Protein AF-G4Z5K2-F1 (afdb_monomer_lite)

Foldseek 3Di:
DPDPDDDPFFDPLDDPVLQVVLVLQDDDFPVNVPPDPPDDPVVVLVVRCVRHPPRCVVVPPPPPVPDDDPVPDPLDDPFDPDDDFDFDDDPVRVVLVVLLLVLLLVLLQLLLVQCPPVLVVDDPVRCCQARQDDPDPVRDHPRPVPDDPSSVVFDSLSSNQSSVVSVVVSVVLVVVQVVCVVVVNPDDRDGDDRDDPPDPPDDTDDDPVQWDDDPPALKIWRHCVNSVHDPDDPDTRITPDRDDDRPLVVLLVSLVVVLLVVLLVCLVPDQEAEAEDDPLVQQLDQQDHPVRDGHPDDPSVNVVSVSNVVVVSVVSNQVSNVVSNHHYDYDHQPQQLQAASNRSHGHPPDDPDQWDADPPPRDIHGSVVSSVSSSCSSCVVVHD

Secondary structure (DSSP, 8-state):
-----PPTT--TT--HHHHHHHHHT-PPPHHHHSS-TTS-HHHHHHHHTTT-SS-HHHHHHS-TTSS-------TT----SS----B---HHHHHHHHHHHHHHHHHHHHHHHHHTTGGGT--HHHHHHHS-----SS---TTGGG--GGGGGS-HHHHHHHHHHHHHHHHHHHHHHHHHHHTT---PPP-PPPPPTT-TT------GGGEEEETTEEEEEE-HHHHTPPTTS---EEBSS--PPPHHHHHHHHHHHHHHHHHHHHHHH-SEEEEE---HHHHH--SS-TTSPPP-S-HHHHHHHHHHTHHHHHHHHHHHHHHHT-EEEEE--TTTTTB-TTT--B-TT--S-SEEE-TTT--EEEHHHHHHHHHHHHHGGG--

pLDDT: mean 75.28, std 17.21, range [34.0, 95.44]

Organism: Phytophthora sojae (strain P6497) (NCBI:txid1094619)

InterPro domains:
  IPR010095 Cas12f1-like, TNB domain [PF07282] (310-375)
  IPR021027 Transposase, putative, helix-turn-helix domain [PF12323] (83-113)
  IPR051491 Site-specific recombinase/transposase-related [PTHR36172] (247-380)

Radius of gyration: 33.17 Å; chains: 1; bounding box: 81×41×98 Å

Sequence (384 aa):
MEAQRQPPDCPDWWDEEVEMLAEEAWLPVAQDFCQRSGEPYSRCIHHLAGKSFVGLRNLTNHSLRGAMPVELLPENLDIDSSIKIELSPTPEERCQLRKMFGAFRFVYNKLVDLVGDDWRRLSQAQLRADYRPVRSVTRRNLLTDHLPDWVWDVPQKILDAAFTDFLKTITTTKAGDEAARNNGENRRPSELHFKTRKNNSTSIEIQVESFGYTGHASQARFLPNYFGWRRGSDEGIATKEDFPEPTHARIKRIVKDMHQKVAKWLSVNFDVVLLPKFPVSQLVRRRNRPDGRRRRINSVTARRMLTWSHYKFRQMLDYKMKRTGGVVVVCDEPWTTKTCSHCGRINHRITVQKTFWCPECNYVCDRDVNAARNIFLKNERLIP

Structure (mmCIF, N/CA/C/O backbone):
data_AF-G4Z5K2-F1
#
_entry.id   AF-G4Z5K2-F1
#
loop_
_atom_site.group_PDB
_atom_site.id
_atom_site.type_symbol
_atom_site.label_atom_id
_atom_site.label_alt_id
_atom_site.label_comp_id
_atom_site.label_asym_id
_atom_site.label_entity_id
_atom_site.label_seq_id
_atom_site.pdbx_PDB_ins_code
_atom_site.Cartn_x
_atom_site.Cartn_y
_atom_site.Cartn_z
_atom_site.occupancy
_atom_site.B_iso_or_equiv
_atom_site.auth_seq_id
_atom_site.auth_comp_id
_atom_site.auth_asym_id
_atom_site.auth_atom_id
_atom_site.pdbx_PDB_model_num
ATOM 1 N N . MET A 1 1 ? -10.921 11.102 57.388 1.00 37.19 1 MET A N 1
ATOM 2 C CA . MET A 1 1 ? -10.748 10.909 55.935 1.00 37.19 1 MET A CA 1
ATOM 3 C C . MET A 1 1 ? -10.019 9.594 55.748 1.00 37.19 1 MET A C 1
ATOM 5 O O . MET A 1 1 ? -8.795 9.571 55.744 1.00 37.19 1 MET A O 1
ATOM 9 N N . GLU A 1 2 ? -10.761 8.487 55.745 1.00 35.78 2 GLU A N 1
ATOM 10 C CA . GLU A 1 2 ? -10.196 7.190 55.373 1.00 35.78 2 GLU A CA 1
ATOM 11 C C . GLU A 1 2 ? -9.861 7.242 53.886 1.00 35.78 2 GLU A C 1
ATOM 13 O O . GLU A 1 2 ? -10.721 7.537 53.062 1.00 35.78 2 GLU A O 1
ATOM 18 N N . ALA A 1 3 ? -8.589 7.027 53.555 1.00 42.31 3 ALA A N 1
ATOM 19 C CA . ALA A 1 3 ? -8.172 6.836 52.179 1.00 42.31 3 ALA A CA 1
ATOM 20 C C . ALA A 1 3 ? -8.915 5.610 51.631 1.00 42.31 3 ALA A C 1
ATOM 22 O O . ALA A 1 3 ? -8.709 4.502 52.133 1.00 42.31 3 ALA A O 1
ATOM 23 N N . GLN A 1 4 ? -9.787 5.828 50.643 1.00 46.31 4 GLN A N 1
ATOM 24 C CA . GLN A 1 4 ? -10.453 4.777 49.877 1.00 46.31 4 GLN A CA 1
ATOM 25 C C . GLN A 1 4 ? -9.387 3.783 49.404 1.00 46.31 4 GLN A C 1
ATOM 27 O O . GLN A 1 4 ? -8.523 4.101 48.585 1.00 46.31 4 GLN A O 1
ATOM 32 N N . ARG A 1 5 ? -9.380 2.588 49.999 1.00 49.78 5 ARG A N 1
ATOM 33 C CA . ARG A 1 5 ? -8.471 1.516 49.597 1.00 49.78 5 ARG A CA 1
ATOM 34 C C . ARG A 1 5 ? -8.996 0.966 48.281 1.00 49.78 5 ARG A C 1
ATOM 36 O O . ARG A 1 5 ? -10.019 0.290 48.281 1.00 49.78 5 ARG A O 1
ATOM 43 N N . GLN A 1 6 ? -8.292 1.244 47.185 1.00 56.25 6 GLN A N 1
ATOM 44 C CA . GLN A 1 6 ? -8.538 0.567 45.914 1.00 56.25 6 GLN A CA 1
ATOM 45 C C . GLN A 1 6 ? -8.564 -0.957 46.144 1.00 56.25 6 GLN A C 1
ATOM 47 O O . GLN A 1 6 ? -7.671 -1.478 46.830 1.00 56.25 6 GLN A O 1
ATOM 52 N N . PRO A 1 7 ? -9.560 -1.684 45.608 1.00 55.53 7 PRO A N 1
ATOM 53 C CA . PRO A 1 7 ? -9.556 -3.137 45.667 1.00 55.53 7 PRO A CA 1
ATOM 54 C C . PRO A 1 7 ? -8.280 -3.681 44.992 1.00 55.53 7 PRO A C 1
ATOM 56 O O . PRO A 1 7 ? -7.823 -3.113 43.997 1.00 55.53 7 PRO A O 1
ATOM 59 N N . PRO A 1 8 ? -7.660 -4.755 45.524 1.00 65.62 8 PRO A N 1
ATOM 60 C CA . PRO A 1 8 ? -6.421 -5.290 44.961 1.00 65.62 8 PRO A CA 1
ATOM 61 C C . PRO A 1 8 ? -6.591 -5.657 43.470 1.00 65.62 8 PRO A C 1
ATOM 63 O O . PRO A 1 8 ? -7.678 -6.012 43.036 1.00 65.62 8 PRO A O 1
ATOM 66 N N . ASP A 1 9 ? -5.530 -5.546 42.670 1.00 77.50 9 ASP A N 1
ATOM 67 C CA . ASP A 1 9 ? -5.476 -5.772 41.207 1.00 77.50 9 ASP A CA 1
ATOM 68 C C . ASP A 1 9 ? -6.617 -5.180 40.340 1.00 77.50 9 ASP A C 1
ATOM 70 O O . ASP A 1 9 ? -7.034 -5.789 39.343 1.00 77.50 9 ASP A O 1
ATOM 74 N N . CYS A 1 10 ? -7.094 -3.980 40.669 1.00 81.56 10 CYS A N 1
ATOM 75 C CA . CYS A 1 10 ? -7.839 -3.132 39.735 1.00 81.56 10 CYS A CA 1
ATOM 76 C C . CYS A 1 10 ? -6.888 -2.138 39.039 1.00 81.56 10 CYS A C 1
ATOM 78 O O . CYS A 1 10 ? -5.863 -1.762 39.610 1.00 81.56 10 CYS A O 1
ATOM 80 N N . PRO A 1 11 ? -7.157 -1.737 37.784 1.00 83.88 11 PRO A N 1
ATOM 81 C CA . PRO A 1 11 ? -6.344 -0.728 37.118 1.00 83.88 11 PRO A CA 1
ATOM 82 C C . PRO A 1 11 ? -6.608 0.663 37.712 1.00 83.88 11 PRO A C 1
ATOM 84 O O . PRO A 1 11 ? -7.723 0.944 38.132 1.00 83.88 11 PRO A O 1
ATOM 87 N N . ASP A 1 12 ? -5.622 1.561 37.639 1.00 85.44 12 ASP A N 1
ATOM 88 C CA . ASP A 1 12 ? -5.674 2.905 38.250 1.00 85.44 12 ASP A CA 1
ATOM 89 C C . ASP A 1 12 ? -6.887 3.766 37.844 1.00 85.44 12 ASP A C 1
ATOM 91 O O . ASP A 1 12 ? -7.222 4.724 38.531 1.00 85.44 12 ASP A O 1
ATOM 95 N N . TRP A 1 13 ? -7.520 3.458 36.708 1.00 85.38 13 TRP A N 1
ATOM 96 C CA . TRP A 1 13 ? -8.694 4.165 36.191 1.00 85.38 13 TRP A CA 1
ATOM 97 C C . TRP A 1 13 ? -10.032 3.599 36.689 1.00 85.38 13 TRP A C 1
ATOM 99 O O . TRP A 1 13 ? -11.066 4.139 36.320 1.00 85.38 13 TRP A O 1
ATOM 109 N N . TRP A 1 14 ? -10.032 2.509 37.462 1.00 85.44 14 TRP A N 1
ATOM 110 C CA . TRP A 1 14 ? -11.239 1.918 38.043 1.00 85.44 14 TRP A CA 1
ATOM 111 C C . TRP A 1 14 ? -11.463 2.481 39.452 1.00 85.44 14 TRP A C 1
ATOM 113 O O . TRP A 1 14 ? -10.903 1.974 40.426 1.00 85.44 14 TRP A O 1
ATOM 123 N N . ASP A 1 15 ? -12.235 3.563 39.534 1.00 86.81 15 ASP A N 1
ATOM 124 C CA . ASP A 1 15 ? -12.657 4.228 40.771 1.00 86.81 15 ASP A CA 1
ATOM 125 C C . ASP A 1 15 ? -14.140 3.930 41.094 1.00 86.81 15 ASP A C 1
ATOM 127 O O . ASP A 1 15 ? -14.821 3.236 40.338 1.00 86.81 15 ASP A O 1
ATOM 131 N N . GLU A 1 16 ? -14.637 4.423 42.236 1.00 84.12 16 GLU A N 1
ATOM 132 C CA . GLU A 1 16 ? -16.035 4.220 42.664 1.00 84.12 16 GLU A CA 1
ATOM 133 C C . GLU A 1 16 ? -17.042 4.785 41.643 1.00 84.12 16 GLU A C 1
ATOM 135 O O . GLU A 1 16 ? -18.107 4.206 41.438 1.00 84.12 16 GLU A O 1
ATOM 140 N N . GLU A 1 17 ? -16.704 5.882 40.956 1.00 83.94 17 GLU A N 1
ATOM 141 C CA . GLU A 1 17 ? -17.548 6.457 39.899 1.00 83.94 17 GLU A CA 1
ATOM 142 C C . GLU A 1 17 ? -17.657 5.515 38.697 1.00 83.94 17 GLU A C 1
ATOM 144 O O . GLU A 1 17 ? -18.754 5.267 38.196 1.00 83.94 17 GLU A O 1
ATOM 149 N N . VAL A 1 18 ? -16.533 4.949 38.252 1.00 84.62 18 VAL A N 1
ATOM 150 C CA . VAL A 1 18 ? -16.499 3.965 37.164 1.00 84.62 18 VAL A CA 1
ATOM 151 C C . VAL A 1 18 ? -17.214 2.672 37.550 1.00 84.62 18 VAL A C 1
ATOM 153 O O . VAL A 1 18 ? -17.855 2.065 36.694 1.00 84.62 18 VAL A O 1
ATOM 156 N N . GLU A 1 19 ? -17.134 2.249 38.810 1.00 83.75 19 GLU A N 1
ATOM 157 C CA . GLU A 1 19 ? -17.870 1.087 39.314 1.00 83.75 19 GLU A CA 1
ATOM 158 C C . GLU A 1 19 ? -19.386 1.319 39.254 1.00 83.75 19 GLU A C 1
ATOM 160 O O . GLU A 1 19 ? -20.093 0.513 38.646 1.00 83.75 19 GLU A O 1
ATOM 165 N N . MET A 1 20 ? -19.870 2.466 39.746 1.00 81.31 20 MET A N 1
ATOM 166 C CA . MET A 1 20 ? -21.281 2.855 39.611 1.00 81.31 20 MET A CA 1
ATOM 167 C C . MET A 1 20 ? -21.712 2.930 38.139 1.00 81.31 20 MET A C 1
ATOM 169 O O . MET A 1 20 ? -22.736 2.365 37.755 1.00 81.31 20 MET A O 1
ATOM 173 N N . LEU A 1 21 ? -20.900 3.553 37.277 1.00 79.44 21 LEU A N 1
ATOM 174 C CA . LEU A 1 21 ? -21.162 3.613 35.836 1.00 79.44 21 LEU A CA 1
ATOM 175 C C . LEU A 1 21 ? -21.183 2.223 35.190 1.00 79.44 21 LEU A C 1
ATOM 177 O O . LEU A 1 21 ? -21.957 1.993 34.265 1.00 79.44 21 LEU A O 1
ATOM 181 N N . ALA A 1 22 ? -20.348 1.283 35.633 1.00 79.19 22 ALA A N 1
ATOM 182 C CA . ALA A 1 22 ? -20.323 -0.076 35.101 1.00 79.19 22 ALA A CA 1
ATOM 183 C C . ALA A 1 22 ? -21.593 -0.862 35.460 1.00 79.19 22 ALA A C 1
ATOM 185 O O . ALA A 1 22 ? -22.072 -1.646 34.627 1.00 79.19 22 ALA A O 1
ATOM 186 N N . GLU A 1 23 ? -22.139 -0.631 36.657 1.00 75.19 23 GLU A N 1
ATOM 187 C CA . GLU A 1 23 ? -23.424 -1.172 37.108 1.00 75.19 23 GLU A CA 1
ATOM 188 C C . GLU A 1 23 ? -24.607 -0.554 36.351 1.00 75.19 23 GLU A C 1
ATOM 190 O O . GLU A 1 23 ? -25.494 -1.277 35.890 1.00 75.19 23 GLU A O 1
ATOM 195 N N . GLU A 1 24 ? -24.610 0.767 36.154 1.00 70.56 24 GLU A N 1
ATOM 196 C CA . GLU A 1 24 ? -25.657 1.468 35.401 1.00 70.56 24 GLU A CA 1
ATOM 197 C C . GLU A 1 24 ? -25.614 1.144 33.904 1.00 70.56 24 GLU A C 1
ATOM 199 O O . GLU A 1 24 ? -26.645 0.884 33.282 1.00 70.56 24 GLU A O 1
ATOM 204 N N . ALA A 1 25 ? -24.416 1.086 33.320 1.00 63.06 25 ALA A N 1
ATOM 205 C CA . ALA A 1 25 ? -24.190 0.755 31.918 1.00 63.06 25 ALA A CA 1
ATOM 206 C C . ALA A 1 25 ? -24.207 -0.761 31.657 1.00 63.06 25 ALA A C 1
ATOM 208 O O . ALA A 1 25 ? -23.633 -1.232 30.664 1.00 63.06 25 ALA A O 1
ATOM 209 N N . TRP A 1 26 ? -24.820 -1.567 32.529 1.00 57.69 26 TRP A N 1
ATOM 210 C CA . TRP A 1 26 ? -24.944 -3.008 32.332 1.00 57.69 26 TRP A CA 1
ATOM 211 C C . TRP A 1 26 ? -25.735 -3.317 31.054 1.00 57.69 26 TRP A C 1
ATOM 213 O O . TRP A 1 26 ? -26.923 -3.021 30.927 1.00 57.69 26 TRP A O 1
ATOM 223 N N . LEU A 1 27 ? -25.057 -3.911 30.069 1.00 53.38 27 LEU A N 1
ATOM 224 C CA . LEU A 1 27 ? -25.699 -4.405 28.855 1.00 53.38 27 LEU A CA 1
ATOM 225 C C . LEU A 1 27 ? -25.997 -5.890 29.055 1.00 53.38 27 LEU A C 1
ATOM 227 O O . LEU A 1 27 ? -25.069 -6.619 29.415 1.00 53.38 27 LEU A O 1
ATOM 231 N N . PRO A 1 28 ? -27.223 -6.359 28.770 1.00 48.06 28 PRO A N 1
ATOM 232 C CA . PRO A 1 28 ? -27.487 -7.786 28.760 1.00 48.06 28 PRO A CA 1
ATOM 233 C C . PRO A 1 28 ? -26.574 -8.471 27.727 1.00 48.06 28 PRO A C 1
ATOM 235 O O . PRO A 1 28 ? -26.549 -8.095 26.552 1.00 48.06 28 PRO A O 1
ATOM 238 N N . VAL A 1 29 ? -25.791 -9.455 28.161 1.00 47.62 29 VAL A N 1
ATOM 239 C CA . VAL A 1 29 ? -24.941 -10.297 27.310 1.00 47.62 29 VAL A CA 1
ATOM 240 C C . VAL A 1 29 ? -25.716 -11.531 26.851 1.00 47.62 29 VAL A C 1
ATOM 242 O O . VAL A 1 29 ? -26.796 -11.823 27.347 1.00 47.62 29 VAL A O 1
ATOM 245 N N . ALA A 1 30 ? -25.185 -12.297 25.894 1.00 41.16 30 ALA A N 1
ATOM 246 C CA . ALA A 1 30 ? -25.869 -13.467 25.322 1.00 41.16 30 ALA A CA 1
ATOM 247 C C . ALA A 1 30 ? -26.391 -14.487 26.367 1.00 41.16 30 ALA A C 1
ATOM 249 O O . ALA A 1 30 ? -27.339 -15.216 26.088 1.00 41.16 30 ALA A O 1
ATOM 250 N N . GLN A 1 31 ? -25.815 -14.522 27.573 1.00 40.19 31 GLN A N 1
ATOM 251 C CA . GLN A 1 31 ? -26.301 -15.344 28.686 1.00 40.19 31 GLN A CA 1
ATOM 252 C C . GLN A 1 31 ? -27.631 -14.847 29.286 1.00 40.19 31 GLN A C 1
ATOM 254 O O . GLN A 1 31 ? -28.442 -15.678 29.690 1.00 40.19 31 GLN A O 1
ATOM 259 N N . ASP A 1 32 ? -27.917 -13.543 29.241 1.00 42.69 32 ASP A N 1
ATOM 260 C CA . ASP A 1 32 ? -29.182 -12.945 29.700 1.00 42.69 32 ASP A CA 1
ATOM 261 C C . ASP A 1 32 ? -30.367 -13.284 28.777 1.00 42.69 32 ASP A C 1
ATOM 263 O O . ASP A 1 32 ? -31.529 -13.198 29.173 1.00 42.69 32 ASP A O 1
ATOM 267 N N . PHE A 1 33 ? -30.083 -13.726 27.547 1.00 42.59 33 PHE A N 1
ATOM 268 C CA . PHE A 1 33 ? -31.085 -14.195 26.586 1.00 42.59 33 PHE A CA 1
ATOM 269 C C . PHE A 1 33 ? -31.383 -15.699 26.705 1.00 42.59 33 PHE A C 1
ATOM 271 O O . PHE A 1 33 ? -32.429 -16.147 26.239 1.00 42.59 33 PHE A O 1
ATOM 278 N N . CYS A 1 34 ? -30.500 -16.486 27.331 1.00 35.56 34 CYS A N 1
ATOM 279 C CA . CYS A 1 34 ? -30.577 -17.953 27.319 1.00 35.56 34 CYS A CA 1
ATOM 280 C C . CYS A 1 34 ? -31.267 -18.591 28.540 1.00 35.56 34 CYS A C 1
ATOM 282 O O . CYS A 1 34 ? -31.420 -19.809 28.549 1.00 35.56 34 CYS A O 1
ATOM 284 N N . GLN A 1 35 ? -31.695 -17.830 29.558 1.00 37.06 35 GLN A N 1
ATOM 285 C CA . GLN A 1 35 ? -32.186 -18.423 30.820 1.00 37.06 35 GLN A CA 1
ATOM 286 C C . GLN A 1 35 ? -33.687 -18.287 31.126 1.00 37.06 35 GLN A C 1
ATOM 288 O O . GLN A 1 35 ? -34.150 -18.905 32.080 1.00 37.06 35 GLN A O 1
ATOM 293 N N . ARG A 1 36 ? -34.497 -17.564 30.340 1.00 38.84 36 ARG A N 1
ATOM 294 C CA . ARG A 1 36 ? -35.958 -17.508 30.575 1.00 38.84 36 ARG A CA 1
ATOM 295 C C . ARG A 1 36 ? -36.732 -18.317 29.543 1.00 38.84 36 ARG A C 1
ATOM 297 O O . ARG A 1 36 ? -37.385 -17.772 28.657 1.00 38.84 36 ARG A O 1
ATOM 304 N N . SER A 1 37 ? -36.688 -19.638 29.685 1.00 36.50 37 SER A N 1
ATOM 305 C CA . SER A 1 37 ? -37.612 -20.559 29.020 1.00 36.50 37 SER A CA 1
ATOM 306 C C . SER A 1 37 ? -39.039 -20.346 29.550 1.00 36.50 37 SER A C 1
ATOM 308 O O . SER A 1 37 ? -39.486 -21.070 30.435 1.00 36.50 37 SER A O 1
ATOM 310 N N . GLY A 1 38 ? -39.747 -19.318 29.071 1.00 45.75 38 GLY A N 1
ATOM 311 C CA . GLY A 1 38 ? -41.167 -19.147 29.401 1.00 45.75 38 GLY A CA 1
ATOM 312 C C . GLY A 1 38 ? -41.766 -17.748 29.267 1.00 45.75 38 GLY A C 1
ATOM 313 O O . GLY A 1 38 ? -42.989 -17.642 29.265 1.00 45.75 38 GLY A O 1
ATOM 314 N N . GLU A 1 39 ? -40.976 -16.678 29.125 1.00 40.25 39 GLU A N 1
ATOM 315 C CA . GLU A 1 39 ? -41.544 -15.333 28.943 1.00 40.25 39 GLU A CA 1
ATOM 316 C C . GLU A 1 39 ? -41.556 -14.904 27.466 1.00 40.25 39 GLU A C 1
ATOM 318 O O . GLU A 1 39 ? -40.557 -15.080 26.763 1.00 40.25 39 GLU A O 1
ATOM 323 N N . PRO A 1 40 ? -42.664 -14.319 26.963 1.00 38.31 40 PRO A N 1
ATOM 324 C CA . PRO A 1 40 ? -42.711 -13.791 25.609 1.00 38.31 40 PRO A CA 1
ATOM 325 C C . PRO A 1 40 ? -41.679 -12.669 25.449 1.00 38.31 40 PRO A C 1
ATOM 327 O O . PRO A 1 40 ? -41.643 -11.718 26.231 1.00 38.31 40 PRO A O 1
ATOM 330 N N . TYR A 1 41 ? -40.877 -12.780 24.387 1.00 39.50 41 TYR A N 1
ATOM 331 C CA . TYR A 1 41 ? -39.765 -11.898 23.999 1.00 39.50 41 TYR A CA 1
ATOM 332 C C . TYR A 1 41 ? -40.077 -10.389 24.120 1.00 39.50 41 TYR A C 1
ATOM 334 O O . TYR A 1 41 ? -39.191 -9.582 24.386 1.00 39.50 41 TYR A O 1
ATOM 342 N N . SER A 1 42 ? -41.348 -9.996 23.986 1.00 41.00 42 SER A N 1
ATOM 343 C CA . SER A 1 42 ? -41.810 -8.611 24.107 1.00 41.00 42 SER A CA 1
ATOM 344 C C . SER A 1 42 ? -41.725 -8.027 25.525 1.00 41.00 42 SER A C 1
ATOM 346 O O . SER A 1 42 ? -41.465 -6.832 25.658 1.00 41.00 42 SER A O 1
ATOM 348 N N . ARG A 1 43 ? -41.897 -8.823 26.593 1.00 38.06 43 ARG A N 1
ATOM 349 C CA . ARG A 1 43 ? -41.858 -8.315 27.981 1.00 38.06 43 ARG A CA 1
ATOM 350 C C . ARG A 1 43 ? -40.437 -8.017 28.466 1.00 38.06 43 ARG A C 1
ATOM 352 O O . ARG A 1 43 ? -40.237 -7.013 29.147 1.00 38.06 43 ARG A O 1
ATOM 359 N N . CYS A 1 44 ? -39.448 -8.810 28.050 1.00 41.25 44 CYS A N 1
ATOM 360 C CA . CYS A 1 44 ? -38.039 -8.589 28.400 1.00 41.25 44 CYS A CA 1
ATOM 361 C C . CYS A 1 44 ? -37.482 -7.292 27.787 1.00 41.25 44 CYS A C 1
ATOM 363 O O . CYS A 1 44 ? -36.705 -6.584 28.426 1.00 41.25 44 CYS A O 1
ATOM 365 N N . ILE A 1 45 ? -37.932 -6.930 26.580 1.00 39.88 45 ILE A N 1
ATOM 366 C CA . ILE A 1 45 ? -37.494 -5.716 25.871 1.00 39.88 45 ILE A CA 1
ATOM 367 C C . ILE A 1 45 ? -37.877 -4.443 26.634 1.00 39.88 45 ILE A C 1
ATOM 369 O O . ILE A 1 45 ? -37.078 -3.514 26.697 1.00 39.88 45 ILE A O 1
ATOM 373 N N . HIS A 1 46 ? -39.067 -4.386 27.240 1.00 37.62 46 HIS A N 1
ATOM 374 C CA . HIS A 1 46 ? -39.524 -3.185 27.947 1.00 37.62 46 HIS A CA 1
ATOM 375 C C . HIS A 1 46 ? -38.765 -2.923 29.255 1.00 37.62 46 HIS A C 1
ATOM 377 O O . HIS A 1 46 ? -38.540 -1.764 29.592 1.00 37.62 46 HIS A O 1
ATOM 383 N N . HIS A 1 47 ? -38.334 -3.971 29.963 1.00 36.62 47 HIS A N 1
ATOM 384 C CA . HIS A 1 47 ? -37.561 -3.826 31.201 1.00 36.62 47 HIS A CA 1
ATOM 385 C C . HIS A 1 47 ? -36.085 -3.482 30.924 1.00 36.62 47 HIS A C 1
ATOM 387 O O . HIS A 1 47 ? -35.489 -2.680 31.637 1.00 36.62 47 HIS A O 1
ATOM 393 N N . LEU A 1 48 ? -35.521 -4.019 29.836 1.00 38.38 48 LEU A N 1
ATOM 394 C CA . LEU A 1 48 ? -34.154 -3.734 29.380 1.00 38.38 48 LEU A CA 1
ATOM 395 C C . LEU A 1 48 ? -34.022 -2.362 28.696 1.00 38.38 48 LEU A C 1
ATOM 397 O O . LEU A 1 48 ? -32.983 -1.716 28.800 1.00 38.38 48 LEU A O 1
ATOM 401 N N . ALA A 1 49 ? -35.075 -1.875 28.032 1.00 38.50 49 ALA A N 1
ATOM 402 C CA . ALA A 1 49 ? -35.075 -0.575 27.358 1.00 38.50 49 ALA A CA 1
ATOM 403 C C . ALA A 1 49 ? -34.982 0.628 28.316 1.00 38.50 49 ALA A C 1
ATOM 405 O O . ALA A 1 49 ? -34.588 1.703 27.876 1.00 38.50 49 ALA A O 1
ATOM 406 N N . GLY A 1 50 ? -35.328 0.464 29.599 1.00 36.59 50 GLY A N 1
ATOM 407 C CA . GLY A 1 50 ? -35.255 1.538 30.597 1.00 36.59 50 GLY A CA 1
ATOM 408 C C . GLY A 1 50 ? -33.854 1.799 31.162 1.00 36.59 50 GLY A C 1
ATOM 409 O O . GLY A 1 50 ? -33.659 2.827 31.797 1.00 36.59 50 GLY A O 1
ATOM 410 N N . LYS A 1 51 ? -32.897 0.881 30.948 1.00 37.16 51 LYS A N 1
ATOM 411 C CA . LYS A 1 51 ? -31.541 0.939 31.533 1.00 37.16 51 LYS A CA 1
ATOM 412 C C . LYS A 1 51 ? -30.402 0.677 30.534 1.00 37.16 51 LYS A C 1
ATOM 414 O O . LYS A 1 51 ? -29.246 0.627 30.925 1.00 37.16 51 LYS A O 1
ATOM 419 N N . SER A 1 52 ? -30.696 0.475 29.247 1.00 37.84 52 SER A N 1
ATOM 420 C CA . SER A 1 52 ? -29.682 0.098 28.251 1.00 37.84 52 SER A CA 1
ATOM 421 C C . SER A 1 52 ? -29.252 1.280 27.378 1.00 37.84 52 SER A C 1
ATOM 423 O O . SER A 1 52 ? -30.069 1.875 26.677 1.00 37.84 52 SER A O 1
ATOM 425 N N . PHE A 1 53 ? -27.946 1.567 27.383 1.00 42.16 53 PHE A N 1
ATOM 426 C CA . PHE A 1 53 ? -27.283 2.615 26.591 1.00 42.16 53 PHE A CA 1
ATOM 427 C C . PHE A 1 53 ? -27.422 2.418 25.070 1.00 42.16 53 PHE A C 1
ATOM 429 O O . PHE A 1 53 ? -27.480 3.377 24.305 1.00 42.16 53 PHE A O 1
ATOM 436 N N . VAL A 1 54 ? -27.537 1.169 24.610 1.00 43.75 54 VAL A N 1
ATOM 437 C CA . VAL A 1 54 ? -27.907 0.865 23.225 1.00 43.75 54 VAL A CA 1
ATOM 438 C C . VAL A 1 54 ? -29.397 0.595 23.239 1.00 43.75 54 VAL A C 1
ATOM 440 O O . VAL A 1 54 ? -29.816 -0.533 23.484 1.00 43.75 54 VAL A O 1
ATOM 443 N N . GLY A 1 55 ? -30.213 1.626 23.017 1.00 38.75 55 GLY A N 1
ATOM 444 C CA . GLY A 1 55 ? -31.655 1.443 22.919 1.00 38.75 55 GLY A CA 1
ATOM 445 C C . GLY A 1 55 ? -31.953 0.262 21.993 1.00 38.75 55 GLY A C 1
ATOM 446 O O . GLY A 1 55 ? -31.694 0.332 20.793 1.00 38.75 55 GLY A O 1
ATOM 447 N N . LEU A 1 56 ? -32.494 -0.835 22.537 1.00 38.84 56 LEU A N 1
ATOM 448 C CA . LEU A 1 56 ? -32.859 -2.037 21.770 1.00 38.84 56 LEU A CA 1
ATOM 449 C C . LEU A 1 56 ? -33.807 -1.704 20.602 1.00 38.84 56 LEU A C 1
ATOM 451 O O . LEU A 1 56 ? -33.871 -2.455 19.633 1.00 38.84 56 LEU A O 1
ATOM 455 N N . ARG A 1 57 ? -34.467 -0.534 20.642 1.00 36.97 57 ARG A N 1
ATOM 456 C CA . ARG A 1 57 ? -35.200 0.072 19.518 1.00 36.97 57 ARG A CA 1
ATOM 457 C C . ARG A 1 57 ? -34.359 0.222 18.240 1.00 36.97 57 ARG A C 1
ATOM 459 O O . ARG A 1 57 ? -34.906 0.061 17.154 1.00 36.97 57 ARG A O 1
ATOM 466 N N . ASN A 1 58 ? -33.054 0.474 18.345 1.00 39.22 58 ASN A N 1
ATOM 467 C CA . ASN A 1 58 ? -32.162 0.609 17.187 1.00 39.22 58 ASN A CA 1
ATOM 468 C C . ASN A 1 58 ? -31.707 -0.749 16.627 1.00 39.22 58 ASN A C 1
ATOM 470 O O . ASN A 1 58 ? -31.410 -0.845 15.439 1.00 39.22 58 ASN A O 1
ATOM 474 N N . LEU A 1 59 ? -31.704 -1.806 17.449 1.00 39.72 59 LEU A N 1
ATOM 475 C CA . LEU A 1 59 ? -31.390 -3.175 17.020 1.00 39.72 59 LEU A CA 1
ATOM 476 C C . LEU A 1 59 ? -32.583 -3.871 16.348 1.00 39.72 59 LEU A C 1
ATOM 478 O O . LEU A 1 59 ? -32.381 -4.731 15.494 1.00 39.72 59 LEU A O 1
ATOM 482 N N . THR A 1 60 ? -33.819 -3.510 16.710 1.00 40.88 60 THR A N 1
ATOM 483 C CA . THR A 1 60 ? -35.032 -4.146 16.170 1.00 40.88 60 THR A CA 1
ATOM 484 C C . THR A 1 60 ? -35.598 -3.447 14.933 1.00 40.88 60 THR A C 1
ATOM 486 O O . THR A 1 60 ? -36.148 -4.129 14.069 1.00 40.88 60 THR A O 1
ATOM 489 N N . ASN A 1 61 ? -35.444 -2.122 14.799 1.00 37.59 61 ASN A N 1
ATOM 490 C CA . ASN A 1 61 ? -36.029 -1.369 13.677 1.00 37.59 61 ASN A CA 1
ATOM 491 C C . ASN A 1 61 ? -35.116 -1.245 12.457 1.00 37.59 61 ASN A C 1
ATOM 493 O O . ASN A 1 61 ? -35.603 -1.210 11.324 1.00 37.59 61 ASN A O 1
ATOM 497 N N . HIS A 1 62 ? -33.797 -1.240 12.642 1.00 38.94 62 HIS A N 1
ATOM 498 C CA . HIS A 1 62 ? -32.900 -1.435 11.518 1.00 38.94 62 HIS A CA 1
ATOM 499 C C . HIS A 1 62 ? -32.712 -2.923 11.324 1.00 38.94 62 HIS A C 1
ATOM 501 O O . HIS A 1 62 ? -31.898 -3.568 11.975 1.00 38.94 62 HIS A O 1
ATOM 507 N N . SER A 1 63 ? -33.464 -3.457 10.367 1.00 36.69 63 SER A N 1
ATOM 508 C CA . SER A 1 63 ? -33.067 -4.670 9.674 1.00 36.69 63 SER A CA 1
ATOM 509 C C . SER A 1 63 ? -31.561 -4.577 9.397 1.00 36.69 63 SER A C 1
ATOM 511 O O . SER A 1 63 ? -31.148 -3.863 8.482 1.00 36.69 63 SER A O 1
ATOM 513 N N . LEU A 1 64 ? -30.736 -5.325 10.136 1.00 40.38 64 LEU A N 1
ATOM 514 C CA . LEU A 1 64 ? -29.319 -5.591 9.838 1.00 40.38 64 LEU A CA 1
ATOM 515 C C . LEU A 1 64 ? -29.161 -6.350 8.495 1.00 40.38 64 LEU A C 1
ATOM 517 O O . LEU A 1 64 ? -28.202 -7.076 8.275 1.00 40.38 64 LEU A O 1
ATOM 521 N N . ARG A 1 65 ? -30.127 -6.209 7.579 1.00 34.00 65 ARG A N 1
ATOM 522 C CA . ARG A 1 65 ? -30.245 -6.870 6.281 1.00 34.00 65 ARG A CA 1
ATOM 523 C C . ARG A 1 65 ? -29.560 -6.102 5.149 1.00 34.00 65 ARG A C 1
ATOM 525 O O . ARG A 1 65 ? -29.581 -6.573 4.021 1.00 34.00 65 ARG A O 1
ATOM 532 N N . GLY A 1 66 ? -28.964 -4.938 5.412 1.00 34.97 66 GLY A N 1
ATOM 533 C CA . GLY A 1 66 ? -28.398 -4.089 4.354 1.00 34.97 66 GLY A CA 1
ATOM 534 C C . GLY A 1 66 ? -26.874 -4.072 4.234 1.00 34.97 66 GLY A C 1
ATOM 535 O O . GLY A 1 66 ? -26.356 -3.589 3.230 1.00 34.97 66 GLY A O 1
ATOM 536 N N . ALA A 1 67 ? -26.130 -4.540 5.237 1.00 37.41 67 ALA A N 1
ATOM 537 C CA . ALA A 1 67 ? -24.695 -4.279 5.284 1.00 37.41 67 ALA A CA 1
ATOM 538 C C . ALA A 1 67 ? -23.914 -5.414 5.936 1.00 37.41 67 ALA A C 1
ATOM 540 O O . ALA A 1 67 ? -23.386 -5.222 7.014 1.00 37.41 67 ALA A O 1
ATOM 541 N N . MET A 1 68 ? -23.829 -6.569 5.279 1.00 43.59 68 MET A N 1
ATOM 542 C CA . MET A 1 68 ? -22.592 -7.353 5.138 1.00 43.59 68 MET A CA 1
ATOM 543 C C . MET A 1 68 ? -22.877 -8.480 4.139 1.00 43.59 68 MET A C 1
ATOM 545 O O . MET A 1 68 ? -23.693 -9.358 4.399 1.00 43.59 68 MET A O 1
ATOM 549 N N . PRO A 1 69 ? -22.192 -8.450 2.993 1.00 35.28 69 PRO A N 1
ATOM 550 C CA . PRO A 1 69 ? -21.168 -9.460 2.812 1.00 35.28 69 PRO A CA 1
ATOM 551 C C . PRO A 1 69 ? -19.884 -8.753 2.399 1.00 35.28 69 PRO A C 1
ATOM 553 O O . PRO A 1 69 ? -19.706 -8.349 1.253 1.00 35.28 69 PRO A O 1
ATOM 556 N N . VAL A 1 70 ? -18.972 -8.566 3.350 1.00 40.69 70 VAL A N 1
ATOM 557 C CA . VAL A 1 70 ? -17.569 -8.481 2.952 1.00 40.69 70 VAL A CA 1
ATOM 558 C C . VAL A 1 70 ? -17.187 -9.934 2.772 1.00 40.69 70 VAL A C 1
ATOM 560 O O . VAL A 1 70 ? -17.008 -10.637 3.764 1.00 40.69 70 VAL A O 1
ATOM 563 N N . GLU A 1 71 ? -17.147 -10.407 1.525 1.00 39.72 71 GLU A N 1
ATOM 564 C CA . GLU A 1 71 ? -16.354 -11.591 1.210 1.00 39.72 71 GLU A CA 1
ATOM 565 C C . GLU A 1 71 ? -14.982 -11.346 1.836 1.00 39.72 71 GLU A C 1
ATOM 567 O O . GLU A 1 71 ? -14.230 -10.459 1.413 1.00 39.72 71 GLU A O 1
ATOM 572 N N . LEU A 1 72 ? -14.716 -12.042 2.942 1.00 42.91 72 LEU A N 1
ATOM 573 C CA . LEU A 1 72 ? -13.419 -12.017 3.585 1.00 42.91 72 LEU A CA 1
ATOM 574 C C . LEU A 1 72 ? -12.434 -12.430 2.504 1.00 42.91 72 LEU A C 1
ATOM 576 O O . LEU A 1 72 ? -12.567 -13.511 1.931 1.00 42.91 72 LEU A O 1
ATOM 580 N N . LEU A 1 73 ? -11.495 -11.536 2.186 1.00 46.66 73 LEU A N 1
ATOM 581 C CA . LEU A 1 73 ? -10.439 -11.835 1.229 1.00 46.66 73 LEU A CA 1
ATOM 582 C C . LEU A 1 73 ? -9.840 -13.196 1.620 1.00 46.66 73 LEU A C 1
ATOM 584 O O . LEU A 1 73 ? -9.429 -13.326 2.780 1.00 46.66 73 LEU A O 1
ATOM 588 N N . PRO A 1 74 ? -9.821 -14.190 0.710 1.00 49.06 74 PRO A N 1
ATOM 589 C CA . PRO A 1 74 ? -9.226 -15.491 0.962 1.00 49.06 74 PRO A CA 1
ATOM 590 C C . PRO A 1 74 ? -7.893 -15.342 1.688 1.00 49.06 74 PRO A C 1
ATOM 592 O O . PRO A 1 74 ? -7.070 -14.497 1.322 1.00 49.06 74 PRO A O 1
ATOM 595 N N . GLU A 1 75 ? -7.674 -16.147 2.728 1.00 47.69 75 GLU A N 1
ATOM 596 C CA . GLU A 1 75 ? -6.513 -15.988 3.612 1.00 47.69 75 GLU A CA 1
ATOM 597 C C . GLU A 1 75 ? -5.163 -16.099 2.883 1.00 47.69 75 GLU A C 1
ATOM 599 O O . GLU A 1 75 ? -4.159 -15.597 3.396 1.00 47.69 75 GLU A O 1
ATOM 604 N N . ASN A 1 76 ? -5.176 -16.675 1.675 1.00 51.41 76 ASN A N 1
ATOM 605 C CA . ASN A 1 76 ? -4.041 -16.903 0.789 1.00 51.41 76 ASN A CA 1
ATOM 606 C C . ASN A 1 76 ? -4.291 -16.317 -0.614 1.00 51.41 76 ASN A C 1
ATOM 608 O O . ASN A 1 76 ? -4.347 -17.049 -1.597 1.00 51.41 76 ASN A O 1
ATOM 612 N N . LEU A 1 77 ? -4.479 -15.000 -0.725 1.00 56.44 77 LEU A N 1
ATOM 613 C CA . LEU A 1 77 ? -4.362 -14.331 -2.024 1.00 56.44 77 LEU A CA 1
ATOM 614 C C . LEU A 1 77 ? -2.890 -14.063 -2.326 1.00 56.44 77 LEU A C 1
ATOM 616 O O . LEU A 1 77 ? -2.266 -13.222 -1.669 1.00 56.44 77 LEU A O 1
ATOM 620 N N . ASP A 1 78 ? -2.361 -14.748 -3.338 1.00 55.81 78 ASP A N 1
ATOM 621 C CA . ASP A 1 78 ? -1.116 -14.344 -3.976 1.00 55.81 78 ASP A CA 1
ATOM 622 C C . ASP A 1 78 ? -1.331 -12.972 -4.607 1.00 55.81 78 ASP A C 1
ATOM 624 O O . ASP A 1 78 ? -2.236 -12.736 -5.415 1.00 55.81 78 ASP A O 1
ATOM 628 N N . ILE A 1 79 ? -0.558 -12.005 -4.118 1.00 59.03 79 ILE A N 1
ATOM 629 C CA . ILE A 1 79 ? -0.711 -10.628 -4.543 1.00 59.03 79 ILE A CA 1
ATOM 630 C C . ILE A 1 79 ? 0.238 -10.375 -5.702 1.00 59.03 79 ILE A C 1
ATOM 632 O O . ILE A 1 79 ? 1.393 -9.996 -5.501 1.00 59.03 79 ILE A O 1
ATOM 636 N N . ASP A 1 80 ? -0.279 -10.539 -6.912 1.00 59.25 80 ASP A N 1
ATOM 637 C CA . ASP A 1 80 ? 0.477 -10.219 -8.110 1.00 59.25 80 ASP A CA 1
ATOM 638 C C . ASP A 1 80 ? 0.616 -8.700 -8.265 1.00 59.25 80 ASP A C 1
ATOM 640 O O . ASP A 1 80 ? -0.359 -7.945 -8.357 1.00 59.25 80 ASP A O 1
ATOM 644 N N . SER A 1 81 ? 1.866 -8.235 -8.262 1.00 60.44 81 SER A N 1
ATOM 645 C CA . SER A 1 81 ? 2.229 -6.853 -8.595 1.00 60.44 81 SER A CA 1
ATOM 646 C C . SER A 1 81 ? 2.369 -6.637 -10.103 1.00 60.44 81 SER A C 1
ATOM 648 O O . SER A 1 81 ? 2.312 -5.497 -10.562 1.00 60.44 81 SER A O 1
ATOM 650 N N . SER A 1 82 ? 2.541 -7.721 -10.863 1.00 68.88 82 SER A N 1
ATOM 651 C CA . SER A 1 82 ? 2.711 -7.736 -12.314 1.00 68.88 82 SER A CA 1
ATOM 652 C C . SER A 1 82 ? 1.854 -8.828 -12.935 1.00 68.88 82 SER A C 1
ATOM 654 O O . SER A 1 82 ? 1.842 -9.949 -12.433 1.00 68.88 82 SER A O 1
ATOM 656 N N . ILE A 1 83 ? 1.214 -8.521 -14.058 1.00 71.94 83 ILE A N 1
ATOM 657 C CA . ILE A 1 83 ? 0.385 -9.462 -14.809 1.00 71.94 83 ILE A CA 1
ATOM 658 C C . ILE A 1 83 ? 1.084 -9.754 -16.134 1.00 71.94 83 ILE A C 1
ATOM 660 O O . ILE A 1 83 ? 1.597 -8.842 -16.786 1.00 71.94 83 ILE A O 1
ATOM 664 N N . LYS A 1 84 ? 1.111 -11.027 -16.531 1.00 77.06 84 LYS A N 1
ATOM 665 C CA . LYS A 1 84 ? 1.558 -11.440 -17.863 1.00 77.06 84 LYS A CA 1
ATOM 666 C C . LYS A 1 84 ? 0.341 -11.527 -18.770 1.00 77.06 84 LYS A C 1
ATOM 668 O O . LYS A 1 84 ? -0.622 -12.192 -18.417 1.00 77.06 84 LYS A O 1
ATOM 673 N N . ILE A 1 85 ? 0.402 -10.859 -19.917 1.00 75.94 85 ILE A N 1
ATOM 674 C CA . ILE A 1 85 ? -0.694 -10.828 -20.885 1.00 75.94 85 ILE A CA 1
ATOM 675 C C . ILE A 1 85 ? -0.150 -11.257 -22.238 1.00 75.94 85 ILE A C 1
ATOM 677 O O . ILE A 1 85 ? 0.883 -10.753 -22.687 1.00 75.94 85 ILE A O 1
ATOM 681 N N . GLU A 1 86 ? -0.847 -12.189 -22.878 1.00 78.75 86 GLU A N 1
ATOM 682 C CA . GLU A 1 86 ? -0.553 -12.600 -24.244 1.00 78.75 86 GLU A CA 1
ATOM 683 C C . GLU A 1 86 ? -1.169 -11.609 -25.243 1.00 78.75 86 GLU A C 1
ATOM 685 O O . GLU A 1 86 ? -2.347 -11.249 -25.157 1.00 78.75 86 GLU A O 1
ATOM 690 N N . LEU A 1 87 ? -0.362 -11.170 -26.211 1.00 76.00 87 LEU A N 1
ATOM 691 C CA . LEU A 1 87 ? -0.805 -10.312 -27.309 1.00 76.00 87 LEU A CA 1
ATOM 692 C C . LEU A 1 87 ? -1.007 -11.155 -28.567 1.00 76.00 87 LEU A C 1
ATOM 694 O O . LEU A 1 87 ? -0.166 -11.992 -28.891 1.00 76.00 87 LEU A O 1
ATOM 698 N N . SER A 1 88 ? -2.083 -10.893 -29.312 1.00 77.69 88 SER A N 1
ATOM 699 C CA . SER A 1 88 ? -2.380 -11.556 -30.592 1.00 77.69 88 SER A CA 1
ATOM 700 C C . SER A 1 88 ? -2.342 -10.559 -31.757 1.00 77.69 88 SER A C 1
ATOM 702 O O . SER A 1 88 ? -3.383 -10.260 -32.335 1.00 77.69 88 SER A O 1
ATOM 704 N N . PRO A 1 89 ? -1.157 -10.024 -32.109 1.00 79.06 89 PRO A N 1
ATOM 705 C CA . PRO A 1 89 ? -1.041 -9.026 -33.164 1.00 79.06 89 PRO A CA 1
ATOM 706 C C . PRO A 1 89 ? -1.349 -9.609 -34.551 1.00 79.06 89 PRO A C 1
ATOM 708 O O . PRO A 1 89 ? -0.972 -10.756 -34.848 1.00 79.06 89 PRO A O 1
ATOM 711 N N . THR A 1 90 ? -1.953 -8.792 -35.415 1.00 81.31 90 THR A N 1
ATOM 712 C CA . THR A 1 90 ? -2.148 -9.064 -36.848 1.00 81.31 90 THR A CA 1
ATOM 713 C C . THR A 1 90 ? -0.799 -9.207 -37.575 1.00 81.31 90 THR A C 1
ATOM 715 O O . THR A 1 90 ? 0.247 -8.814 -37.046 1.00 81.31 90 THR A O 1
ATOM 718 N N . PRO A 1 91 ? -0.749 -9.783 -38.792 1.00 84.31 91 PRO A N 1
ATOM 719 C CA . PRO A 1 91 ? 0.502 -9.902 -39.548 1.00 84.31 91 PRO A CA 1
ATOM 720 C C . PRO A 1 91 ? 1.228 -8.562 -39.765 1.00 84.31 91 PRO A C 1
ATOM 722 O O . PRO A 1 91 ? 2.457 -8.503 -39.661 1.00 84.31 91 PRO A O 1
ATOM 725 N N . GLU A 1 92 ? 0.480 -7.483 -40.001 1.00 80.56 92 GLU A N 1
ATOM 726 C CA . GLU A 1 92 ? 1.016 -6.129 -40.175 1.00 80.56 92 GLU A CA 1
ATOM 727 C C . GLU A 1 92 ? 1.566 -5.567 -38.857 1.00 80.56 92 GLU A C 1
ATOM 729 O O . GLU A 1 92 ? 2.710 -5.102 -38.803 1.00 80.56 92 GLU A O 1
ATOM 734 N N . GLU A 1 93 ? 0.816 -5.712 -37.761 1.00 77.81 93 GLU A N 1
ATOM 735 C CA . GLU A 1 93 ? 1.246 -5.322 -36.412 1.00 77.81 93 GLU A CA 1
ATOM 736 C C . GLU A 1 93 ? 2.504 -6.085 -35.974 1.00 77.81 93 GLU A C 1
ATOM 738 O O . GLU A 1 93 ? 3.426 -5.504 -35.397 1.00 77.81 93 GLU A O 1
ATOM 743 N N . ARG A 1 94 ? 2.610 -7.380 -36.307 1.00 83.69 94 ARG A N 1
ATOM 744 C CA . ARG A 1 94 ? 3.818 -8.188 -36.060 1.00 83.69 94 ARG A CA 1
ATOM 745 C C . ARG A 1 94 ? 5.031 -7.639 -36.794 1.00 83.69 94 ARG A C 1
ATOM 747 O O . ARG A 1 94 ? 6.130 -7.659 -36.237 1.00 83.69 94 ARG A O 1
ATOM 754 N N . CYS A 1 95 ? 4.864 -7.188 -38.036 1.00 83.81 95 CYS A N 1
ATOM 755 C CA . CYS A 1 95 ? 5.950 -6.584 -38.803 1.00 83.81 95 CYS A CA 1
ATOM 756 C C . CYS A 1 95 ? 6.453 -5.309 -38.111 1.00 83.81 95 CYS A C 1
ATOM 758 O O . CYS A 1 95 ? 7.659 -5.154 -37.908 1.00 83.81 95 CYS A O 1
ATOM 760 N N . GLN A 1 96 ? 5.537 -4.452 -37.654 1.00 79.81 96 GLN A N 1
ATOM 761 C CA . GLN A 1 96 ? 5.880 -3.221 -36.939 1.00 79.81 96 GLN A CA 1
ATOM 762 C C . GLN A 1 96 ? 6.548 -3.492 -35.589 1.00 79.81 96 GLN A C 1
ATOM 764 O O . GLN A 1 96 ? 7.619 -2.954 -35.318 1.00 79.81 96 GLN A O 1
ATOM 769 N N . LEU A 1 97 ? 6.004 -4.407 -34.780 1.00 83.25 97 LEU A N 1
ATOM 770 C CA . LEU A 1 97 ? 6.636 -4.834 -33.529 1.00 83.25 97 LEU A CA 1
ATOM 771 C C . LEU A 1 97 ? 8.065 -5.329 -33.772 1.00 83.25 97 LEU A C 1
ATOM 773 O O . LEU A 1 97 ? 8.990 -4.931 -33.069 1.00 83.25 97 LEU A O 1
ATOM 777 N N . ARG A 1 98 ? 8.282 -6.152 -34.806 1.00 86.62 98 ARG A N 1
ATOM 778 C CA . ARG A 1 98 ? 9.626 -6.624 -35.176 1.00 86.62 98 ARG A CA 1
ATOM 779 C C . ARG A 1 98 ? 10.563 -5.477 -35.546 1.00 86.62 98 ARG A C 1
ATOM 781 O O . ARG A 1 98 ? 11.720 -5.519 -35.130 1.00 86.62 98 ARG A O 1
ATOM 788 N N . LYS A 1 99 ? 10.086 -4.462 -36.276 1.00 87.44 99 LYS A N 1
ATOM 789 C CA . LYS A 1 99 ? 10.865 -3.246 -36.562 1.00 87.44 99 LYS A CA 1
ATOM 790 C C . LYS A 1 99 ? 11.225 -2.504 -35.275 1.00 87.44 99 LYS A C 1
ATOM 792 O O . LYS A 1 99 ? 12.387 -2.154 -35.101 1.00 87.44 99 LYS A O 1
ATOM 797 N N . MET A 1 100 ? 10.288 -2.358 -34.337 1.00 87.12 100 MET A N 1
ATOM 798 C CA . MET A 1 100 ? 10.526 -1.716 -33.036 1.00 87.12 100 MET A CA 1
ATOM 799 C C . MET A 1 100 ? 11.560 -2.475 -32.193 1.00 87.12 100 MET A C 1
ATOM 801 O O . MET A 1 100 ? 12.524 -1.872 -31.728 1.00 87.12 100 MET A O 1
ATOM 805 N N . PHE A 1 101 ? 11.420 -3.799 -32.041 1.00 88.19 101 PHE A N 1
ATOM 806 C CA . PHE A 1 101 ? 12.413 -4.644 -31.358 1.00 88.19 101 PHE A CA 1
ATOM 807 C C . PHE A 1 101 ? 13.777 -4.603 -32.054 1.00 88.19 101 PHE A C 1
ATOM 809 O O . PHE A 1 101 ? 14.817 -4.589 -31.392 1.00 88.19 101 PHE A O 1
ATOM 816 N N . GLY A 1 102 ? 13.778 -4.560 -33.388 1.00 89.44 102 GLY A N 1
ATOM 817 C CA . GLY A 1 102 ? 14.977 -4.406 -34.202 1.00 89.44 102 GLY A CA 1
ATOM 818 C C . GLY A 1 102 ? 15.690 -3.084 -33.933 1.00 89.44 102 GLY A C 1
ATOM 819 O O . GLY A 1 102 ? 16.875 -3.106 -33.609 1.00 89.44 102 GLY A O 1
ATOM 820 N N . ALA A 1 103 ? 14.970 -1.964 -34.012 1.00 90.38 103 ALA A N 1
ATOM 821 C CA . ALA A 1 103 ? 15.492 -0.621 -33.774 1.00 90.38 103 ALA A CA 1
ATOM 822 C C . ALA A 1 103 ? 15.978 -0.453 -32.333 1.00 90.38 103 ALA A C 1
ATOM 824 O O . ALA A 1 103 ? 17.108 -0.023 -32.127 1.00 90.38 103 ALA A O 1
ATOM 825 N N . PHE A 1 104 ? 15.185 -0.877 -31.342 1.00 91.06 104 PHE A N 1
ATOM 826 C CA . PHE A 1 104 ? 15.573 -0.844 -29.929 1.00 91.06 104 PHE A CA 1
ATOM 827 C C . PHE A 1 104 ? 16.914 -1.551 -29.712 1.00 91.06 104 PHE A C 1
ATOM 829 O O . PHE A 1 104 ? 17.844 -0.999 -29.125 1.00 91.06 104 PHE A O 1
ATOM 836 N N . ARG A 1 105 ? 17.035 -2.782 -30.224 1.00 90.69 105 ARG A N 1
ATOM 837 C CA . ARG A 1 105 ? 18.257 -3.573 -30.082 1.00 90.69 105 ARG A CA 1
ATOM 838 C C . ARG A 1 105 ? 19.421 -2.969 -30.858 1.00 90.69 105 ARG A C 1
ATOM 840 O O . ARG A 1 105 ? 20.538 -2.988 -30.356 1.00 90.69 105 ARG A O 1
ATOM 847 N N . PHE A 1 106 ? 19.177 -2.474 -32.070 1.00 92.06 106 PHE A N 1
ATOM 848 C CA . PHE A 1 106 ? 20.206 -1.846 -32.891 1.00 92.06 106 PHE A CA 1
ATOM 849 C C . PHE A 1 106 ? 20.782 -0.618 -32.190 1.00 92.06 106 PHE A C 1
ATOM 851 O O . PHE A 1 106 ? 21.990 -0.544 -32.020 1.00 92.06 106 PHE A O 1
ATOM 858 N N . VAL A 1 107 ? 19.923 0.284 -31.706 1.00 92.06 107 VAL A N 1
ATOM 859 C CA . VAL A 1 107 ? 20.322 1.488 -30.965 1.00 92.06 107 VAL A CA 1
ATOM 860 C C . VAL A 1 107 ? 21.097 1.120 -29.705 1.00 92.06 107 VAL A C 1
ATOM 862 O O . VAL A 1 107 ? 22.189 1.636 -29.502 1.00 92.06 107 VAL A O 1
ATOM 865 N N . TYR A 1 108 ? 20.588 0.186 -28.894 1.00 92.31 108 TYR A N 1
ATOM 866 C CA . TYR A 1 108 ? 21.293 -0.279 -27.696 1.00 92.31 108 TYR A CA 1
ATOM 867 C C . TYR A 1 108 ? 22.679 -0.840 -28.037 1.00 92.31 108 TYR A C 1
ATOM 869 O O . TYR A 1 108 ? 23.673 -0.472 -27.419 1.00 92.31 108 TYR A O 1
ATOM 877 N N . ASN A 1 109 ? 22.765 -1.725 -29.033 1.00 93.19 109 ASN A N 1
ATOM 878 C CA . ASN A 1 109 ? 24.038 -2.325 -29.413 1.00 93.19 109 ASN A CA 1
ATOM 879 C C . ASN A 1 109 ? 24.985 -1.282 -29.998 1.00 93.19 109 ASN A C 1
ATOM 881 O O . ASN A 1 109 ? 26.171 -1.318 -29.705 1.00 93.19 109 ASN A O 1
ATOM 885 N N . LYS A 1 110 ? 24.473 -0.322 -30.770 1.00 93.62 110 LYS A N 1
ATOM 886 C CA . LYS A 1 110 ? 25.303 0.738 -31.325 1.00 93.62 110 LYS A CA 1
ATOM 887 C C . LYS A 1 110 ? 25.826 1.679 -30.241 1.00 93.62 110 LYS A C 1
ATOM 889 O O . LYS A 1 110 ? 26.962 2.115 -30.333 1.00 93.62 110 LYS A O 1
ATOM 894 N N . LEU A 1 111 ? 25.051 1.922 -29.185 1.00 92.31 111 LEU A N 1
ATOM 895 C CA . LEU A 1 111 ? 25.516 2.633 -27.991 1.00 92.31 111 LEU A CA 1
ATOM 896 C C . LEU A 1 111 ? 26.641 1.881 -27.276 1.00 92.31 111 LEU A C 1
ATOM 898 O O . LEU A 1 111 ? 27.633 2.495 -26.909 1.00 92.31 111 LEU A O 1
ATOM 902 N N . VAL A 1 112 ? 26.510 0.563 -27.102 1.00 92.31 112 VAL A N 1
ATOM 903 C CA . VAL A 1 112 ? 27.576 -0.265 -26.509 1.00 92.31 112 VAL A CA 1
ATOM 904 C C . VAL A 1 112 ? 28.849 -0.219 -27.361 1.00 92.31 112 VAL A C 1
ATOM 906 O O . VAL A 1 112 ? 29.933 -0.064 -26.814 1.00 92.31 112 VAL A O 1
ATOM 909 N N . ASP A 1 113 ? 28.709 -0.296 -28.685 1.00 93.00 113 ASP A N 1
ATOM 910 C CA . ASP A 1 113 ? 29.816 -0.236 -29.648 1.00 93.00 113 ASP A CA 1
ATOM 911 C C . ASP A 1 113 ? 30.531 1.126 -29.635 1.00 93.00 113 ASP A C 1
ATOM 913 O O . ASP A 1 113 ? 31.746 1.188 -29.492 1.00 93.00 113 ASP A O 1
ATOM 917 N N . LEU A 1 114 ? 29.774 2.225 -29.724 1.00 91.00 114 LEU A N 1
ATOM 918 C CA . LEU A 1 114 ? 30.332 3.579 -29.796 1.00 91.00 114 LEU A CA 1
ATOM 919 C C . LEU A 1 114 ? 30.930 4.054 -28.473 1.00 91.00 114 LEU A C 1
ATOM 921 O O . LEU A 1 114 ? 31.944 4.742 -28.473 1.00 91.00 114 LEU A O 1
ATOM 925 N N . VAL A 1 115 ? 30.295 3.717 -27.349 1.00 89.88 115 VAL A N 1
ATOM 926 C CA . VAL A 1 115 ? 30.798 4.109 -26.029 1.00 89.88 115 VAL A CA 1
ATOM 927 C C . VAL A 1 115 ? 31.986 3.230 -25.612 1.00 89.88 115 VAL A C 1
ATOM 929 O O . VAL A 1 115 ? 32.804 3.666 -24.801 1.00 89.88 115 VAL A O 1
ATOM 932 N N . GLY A 1 116 ? 32.110 2.017 -26.163 1.00 88.06 116 GLY A N 1
ATOM 933 C CA . GLY A 1 116 ? 33.271 1.148 -25.971 1.00 88.06 116 GLY A CA 1
ATOM 934 C C . GLY A 1 116 ? 33.585 0.921 -24.493 1.00 88.06 116 GLY A C 1
ATOM 935 O O . GLY A 1 116 ? 32.697 0.554 -23.729 1.00 88.06 116 GLY A O 1
ATOM 936 N N . ASP A 1 117 ? 34.829 1.185 -24.083 1.00 83.75 117 ASP A N 1
ATOM 937 C CA . ASP A 1 117 ? 35.290 1.120 -22.685 1.00 83.75 117 ASP A CA 1
ATOM 938 C C . ASP A 1 117 ? 35.127 2.444 -21.909 1.00 83.75 117 ASP A C 1
ATOM 940 O O . ASP A 1 117 ? 35.265 2.486 -20.678 1.00 83.75 117 ASP A O 1
ATOM 944 N N . ASP A 1 118 ? 34.775 3.534 -22.596 1.00 84.62 118 ASP A N 1
ATOM 945 C CA . ASP A 1 118 ? 34.714 4.876 -22.010 1.00 84.62 118 ASP A CA 1
ATOM 946 C C . ASP A 1 118 ? 33.506 5.081 -21.085 1.00 84.62 118 ASP A C 1
ATOM 948 O O . ASP A 1 118 ? 33.504 5.993 -20.249 1.00 84.62 118 ASP A O 1
ATOM 952 N N . TRP A 1 119 ? 32.506 4.189 -21.121 1.00 83.38 119 TRP A N 1
ATOM 953 C CA . TRP A 1 119 ? 31.325 4.230 -20.238 1.00 83.38 119 TRP A CA 1
ATOM 954 C C . TRP A 1 119 ? 31.677 4.294 -18.743 1.00 83.38 119 TRP A C 1
ATOM 956 O O . TRP A 1 119 ? 30.888 4.785 -17.923 1.00 83.38 119 TRP A O 1
ATOM 966 N N . ARG A 1 120 ? 32.867 3.813 -18.358 1.00 83.44 120 ARG A N 1
ATOM 967 C CA . ARG A 1 120 ? 33.364 3.882 -16.977 1.00 83.44 120 ARG A CA 1
ATOM 968 C C . ARG A 1 120 ? 33.630 5.318 -16.539 1.00 83.44 120 ARG A C 1
ATOM 970 O O . ARG A 1 120 ? 33.288 5.673 -15.411 1.00 83.44 120 ARG A O 1
ATOM 977 N N . ARG A 1 121 ? 34.181 6.136 -17.436 1.00 86.12 121 ARG A N 1
ATOM 978 C CA . ARG A 1 121 ? 34.612 7.518 -17.177 1.00 86.12 121 ARG A CA 1
ATOM 979 C C . ARG A 1 121 ? 33.503 8.531 -17.427 1.00 86.12 121 ARG A C 1
ATOM 981 O O . ARG A 1 121 ? 33.448 9.552 -16.749 1.00 86.12 121 ARG A O 1
ATOM 988 N N . LEU A 1 122 ? 32.611 8.239 -18.369 1.00 86.88 122 LEU A N 1
ATOM 989 C CA . LEU A 1 122 ? 31.554 9.164 -18.754 1.00 86.88 122 LEU A CA 1
ATOM 990 C C . LEU A 1 122 ? 30.481 9.304 -17.668 1.00 86.88 122 LEU A C 1
ATOM 992 O O . LEU A 1 122 ? 30.001 8.328 -17.073 1.00 86.88 122 LEU A O 1
ATOM 996 N N . SER A 1 123 ? 30.083 10.553 -17.436 1.00 88.12 123 SER A N 1
ATOM 997 C CA . SER A 1 123 ? 28.937 10.905 -16.603 1.00 88.12 123 SER A CA 1
ATOM 998 C C . SER A 1 123 ? 27.624 10.709 -17.366 1.00 88.12 123 SER A C 1
ATOM 1000 O O . SER A 1 123 ? 27.571 10.771 -18.596 1.00 88.12 123 SER A O 1
ATOM 1002 N N . GLN A 1 124 ? 26.514 10.539 -16.641 1.00 87.00 124 GLN A N 1
ATOM 1003 C CA . GLN A 1 124 ? 25.198 10.460 -17.283 1.00 87.00 124 GLN A CA 1
ATOM 1004 C C . GLN A 1 124 ? 24.818 11.737 -18.050 1.00 87.00 124 GLN A C 1
ATOM 1006 O O . GLN A 1 124 ? 24.014 11.665 -18.976 1.00 87.00 124 GLN A O 1
ATOM 1011 N N . ALA A 1 125 ? 25.345 12.899 -17.654 1.00 87.94 125 ALA A N 1
ATOM 1012 C CA . ALA A 1 125 ? 25.078 14.162 -18.336 1.00 87.94 125 ALA A CA 1
ATOM 1013 C C . ALA A 1 125 ? 25.749 14.196 -19.716 1.00 87.94 125 ALA A C 1
ATOM 1015 O O . ALA A 1 125 ? 25.086 14.515 -20.699 1.00 87.94 125 ALA A O 1
ATOM 1016 N N . GLN A 1 126 ? 27.015 13.770 -19.789 1.00 88.25 126 GLN A N 1
ATOM 1017 C CA . GLN A 1 126 ? 27.756 13.630 -21.048 1.00 88.25 126 GLN A CA 1
ATOM 1018 C C . GLN A 1 126 ? 27.076 12.616 -21.972 1.00 88.25 126 GLN A C 1
ATOM 1020 O O . GLN A 1 126 ? 26.743 12.940 -23.105 1.00 88.25 126 GLN A O 1
ATOM 1025 N N . LEU A 1 127 ? 26.718 11.435 -21.451 1.00 89.06 127 LEU A N 1
ATOM 1026 C CA . LEU A 1 127 ? 26.013 10.422 -22.244 1.00 89.06 127 LEU A CA 1
ATOM 1027 C C . LEU A 1 127 ? 24.691 10.944 -22.834 1.00 89.06 127 LEU A C 1
ATOM 1029 O O . LEU A 1 127 ? 24.348 10.628 -23.971 1.00 89.06 127 LEU A O 1
ATOM 1033 N N . ARG A 1 128 ? 23.943 11.759 -22.079 1.00 89.00 128 ARG A N 1
ATOM 1034 C CA . ARG A 1 128 ? 22.688 12.373 -22.547 1.00 89.00 128 ARG A CA 1
ATOM 1035 C C . ARG A 1 128 ? 22.897 13.444 -23.614 1.00 89.00 128 ARG A C 1
ATOM 1037 O O . ARG A 1 128 ? 22.008 13.609 -24.446 1.00 89.00 128 ARG A O 1
ATOM 1044 N N . ALA A 1 129 ? 24.005 14.177 -23.570 1.00 86.44 129 ALA A N 1
ATOM 1045 C CA . ALA A 1 129 ? 24.330 15.180 -24.577 1.00 86.44 129 ALA A CA 1
ATOM 1046 C C . ALA A 1 129 ? 24.777 14.512 -25.887 1.00 86.44 129 ALA A C 1
ATOM 1048 O O . ALA A 1 129 ? 24.224 14.798 -26.949 1.00 86.44 129 ALA A O 1
ATOM 1049 N N . ASP A 1 130 ? 25.694 13.551 -25.782 1.00 86.81 130 ASP A N 1
ATOM 1050 C CA . ASP A 1 130 ? 26.449 13.053 -26.932 1.00 86.81 130 ASP A CA 1
ATOM 1051 C C . ASP A 1 130 ? 25.780 11.867 -27.639 1.00 86.81 130 ASP A C 1
ATOM 1053 O O . ASP A 1 130 ? 25.978 11.675 -28.837 1.00 86.81 130 ASP A O 1
ATOM 1057 N N . TYR A 1 131 ? 24.960 11.082 -26.927 1.00 88.56 131 TYR A N 1
ATOM 1058 C CA . TYR A 1 131 ? 24.458 9.794 -27.429 1.00 88.56 131 TYR A CA 1
ATOM 1059 C C . TYR A 1 131 ? 22.938 9.623 -27.367 1.00 88.56 131 TYR A C 1
ATOM 1061 O O . TYR A 1 131 ? 22.420 8.543 -27.653 1.00 88.56 131 TYR A O 1
ATOM 1069 N N . ARG A 1 132 ? 22.174 10.654 -26.995 1.00 88.88 132 ARG A N 1
ATOM 1070 C CA . ARG A 1 132 ? 20.709 10.544 -26.996 1.00 88.88 132 ARG A CA 1
ATOM 1071 C C . ARG A 1 132 ? 20.188 10.445 -28.440 1.00 88.88 132 ARG A C 1
ATOM 1073 O O . ARG A 1 132 ? 20.492 11.329 -29.235 1.00 88.88 132 ARG A O 1
ATOM 1080 N N . PRO A 1 133 ? 19.358 9.454 -28.801 1.00 84.56 133 PRO A N 1
ATOM 1081 C CA . PRO A 1 133 ? 18.778 9.401 -30.139 1.00 84.56 133 PRO A CA 1
ATOM 1082 C C . PRO A 1 133 ? 17.800 10.568 -30.302 1.00 84.56 133 PRO A C 1
ATOM 1084 O O . PRO A 1 133 ? 16.814 10.634 -29.578 1.00 84.56 133 PRO A O 1
ATOM 1087 N N . VAL A 1 134 ? 18.058 11.511 -31.211 1.00 83.81 134 VAL A N 1
ATOM 1088 C CA . VAL A 1 134 ? 17.170 12.662 -31.452 1.00 83.81 134 VAL A CA 1
ATOM 1089 C C . VAL A 1 134 ? 16.876 12.789 -32.940 1.00 83.81 134 VAL A C 1
ATOM 1091 O O . VAL A 1 134 ? 17.788 12.930 -33.747 1.00 83.81 134 VAL A O 1
ATOM 1094 N N . ARG A 1 135 ? 15.589 12.820 -33.301 1.00 73.38 135 ARG A N 1
ATOM 1095 C CA . ARG A 1 135 ? 15.104 13.042 -34.673 1.00 73.38 135 ARG A CA 1
ATOM 1096 C C . ARG A 1 135 ? 15.193 14.521 -35.092 1.00 73.38 135 ARG A C 1
ATOM 1098 O O . ARG A 1 135 ? 14.196 15.126 -35.478 1.00 73.38 135 ARG A O 1
ATOM 1105 N N . SER A 1 136 ? 16.362 15.143 -34.942 1.00 70.19 136 SER A N 1
ATOM 1106 C CA . SER A 1 136 ? 16.598 16.548 -35.301 1.00 70.19 136 SER A CA 1
ATOM 1107 C C . SER A 1 136 ? 17.694 16.654 -36.350 1.00 70.19 136 SER A C 1
ATOM 1109 O O . SER A 1 136 ? 18.794 16.147 -36.157 1.00 70.19 136 SER A O 1
ATOM 1111 N N . VAL A 1 137 ? 17.405 17.379 -37.432 1.00 62.47 137 VAL A N 1
ATOM 1112 C CA . VAL A 1 137 ? 18.382 17.694 -38.488 1.00 62.47 137 VAL A CA 1
ATOM 1113 C C . VAL A 1 137 ? 19.485 18.622 -37.960 1.00 62.47 137 VAL A C 1
ATOM 1115 O O . VAL A 1 137 ? 20.620 18.551 -38.415 1.00 62.47 137 VAL A O 1
ATOM 1118 N N . THR A 1 138 ? 19.167 19.462 -36.972 1.00 61.34 138 THR A N 1
ATOM 1119 C CA . THR A 1 138 ? 20.060 20.501 -36.432 1.00 61.34 138 THR A CA 1
ATOM 1120 C C . THR A 1 138 ? 20.883 20.026 -35.230 1.00 61.34 138 THR A C 1
ATOM 1122 O O . THR A 1 138 ? 21.927 20.598 -34.945 1.00 61.34 138 THR A O 1
ATOM 1125 N N . ARG A 1 139 ? 20.427 18.993 -34.507 1.00 61.50 139 ARG A N 1
ATOM 1126 C CA . ARG A 1 139 ? 21.132 18.407 -33.352 1.00 61.50 139 ARG A CA 1
ATOM 1127 C C . ARG A 1 139 ? 21.593 16.985 -33.662 1.00 61.50 139 ARG A C 1
ATOM 1129 O O . ARG A 1 139 ? 21.085 16.027 -33.076 1.00 61.50 139 ARG A O 1
ATOM 1136 N N . ARG A 1 140 ? 22.532 16.857 -34.601 1.00 69.25 140 ARG A N 1
ATOM 1137 C CA . ARG A 1 140 ? 23.266 15.602 -34.789 1.00 69.25 140 ARG A CA 1
ATOM 1138 C C . ARG A 1 140 ? 24.267 15.411 -33.654 1.00 69.25 140 ARG A C 1
ATOM 1140 O O . ARG A 1 140 ? 24.776 16.386 -33.105 1.00 69.25 140 ARG A O 1
ATOM 1147 N N . ASN A 1 141 ? 24.471 14.165 -33.263 1.00 80.00 141 ASN A N 1
ATOM 1148 C CA . ASN A 1 141 ? 25.375 13.779 -32.195 1.00 80.00 141 ASN A CA 1
ATOM 1149 C C . ASN A 1 141 ? 26.079 12.471 -32.562 1.00 80.00 141 ASN A C 1
ATOM 1151 O O . ASN A 1 141 ? 25.810 11.883 -33.609 1.00 80.00 141 ASN A O 1
ATOM 1155 N N . LEU A 1 142 ? 26.955 12.005 -31.673 1.00 80.38 142 LEU A N 1
ATOM 1156 C CA . LEU A 1 142 ? 27.823 10.858 -31.932 1.00 80.38 142 LEU A CA 1
ATOM 1157 C C . LEU A 1 142 ? 27.045 9.567 -32.209 1.00 80.38 142 LEU A C 1
ATOM 1159 O O . LEU A 1 142 ? 27.574 8.664 -32.846 1.00 80.38 142 LEU A O 1
ATOM 1163 N N . LEU A 1 143 ? 25.790 9.461 -31.758 1.00 85.06 143 LEU A N 1
ATOM 1164 C CA . LEU A 1 143 ? 24.932 8.330 -32.101 1.00 85.06 143 LEU A CA 1
ATOM 1165 C C . LEU A 1 143 ? 24.235 8.523 -33.455 1.00 85.06 143 LEU A C 1
ATOM 1167 O O . LEU A 1 143 ? 24.199 7.585 -34.252 1.00 85.06 143 LEU A O 1
ATOM 1171 N N . THR A 1 144 ? 23.624 9.687 -33.698 1.00 81.75 144 THR A N 1
ATOM 1172 C CA . THR A 1 144 ? 22.698 9.869 -34.828 1.00 81.75 144 THR A CA 1
ATOM 1173 C C . THR A 1 144 ? 23.365 9.777 -36.193 1.00 81.75 144 THR A C 1
ATOM 1175 O O . THR A 1 144 ? 22.705 9.335 -37.131 1.00 81.75 144 THR A O 1
ATOM 1178 N N . ASP A 1 145 ? 24.662 10.074 -36.291 1.00 81.62 145 ASP A N 1
ATOM 1179 C CA . ASP A 1 145 ? 25.442 9.930 -37.529 1.00 81.62 145 ASP A CA 1
ATOM 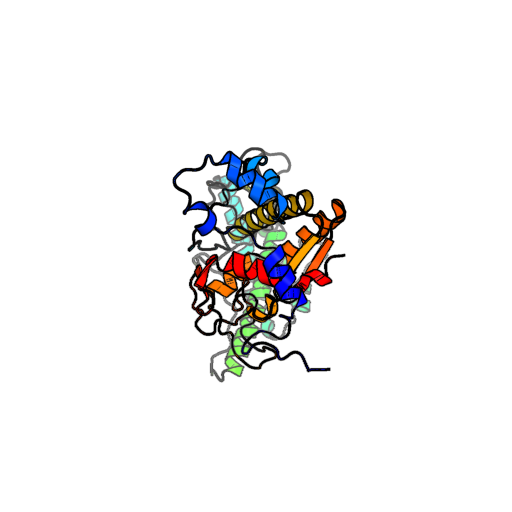1180 C C . ASP A 1 145 ? 25.610 8.466 -37.978 1.00 81.62 145 ASP A C 1
ATOM 1182 O O . ASP A 1 145 ? 25.850 8.189 -39.152 1.00 81.62 145 ASP A O 1
ATOM 1186 N N . HIS A 1 146 ? 25.446 7.507 -37.062 1.00 85.81 146 HIS A N 1
ATOM 1187 C CA . HIS A 1 146 ? 25.591 6.077 -37.340 1.00 85.81 146 HIS A CA 1
ATOM 1188 C C . HIS A 1 146 ? 24.260 5.316 -37.411 1.00 85.81 146 HIS A C 1
ATOM 1190 O O . HIS A 1 146 ? 24.262 4.087 -37.553 1.00 85.81 146 HIS A O 1
ATOM 1196 N N . LEU A 1 147 ? 23.123 6.007 -37.277 1.00 88.00 147 LEU A N 1
ATOM 1197 C CA . LEU A 1 147 ? 21.807 5.374 -37.330 1.00 88.00 147 LEU A CA 1
ATOM 1198 C C . LEU A 1 147 ? 21.285 5.327 -38.776 1.00 88.00 147 LEU A C 1
ATOM 1200 O O . LEU A 1 147 ? 21.138 6.376 -39.398 1.00 88.00 147 LEU A O 1
ATOM 1204 N N . PRO A 1 148 ? 20.963 4.134 -39.311 1.00 89.50 148 PRO A N 1
ATOM 1205 C CA . PRO A 1 148 ? 20.400 4.001 -40.650 1.00 89.50 148 PRO A CA 1
ATOM 1206 C C . PRO A 1 148 ? 18.960 4.527 -40.707 1.00 89.50 148 PRO A C 1
ATOM 1208 O O . PRO A 1 148 ? 18.234 4.482 -39.712 1.00 89.50 148 PRO A O 1
ATOM 1211 N N . ASP A 1 149 ? 18.520 4.938 -41.899 1.00 86.62 149 ASP A N 1
ATOM 1212 C CA . ASP A 1 149 ? 17.247 5.648 -42.094 1.00 86.62 149 ASP A CA 1
ATOM 1213 C C . ASP A 1 149 ? 16.020 4.903 -41.548 1.00 86.62 149 ASP A C 1
ATOM 1215 O O . ASP A 1 149 ? 15.151 5.509 -40.925 1.00 86.62 149 ASP A O 1
ATOM 1219 N N . TRP A 1 150 ? 15.987 3.572 -41.678 1.00 87.88 150 TRP A N 1
ATOM 1220 C CA . TRP A 1 150 ? 14.870 2.740 -41.210 1.00 87.88 150 TRP A CA 1
ATOM 1221 C C . TRP A 1 150 ? 14.647 2.793 -39.688 1.00 87.88 150 TRP A C 1
ATOM 1223 O O . TRP A 1 150 ? 13.562 2.460 -39.213 1.00 87.88 150 TRP A O 1
ATOM 1233 N N . VAL A 1 151 ? 15.649 3.195 -38.893 1.00 88.69 151 VAL A N 1
ATOM 1234 C CA . VAL A 1 151 ? 15.491 3.365 -37.436 1.00 88.69 151 VAL A CA 1
ATOM 1235 C C . VAL A 1 151 ? 14.559 4.538 -37.129 1.00 88.69 151 VAL A C 1
ATOM 1237 O O . VAL A 1 151 ? 13.828 4.498 -36.140 1.00 88.69 151 VAL A O 1
ATOM 1240 N N . TRP A 1 152 ? 14.532 5.554 -37.994 1.00 86.38 152 TRP A N 1
ATOM 1241 C CA . TRP A 1 152 ? 13.705 6.748 -37.826 1.00 86.38 152 TRP A CA 1
ATOM 1242 C C . TRP A 1 152 ? 12.232 6.540 -38.196 1.00 86.38 152 TRP A C 1
ATOM 1244 O O . TRP A 1 152 ? 11.401 7.393 -37.869 1.00 86.38 152 TRP A O 1
ATOM 1254 N N . ASP A 1 153 ? 11.897 5.399 -38.808 1.00 84.44 153 ASP A N 1
ATOM 1255 C CA . ASP A 1 153 ? 10.513 4.955 -39.012 1.00 84.44 153 ASP A CA 1
ATOM 1256 C C . ASP A 1 153 ? 9.847 4.522 -37.695 1.00 84.44 153 ASP A C 1
ATOM 1258 O O . ASP A 1 153 ? 8.622 4.439 -37.605 1.00 84.44 153 ASP A O 1
ATOM 1262 N N . VAL A 1 154 ? 10.644 4.243 -36.657 1.00 85.25 154 VAL A N 1
ATOM 1263 C CA . VAL A 1 154 ? 10.160 3.814 -35.344 1.00 85.25 154 VAL A CA 1
ATOM 1264 C C . VAL A 1 154 ? 9.860 5.030 -34.454 1.00 85.25 154 VAL A C 1
ATOM 1266 O O . VAL A 1 154 ? 10.591 6.024 -3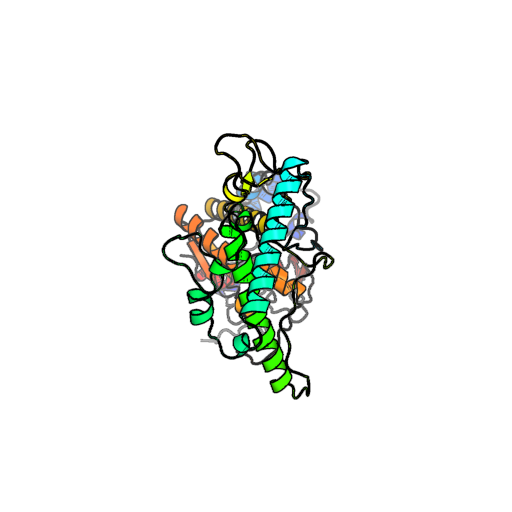4.477 1.00 85.25 154 VAL A O 1
ATOM 1269 N N . PRO A 1 155 ? 8.810 4.974 -33.611 1.00 83.62 155 PRO A N 1
ATOM 1270 C CA . PRO A 1 155 ? 8.489 6.047 -32.677 1.00 83.62 155 PRO A CA 1
ATOM 1271 C C . PRO A 1 155 ? 9.663 6.425 -31.765 1.00 83.62 155 PRO A C 1
ATOM 1273 O O . PRO A 1 155 ? 10.281 5.573 -31.126 1.00 83.62 155 PRO A O 1
ATOM 1276 N N . GLN A 1 156 ? 9.902 7.732 -31.626 1.00 85.38 156 GLN A N 1
ATOM 1277 C CA . GLN A 1 156 ? 10.977 8.311 -30.809 1.00 85.38 156 GLN A CA 1
ATOM 1278 C C . GLN A 1 156 ? 10.995 7.771 -29.365 1.00 85.38 156 GLN A C 1
ATOM 1280 O O . GLN A 1 156 ? 12.063 7.525 -28.811 1.00 85.38 156 GLN A O 1
ATOM 1285 N N . LYS A 1 157 ? 9.816 7.497 -28.784 1.00 84.50 157 LYS A N 1
ATOM 1286 C CA . LYS A 1 157 ? 9.674 6.912 -27.439 1.00 84.50 157 LYS A CA 1
ATOM 1287 C C . LYS A 1 157 ? 10.406 5.566 -27.291 1.00 84.50 157 LYS A C 1
ATOM 1289 O O . LYS A 1 157 ? 10.949 5.295 -26.227 1.00 84.50 157 LYS A O 1
ATOM 1294 N N . ILE A 1 158 ? 10.456 4.743 -28.341 1.00 86.62 158 ILE A N 1
ATOM 1295 C CA . ILE A 1 158 ? 11.161 3.449 -28.336 1.00 86.62 158 ILE A CA 1
ATOM 1296 C C . ILE A 1 158 ? 12.674 3.649 -28.352 1.00 86.62 158 ILE A C 1
ATOM 1298 O O . ILE A 1 158 ? 13.400 2.937 -27.659 1.00 86.62 158 ILE A O 1
ATOM 1302 N N . LEU A 1 159 ? 13.148 4.635 -29.114 1.00 89.31 159 LEU A N 1
ATOM 1303 C CA . LEU A 1 159 ? 14.566 4.979 -29.181 1.00 89.31 159 LEU A CA 1
ATOM 1304 C C . LEU A 1 159 ? 15.044 5.539 -27.828 1.00 89.31 159 LEU A C 1
ATOM 1306 O O . LEU A 1 159 ? 16.061 5.096 -27.296 1.00 89.31 159 LEU A O 1
ATOM 1310 N N . ASP A 1 160 ? 14.266 6.439 -27.218 1.00 88.38 160 ASP A N 1
ATOM 1311 C CA . ASP A 1 160 ? 14.523 6.959 -25.867 1.00 88.38 160 ASP A CA 1
ATOM 1312 C C . ASP A 1 160 ? 14.459 5.846 -24.797 1.00 88.38 160 ASP A C 1
ATOM 1314 O O . ASP A 1 160 ? 15.253 5.852 -23.850 1.00 88.38 160 ASP A O 1
ATOM 1318 N N . ALA A 1 161 ? 13.563 4.860 -24.944 1.00 87.62 161 ALA A N 1
ATOM 1319 C CA . ALA A 1 161 ? 13.510 3.686 -24.070 1.00 87.62 161 ALA A CA 1
ATOM 1320 C C . ALA A 1 161 ? 14.779 2.824 -24.191 1.00 87.62 161 ALA A C 1
ATOM 1322 O O . ALA A 1 161 ? 15.328 2.419 -23.167 1.00 87.62 161 ALA A O 1
ATOM 1323 N N . ALA A 1 162 ? 15.292 2.600 -25.408 1.00 90.25 162 ALA A N 1
ATOM 1324 C CA . ALA A 1 162 ? 16.550 1.877 -25.628 1.00 90.25 162 ALA A CA 1
ATOM 1325 C C . ALA A 1 162 ? 17.739 2.581 -24.964 1.00 90.25 162 ALA A C 1
ATOM 1327 O O . ALA A 1 162 ? 18.561 1.947 -24.302 1.00 90.25 162 ALA A O 1
ATOM 1328 N N . PHE A 1 163 ? 17.794 3.907 -25.086 1.00 91.75 163 PHE A N 1
ATOM 1329 C CA . PHE A 1 163 ? 18.826 4.721 -24.455 1.00 91.75 163 PHE A CA 1
ATOM 1330 C C . PHE A 1 163 ? 18.708 4.724 -22.923 1.00 91.75 163 PHE A C 1
ATOM 1332 O O . PHE A 1 163 ? 19.705 4.606 -22.212 1.00 91.75 163 PHE A O 1
ATOM 1339 N N . THR A 1 164 ? 17.489 4.795 -22.388 1.00 90.50 164 THR A N 1
ATOM 1340 C CA . THR A 1 164 ? 17.251 4.723 -20.939 1.00 90.50 164 THR A CA 1
ATOM 1341 C C . THR A 1 164 ? 17.656 3.363 -20.379 1.00 90.50 164 THR A C 1
ATOM 1343 O O . THR A 1 164 ? 18.251 3.297 -19.305 1.00 90.50 164 THR A O 1
ATOM 1346 N N . ASP A 1 165 ? 17.372 2.282 -21.102 1.00 89.81 165 ASP A N 1
ATOM 1347 C CA . ASP A 1 165 ? 17.789 0.934 -20.731 1.00 89.81 165 ASP A CA 1
ATOM 1348 C C . ASP A 1 165 ? 19.317 0.781 -20.744 1.00 89.81 165 ASP A C 1
ATOM 1350 O O . ASP A 1 165 ? 19.887 0.252 -19.796 1.00 89.81 165 ASP A O 1
ATOM 1354 N N . PHE A 1 166 ? 20.003 1.355 -21.736 1.00 91.69 166 PHE A N 1
ATOM 1355 C CA . PHE A 1 166 ? 21.467 1.443 -21.751 1.00 91.69 166 PHE A CA 1
ATOM 1356 C C . PHE A 1 166 ? 22.028 2.176 -20.520 1.00 91.69 166 PHE A C 1
ATOM 1358 O O . PHE A 1 166 ? 22.932 1.671 -19.849 1.00 91.69 166 PHE A O 1
ATOM 1365 N N . LEU A 1 167 ? 21.453 3.330 -20.159 1.00 92.06 167 LEU A N 1
ATOM 1366 C CA . LEU A 1 167 ? 21.848 4.057 -18.947 1.00 92.06 167 LEU A CA 1
ATOM 1367 C C . LEU A 1 167 ? 21.599 3.234 -17.674 1.00 92.06 167 LEU A C 1
ATOM 1369 O O . LEU A 1 167 ? 22.444 3.245 -16.775 1.00 92.06 167 LEU A O 1
ATOM 1373 N N . LYS A 1 168 ? 20.468 2.514 -17.596 1.00 90.44 168 LYS A N 1
ATOM 1374 C CA . LYS A 1 168 ? 20.163 1.598 -16.485 1.00 90.44 168 LYS A CA 1
ATOM 1375 C C . LYS A 1 168 ? 21.236 0.513 -16.392 1.00 90.44 168 LYS A C 1
ATOM 1377 O O . LYS A 1 168 ? 21.816 0.365 -15.317 1.00 90.44 168 LYS A O 1
ATOM 1382 N N . THR A 1 169 ? 21.586 -0.147 -17.500 1.00 89.56 169 THR A N 1
ATOM 1383 C CA . THR A 1 169 ? 22.664 -1.148 -17.530 1.00 89.56 169 THR A CA 1
ATOM 1384 C C . THR A 1 169 ? 23.969 -0.574 -16.988 1.00 89.56 169 THR A C 1
ATOM 1386 O O . THR A 1 169 ? 24.540 -1.161 -16.078 1.00 89.56 169 THR A O 1
ATOM 1389 N N . ILE A 1 170 ? 24.406 0.606 -17.446 1.00 90.81 170 ILE A N 1
ATOM 1390 C CA . ILE A 1 170 ? 25.623 1.252 -16.924 1.00 90.81 170 ILE A CA 1
ATOM 1391 C C . ILE A 1 170 ? 25.549 1.440 -15.406 1.00 90.81 170 ILE A C 1
ATOM 1393 O O . ILE A 1 170 ? 26.500 1.110 -14.697 1.00 90.81 170 ILE A O 1
ATOM 1397 N N . THR A 1 171 ? 24.436 1.971 -14.892 1.00 89.62 171 THR A N 1
ATOM 1398 C CA . THR A 1 171 ? 24.292 2.209 -13.448 1.00 89.62 171 THR A CA 1
ATOM 1399 C C . THR A 1 171 ? 24.306 0.920 -12.639 1.00 89.62 171 THR A C 1
ATOM 1401 O O . THR A 1 171 ? 24.971 0.862 -11.607 1.00 89.62 171 THR A O 1
ATOM 1404 N N . THR A 1 172 ? 23.623 -0.123 -13.113 1.00 89.25 172 THR A N 1
ATOM 1405 C CA . THR A 1 172 ? 23.581 -1.424 -12.444 1.00 89.25 172 THR A CA 1
ATOM 1406 C C . THR A 1 172 ? 24.948 -2.101 -12.472 1.00 89.25 172 THR A C 1
ATOM 1408 O O . THR A 1 172 ? 25.370 -2.637 -11.452 1.00 89.25 172 THR A O 1
ATOM 1411 N N . THR A 1 173 ? 25.675 -2.017 -13.588 1.00 88.88 173 THR A N 1
ATOM 1412 C CA . THR A 1 173 ? 27.028 -2.571 -13.707 1.00 88.88 173 THR A CA 1
ATOM 1413 C C . THR A 1 173 ? 28.018 -1.843 -12.793 1.00 88.88 173 THR A C 1
ATOM 1415 O O . THR A 1 173 ? 28.748 -2.503 -12.059 1.00 88.88 173 THR A O 1
ATOM 1418 N N . LYS A 1 174 ? 28.001 -0.498 -12.749 1.00 87.88 174 LYS A N 1
ATOM 1419 C CA . LYS A 1 174 ? 28.851 0.285 -11.825 1.00 87.88 174 LYS A CA 1
ATOM 1420 C C . LYS A 1 174 ? 28.578 -0.076 -10.361 1.00 87.88 174 LYS A C 1
ATOM 1422 O O . LYS A 1 174 ? 29.519 -0.326 -9.615 1.00 87.88 174 LYS A O 1
ATOM 1427 N N . ALA A 1 175 ? 27.303 -0.154 -9.974 1.00 87.50 175 ALA A N 1
ATOM 1428 C CA . ALA A 1 175 ? 26.909 -0.526 -8.616 1.00 87.50 175 ALA A CA 1
ATOM 1429 C C . ALA A 1 175 ? 27.296 -1.974 -8.264 1.00 87.50 175 ALA A C 1
ATOM 1431 O O . ALA A 1 175 ? 27.686 -2.248 -7.132 1.00 87.50 175 ALA A O 1
ATOM 1432 N N . GLY A 1 176 ? 27.208 -2.900 -9.226 1.00 86.06 176 GLY A N 1
ATOM 1433 C CA . GLY A 1 176 ? 27.635 -4.289 -9.054 1.00 86.06 176 GLY A CA 1
ATOM 1434 C C . GLY A 1 176 ? 29.143 -4.421 -8.828 1.00 86.06 176 GLY A C 1
ATOM 1435 O O . GLY A 1 176 ? 29.557 -5.104 -7.894 1.00 86.06 176 GLY A O 1
ATOM 1436 N N . ASP A 1 177 ? 29.955 -3.723 -9.627 1.00 85.12 177 ASP A N 1
ATOM 1437 C CA . ASP A 1 177 ? 31.415 -3.709 -9.470 1.00 85.12 177 ASP A CA 1
ATOM 1438 C C . ASP A 1 177 ? 31.839 -3.052 -8.141 1.00 85.12 177 ASP A C 1
ATOM 1440 O O . ASP A 1 177 ? 32.766 -3.519 -7.479 1.00 85.12 177 ASP A O 1
ATOM 1444 N N . GLU A 1 178 ? 31.149 -1.992 -7.712 1.00 85.38 178 GLU A N 1
ATOM 1445 C CA . GLU A 1 178 ? 31.376 -1.349 -6.413 1.00 85.38 178 GLU A CA 1
ATOM 1446 C C . GLU A 1 178 ? 31.010 -2.273 -5.241 1.00 85.38 178 GLU A C 1
ATOM 1448 O O . GLU A 1 178 ? 31.779 -2.403 -4.288 1.00 85.38 178 GLU A O 1
ATOM 1453 N N . ALA A 1 179 ? 29.878 -2.978 -5.328 1.00 86.25 179 ALA A N 1
ATOM 1454 C CA . ALA A 1 179 ? 29.472 -3.955 -4.322 1.00 86.25 179 ALA A CA 1
ATOM 1455 C C . ALA A 1 179 ? 30.470 -5.121 -4.210 1.00 86.25 179 ALA A C 1
ATOM 1457 O O . ALA A 1 179 ? 30.831 -5.504 -3.099 1.00 86.25 179 ALA A O 1
ATOM 1458 N N . ALA A 1 180 ? 30.963 -5.645 -5.337 1.00 83.62 180 ALA A N 1
ATOM 1459 C CA . ALA A 1 180 ? 31.974 -6.703 -5.356 1.00 83.62 180 ALA A CA 1
ATOM 1460 C C . ALA A 1 180 ? 33.290 -6.254 -4.695 1.00 83.62 180 ALA A C 1
ATOM 1462 O O . ALA A 1 180 ? 33.857 -6.987 -3.885 1.00 83.62 180 ALA A O 1
ATOM 1463 N N . ARG A 1 181 ? 33.735 -5.015 -4.962 1.00 83.00 181 ARG A N 1
ATOM 1464 C CA . ARG A 1 181 ? 34.913 -4.421 -4.302 1.00 83.00 181 ARG A CA 1
ATOM 1465 C C . ARG A 1 181 ? 34.725 -4.291 -2.796 1.00 83.00 181 ARG A C 1
ATOM 1467 O O . ARG A 1 181 ? 35.615 -4.673 -2.043 1.00 83.00 181 ARG A O 1
ATOM 1474 N N . ASN A 1 182 ? 33.569 -3.794 -2.359 1.00 85.62 182 ASN A N 1
ATOM 1475 C CA . ASN A 1 182 ? 33.254 -3.651 -0.936 1.00 85.62 182 ASN A CA 1
ATOM 1476 C C . ASN A 1 182 ? 33.177 -5.007 -0.215 1.00 85.62 182 ASN A C 1
ATOM 1478 O O . ASN A 1 182 ? 33.496 -5.089 0.969 1.00 85.62 182 ASN A O 1
ATOM 1482 N N . ASN A 1 183 ? 32.806 -6.070 -0.931 1.00 85.38 183 ASN A N 1
ATOM 1483 C CA . ASN A 1 183 ? 32.780 -7.439 -0.418 1.00 85.38 183 ASN A CA 1
ATOM 1484 C C . ASN A 1 183 ? 34.145 -8.155 -0.490 1.00 85.38 183 ASN A C 1
ATOM 1486 O O . ASN A 1 183 ? 34.243 -9.304 -0.064 1.00 85.38 183 ASN A O 1
ATOM 1490 N N . GLY A 1 184 ? 35.193 -7.512 -1.022 1.00 80.50 184 GLY A N 1
ATOM 1491 C CA . GLY A 1 184 ? 36.522 -8.113 -1.179 1.00 80.50 184 GLY A CA 1
ATOM 1492 C C . GLY A 1 184 ? 36.603 -9.197 -2.262 1.00 80.50 184 GLY A C 1
ATOM 1493 O O . GLY A 1 184 ? 37.533 -10.002 -2.260 1.00 80.50 184 GLY A O 1
ATOM 1494 N N . GLU A 1 185 ? 35.642 -9.244 -3.188 1.00 81.25 185 GLU A N 1
ATOM 1495 C CA . GLU A 1 185 ? 35.632 -10.212 -4.284 1.00 81.25 185 GLU A CA 1
ATOM 1496 C C . GLU A 1 185 ? 36.643 -9.808 -5.368 1.00 81.25 185 GLU A C 1
ATOM 1498 O O . GLU A 1 185 ? 36.544 -8.741 -5.977 1.00 81.25 185 GLU A O 1
ATOM 1503 N N . ASN A 1 186 ? 37.608 -10.684 -5.662 1.00 73.75 186 ASN A N 1
ATOM 1504 C CA . ASN A 1 186 ? 38.614 -10.441 -6.696 1.00 73.75 186 ASN A CA 1
ATOM 1505 C C . ASN A 1 186 ? 38.091 -10.880 -8.078 1.00 73.75 186 ASN A C 1
ATOM 1507 O O . ASN A 1 186 ? 38.486 -11.913 -8.621 1.00 73.75 186 ASN A O 1
ATOM 1511 N N . ARG A 1 187 ? 37.127 -10.127 -8.621 1.00 77.50 187 ARG A N 1
ATOM 1512 C CA . ARG A 1 187 ? 36.496 -10.393 -9.924 1.00 77.50 187 ARG A CA 1
ATOM 1513 C C . ARG A 1 187 ? 37.016 -9.428 -10.992 1.00 77.50 187 ARG A C 1
ATOM 1515 O O . ARG A 1 187 ? 37.261 -8.255 -10.719 1.00 77.50 187 ARG A O 1
ATOM 1522 N N . ARG A 1 188 ? 37.144 -9.909 -12.237 1.00 75.12 188 ARG A N 1
ATOM 1523 C CA . ARG A 1 188 ? 37.399 -9.030 -13.391 1.00 75.12 188 ARG A CA 1
ATOM 1524 C C . ARG A 1 188 ? 36.269 -7.992 -13.517 1.00 75.12 188 ARG A C 1
ATOM 1526 O O . ARG A 1 188 ? 35.113 -8.377 -13.332 1.00 75.12 188 ARG A O 1
ATOM 1533 N N . PRO A 1 189 ? 36.583 -6.722 -13.840 1.00 74.62 189 PRO A N 1
ATOM 1534 C CA . PRO A 1 189 ? 35.577 -5.685 -14.049 1.00 74.62 189 PRO A CA 1
ATOM 1535 C C . PRO A 1 189 ? 34.518 -6.118 -15.058 1.00 74.62 189 PRO A C 1
ATOM 1537 O O . PRO A 1 189 ? 34.855 -6.692 -16.094 1.00 74.62 189 PRO A O 1
ATOM 1540 N N . SER A 1 190 ? 33.254 -5.829 -14.764 1.00 80.69 190 SER A N 1
ATOM 1541 C CA . SER A 1 190 ? 32.157 -6.212 -15.645 1.00 80.69 190 SER A CA 1
ATOM 1542 C C . SER A 1 190 ? 32.231 -5.443 -16.973 1.00 80.69 190 SER A C 1
ATOM 1544 O O . SER A 1 190 ? 32.635 -4.274 -17.017 1.00 80.69 190 SER A O 1
ATOM 1546 N N . GLU A 1 191 ? 31.850 -6.105 -18.065 1.00 83.69 191 GLU A N 1
ATOM 1547 C CA . GLU A 1 191 ? 31.795 -5.540 -19.418 1.00 83.69 191 GLU A CA 1
ATOM 1548 C C . GLU A 1 191 ? 30.342 -5.306 -19.845 1.00 83.69 191 GLU A C 1
ATOM 1550 O O . GLU A 1 191 ? 29.413 -5.969 -19.371 1.00 83.69 191 GLU A O 1
ATOM 1555 N N . LEU A 1 192 ? 30.129 -4.344 -20.745 1.00 86.06 192 LEU A N 1
ATOM 1556 C CA . LEU A 1 192 ? 28.822 -4.145 -21.361 1.00 86.06 192 LEU A CA 1
ATOM 1557 C C . LEU A 1 192 ? 28.645 -5.147 -22.500 1.00 86.06 192 LEU A C 1
ATOM 1559 O O . LEU A 1 192 ? 29.445 -5.205 -23.427 1.00 86.06 192 LEU A O 1
ATOM 1563 N N . HIS A 1 193 ? 27.566 -5.921 -22.448 1.00 86.38 193 HIS A N 1
ATOM 1564 C CA . HIS A 1 193 ? 27.272 -6.919 -23.470 1.00 86.38 193 HIS A CA 1
ATOM 1565 C C . HIS A 1 193 ? 26.208 -6.436 -24.455 1.00 86.38 193 HIS A C 1
ATOM 1567 O O . HIS A 1 193 ? 25.228 -5.783 -24.080 1.00 86.38 193 HIS A O 1
ATOM 1573 N N . PHE A 1 194 ? 26.363 -6.837 -25.718 1.00 87.75 194 PHE A N 1
ATOM 1574 C CA . PHE A 1 194 ? 25.335 -6.665 -26.737 1.00 87.75 194 PHE A CA 1
ATOM 1575 C C . PHE A 1 194 ? 24.066 -7.452 -26.394 1.00 87.75 194 PHE A C 1
ATOM 1577 O O . PHE A 1 194 ? 24.107 -8.598 -25.938 1.00 87.75 194 PHE A O 1
ATOM 1584 N N . LYS A 1 195 ? 22.908 -6.874 -26.711 1.00 85.00 195 LYS A N 1
ATOM 1585 C CA . LYS A 1 195 ? 21.634 -7.590 -26.706 1.00 85.00 195 LYS A CA 1
ATOM 1586 C C . LYS A 1 195 ? 21.538 -8.479 -27.941 1.00 85.00 195 LYS A C 1
ATOM 1588 O O . LYS A 1 195 ? 21.688 -8.023 -29.077 1.00 85.00 195 LYS A O 1
ATOM 1593 N N . THR A 1 196 ? 21.236 -9.757 -27.731 1.00 82.81 196 THR A N 1
ATOM 1594 C CA . THR A 1 196 ? 21.072 -10.745 -28.807 1.00 82.81 196 THR A CA 1
ATOM 1595 C C . THR A 1 196 ? 19.595 -10.997 -29.109 1.00 82.81 196 THR A C 1
ATOM 1597 O O . THR A 1 196 ? 18.727 -10.774 -28.271 1.00 82.81 196 THR A O 1
ATOM 1600 N N . ARG A 1 197 ? 19.278 -11.486 -30.321 1.00 75.69 197 ARG A N 1
ATOM 1601 C CA . ARG A 1 197 ? 17.898 -11.895 -30.675 1.00 75.69 197 ARG A CA 1
ATOM 1602 C C . ARG A 1 197 ? 17.406 -13.101 -29.883 1.00 75.69 197 ARG A C 1
ATOM 1604 O O . ARG A 1 197 ? 16.209 -13.273 -29.730 1.00 75.69 197 ARG A O 1
ATOM 1611 N N . LYS A 1 198 ? 18.334 -13.986 -29.516 1.00 72.50 198 LYS A N 1
ATOM 1612 C CA . LYS A 1 198 ? 18.035 -15.292 -28.922 1.00 72.50 198 LYS A CA 1
ATOM 1613 C C . LYS A 1 198 ? 17.803 -15.202 -27.414 1.00 72.50 198 LYS A C 1
ATOM 1615 O O . LYS A 1 198 ? 17.400 -16.188 -26.815 1.00 72.50 198 LYS A O 1
ATOM 1620 N N . ASN A 1 199 ? 18.092 -14.052 -26.804 1.00 73.56 199 ASN A N 1
ATOM 1621 C CA . ASN A 1 199 ? 17.874 -13.867 -25.383 1.00 73.56 199 ASN A CA 1
ATOM 1622 C C . ASN A 1 199 ? 16.404 -13.522 -25.129 1.00 73.56 199 ASN A C 1
ATOM 1624 O O . ASN A 1 199 ? 15.923 -12.486 -25.583 1.00 73.56 199 ASN A O 1
ATOM 1628 N N . ASN A 1 200 ? 15.706 -14.367 -24.372 1.00 60.66 200 ASN A N 1
ATOM 1629 C CA . ASN A 1 200 ? 14.294 -14.166 -24.028 1.00 60.66 200 ASN A CA 1
ATOM 1630 C C . ASN A 1 200 ? 14.066 -12.987 -23.060 1.00 60.66 200 ASN A C 1
ATOM 1632 O O . ASN A 1 200 ? 12.929 -12.690 -22.710 1.00 60.66 200 ASN A O 1
ATOM 1636 N N . SER A 1 201 ? 15.131 -12.317 -22.612 1.00 61.38 201 SER A N 1
ATOM 1637 C CA . SER A 1 201 ? 15.077 -11.186 -21.681 1.00 61.38 201 SER A CA 1
ATOM 1638 C C . SER A 1 201 ? 14.863 -9.823 -22.345 1.00 61.38 201 SER A C 1
ATOM 1640 O O . SER A 1 201 ? 14.804 -8.811 -21.647 1.00 61.38 201 SER A O 1
ATOM 1642 N N . THR A 1 202 ? 14.774 -9.743 -23.677 1.00 66.06 202 THR A N 1
ATOM 1643 C CA . THR A 1 202 ? 14.549 -8.457 -24.346 1.00 66.06 202 THR A CA 1
ATOM 1644 C C . THR A 1 202 ? 13.116 -7.985 -24.129 1.00 66.06 202 THR A C 1
ATOM 1646 O O . THR A 1 202 ? 12.180 -8.556 -24.684 1.00 66.06 202 THR A O 1
ATOM 1649 N N . SER A 1 203 ? 12.954 -6.917 -23.357 1.00 75.12 203 SER A N 1
ATOM 1650 C CA . SER A 1 203 ? 11.687 -6.226 -23.147 1.00 75.12 203 SER A CA 1
ATOM 1651 C C . SER A 1 203 ? 11.721 -4.829 -23.766 1.00 75.12 203 SER A C 1
ATOM 1653 O O . SER A 1 203 ? 12.784 -4.234 -23.946 1.00 75.12 203 SER A O 1
ATOM 1655 N N . ILE A 1 204 ? 10.540 -4.314 -24.101 1.00 75.75 204 ILE A N 1
ATOM 1656 C CA . ILE A 1 204 ? 10.322 -2.907 -24.440 1.00 75.75 204 ILE A CA 1
ATOM 1657 C C . ILE A 1 204 ? 9.335 -2.355 -23.419 1.00 75.75 204 ILE A C 1
ATOM 1659 O O . ILE A 1 204 ? 8.296 -2.963 -23.161 1.00 75.75 204 ILE A O 1
ATOM 1663 N N . GLU A 1 205 ? 9.668 -1.210 -22.833 1.00 78.19 205 GLU A N 1
ATOM 1664 C CA . GLU A 1 205 ? 8.802 -0.518 -21.885 1.00 78.19 205 GLU A CA 1
ATOM 1665 C C . GLU A 1 205 ? 7.766 0.324 -22.636 1.00 78.19 205 GLU A C 1
ATOM 1667 O O . GLU A 1 205 ? 8.116 1.302 -23.295 1.00 78.19 205 GLU A O 1
ATOM 1672 N N . ILE A 1 206 ? 6.489 -0.043 -22.506 1.00 74.25 206 ILE A N 1
ATOM 1673 C CA . ILE A 1 206 ? 5.362 0.714 -23.057 1.00 74.25 206 ILE A CA 1
ATOM 1674 C C . ILE A 1 206 ? 4.771 1.595 -21.955 1.00 74.25 206 ILE A C 1
ATOM 1676 O O . ILE A 1 206 ? 4.370 1.105 -20.902 1.00 74.25 206 ILE A O 1
ATOM 1680 N N . GLN A 1 207 ? 4.715 2.907 -22.194 1.00 71.69 207 GLN A N 1
ATOM 1681 C CA . GLN A 1 207 ? 4.186 3.875 -21.227 1.00 71.69 207 GLN A CA 1
ATOM 1682 C C . GLN A 1 207 ? 2.658 3.796 -21.120 1.00 71.69 207 GLN A C 1
ATOM 1684 O O . GLN A 1 207 ? 1.987 3.558 -22.121 1.00 71.69 207 GLN A O 1
ATOM 1689 N N . VAL A 1 208 ? 2.104 4.112 -19.946 1.00 67.69 208 VAL A N 1
ATOM 1690 C CA . VAL A 1 208 ? 0.654 4.051 -19.657 1.00 67.69 208 VAL A CA 1
ATOM 1691 C C . VAL A 1 208 ? -0.188 4.938 -20.584 1.00 67.69 208 VAL A C 1
ATOM 1693 O O . VAL A 1 208 ? -1.296 4.573 -20.941 1.00 67.69 208 VAL A O 1
ATOM 1696 N N . GLU A 1 209 ? 0.343 6.070 -21.050 1.00 67.38 209 GLU A N 1
ATOM 1697 C CA . GLU A 1 209 ? -0.331 6.960 -22.021 1.00 67.38 209 GLU A CA 1
ATOM 1698 C C . GLU A 1 209 ? -0.625 6.289 -23.373 1.00 67.38 209 GLU A C 1
ATOM 1700 O O . GLU A 1 209 ? -1.387 6.793 -24.191 1.00 67.38 209 GLU A O 1
ATOM 1705 N N . SER A 1 210 ? 0.027 5.159 -23.621 1.00 66.88 210 SER A N 1
ATOM 1706 C CA . SER A 1 210 ? -0.038 4.373 -24.853 1.00 66.88 210 SER A CA 1
ATOM 1707 C C . SER A 1 210 ? -1.136 3.317 -24.801 1.00 66.88 210 SER A C 1
ATOM 1709 O O . SER A 1 210 ? -1.174 2.425 -25.644 1.00 66.88 210 SER A O 1
ATOM 1711 N N . PHE A 1 211 ? -1.978 3.373 -23.774 1.00 66.38 211 PHE A N 1
ATOM 1712 C CA . PHE A 1 211 ? -2.915 2.337 -23.390 1.00 66.38 211 PHE A CA 1
ATOM 1713 C C . PHE A 1 211 ? -4.295 2.961 -23.177 1.00 66.38 211 PHE A C 1
ATOM 1715 O O . PHE A 1 211 ? -4.429 3.969 -22.483 1.00 66.38 211 PHE A O 1
ATOM 1722 N N . GLY A 1 212 ? -5.321 2.366 -23.780 1.00 63.66 212 GLY A N 1
ATOM 1723 C CA . GLY A 1 212 ? -6.714 2.786 -23.655 1.00 63.66 212 GLY A CA 1
ATOM 1724 C C . GLY A 1 212 ? -7.643 1.599 -23.411 1.00 63.66 212 GLY A C 1
ATOM 1725 O O . GLY A 1 212 ? -7.317 0.461 -23.748 1.00 63.66 212 GLY A O 1
ATOM 1726 N N . TYR A 1 213 ? -8.810 1.872 -22.829 1.00 63.12 213 TYR A N 1
ATOM 1727 C CA . TYR A 1 213 ? -9.887 0.890 -22.679 1.00 63.12 213 TYR A CA 1
ATOM 1728 C C . TYR A 1 213 ? -10.907 1.061 -23.803 1.00 63.12 213 TYR A C 1
ATOM 1730 O O . TYR A 1 213 ? -11.204 2.185 -24.211 1.00 63.12 213 TYR A O 1
ATOM 1738 N N . THR A 1 214 ? -11.451 -0.050 -24.294 1.00 59.19 214 THR A N 1
ATOM 1739 C CA . THR A 1 214 ? -12.581 -0.016 -25.232 1.00 59.19 214 THR A CA 1
ATOM 1740 C C . THR A 1 214 ? -13.889 0.183 -24.468 1.00 59.19 214 THR A C 1
ATOM 1742 O O . THR A 1 214 ? -14.032 -0.288 -23.343 1.00 59.19 214 THR A O 1
ATOM 1745 N N . GLY A 1 215 ? -14.848 0.903 -25.060 1.00 50.84 215 GLY A N 1
ATOM 1746 C CA . GLY A 1 215 ? -16.035 1.426 -24.366 1.00 50.84 215 GLY A CA 1
ATOM 1747 C C . GLY A 1 215 ? -16.961 0.405 -23.686 1.00 50.84 215 GLY A C 1
ATOM 1748 O O . GLY A 1 215 ? -17.813 0.820 -22.907 1.00 50.84 215 GLY A O 1
ATOM 1749 N N . HIS A 1 216 ? -16.801 -0.902 -23.927 1.00 49.84 216 HIS A N 1
ATOM 1750 C CA . HIS A 1 216 ? -17.667 -1.934 -23.342 1.00 49.84 216 HIS A CA 1
ATOM 1751 C C . HIS A 1 216 ? -16.954 -3.180 -22.792 1.00 49.84 216 HIS A C 1
ATOM 1753 O O . HIS A 1 216 ? -17.630 -4.030 -22.219 1.00 49.84 216 HIS A O 1
ATOM 1759 N N . ALA A 1 217 ? -15.626 -3.304 -22.895 1.00 52.00 217 ALA A N 1
ATOM 1760 C CA . ALA A 1 217 ? -14.922 -4.493 -22.419 1.00 52.00 217 ALA A CA 1
ATOM 1761 C C . ALA A 1 217 ? -13.661 -4.135 -21.632 1.00 52.00 217 ALA A C 1
ATOM 1763 O O . ALA A 1 217 ? -12.915 -3.219 -21.976 1.00 52.00 217 ALA A O 1
ATOM 1764 N N . SER A 1 218 ? -13.388 -4.943 -20.613 1.00 58.12 218 SER A N 1
ATOM 1765 C CA . SER A 1 218 ? -12.145 -5.028 -19.839 1.00 58.12 218 SER A CA 1
ATOM 1766 C C . SER A 1 218 ? -10.908 -5.353 -20.697 1.00 58.12 218 SER A C 1
ATOM 1768 O O . SER A 1 218 ? -9.804 -5.483 -20.170 1.00 58.12 218 SER A O 1
ATOM 1770 N N . GLN A 1 219 ? -11.068 -5.444 -22.017 1.00 63.09 219 GLN A N 1
ATOM 1771 C CA . GLN A 1 219 ? -10.001 -5.561 -22.993 1.00 63.09 219 GLN A CA 1
ATOM 1772 C C . GLN A 1 219 ? -9.306 -4.222 -23.205 1.00 63.09 219 GLN A C 1
ATOM 1774 O O . GLN A 1 219 ? -9.908 -3.195 -23.550 1.00 63.09 219 GLN A O 1
ATOM 1779 N N . ALA A 1 220 ? -7.996 -4.263 -23.026 1.00 65.38 220 ALA A N 1
ATOM 1780 C CA . ALA A 1 220 ? -7.143 -3.129 -23.262 1.00 65.38 220 ALA A CA 1
ATOM 1781 C C . ALA A 1 220 ? -6.684 -3.075 -24.716 1.00 65.38 220 ALA A C 1
ATOM 1783 O O . ALA A 1 220 ? -6.419 -4.102 -25.345 1.00 65.38 220 ALA A O 1
ATOM 1784 N N . ARG A 1 221 ? -6.530 -1.855 -25.230 1.00 69.50 221 ARG A N 1
ATOM 1785 C CA . ARG A 1 221 ? -5.918 -1.597 -26.529 1.00 69.50 221 ARG A CA 1
ATOM 1786 C C . ARG A 1 221 ? -4.694 -0.719 -26.377 1.00 69.50 221 ARG A C 1
ATOM 1788 O O . ARG A 1 221 ? -4.712 0.325 -25.724 1.00 69.50 221 ARG A O 1
ATOM 1795 N N . PHE A 1 222 ? -3.635 -1.139 -27.045 1.00 70.31 222 PHE A N 1
ATOM 1796 C CA . PHE A 1 222 ? -2.473 -0.305 -27.266 1.00 70.31 222 PHE A CA 1
ATOM 1797 C C . PHE A 1 222 ? -2.791 0.736 -28.340 1.00 70.31 222 PHE A C 1
ATOM 1799 O O . PHE A 1 222 ? -3.183 0.379 -29.447 1.00 70.31 222 PHE A O 1
ATOM 1806 N N . LEU A 1 223 ? -2.671 2.020 -28.000 1.00 66.06 223 LEU A N 1
ATOM 1807 C CA . LEU A 1 223 ? -3.109 3.116 -28.858 1.00 66.06 223 LEU A CA 1
ATOM 1808 C C . LEU A 1 223 ? -2.164 3.329 -30.062 1.00 66.06 223 LEU A C 1
ATOM 1810 O O . LEU A 1 223 ? -0.939 3.328 -29.882 1.00 66.06 223 LEU A O 1
ATOM 1814 N N . PRO A 1 224 ? -2.720 3.670 -31.245 1.00 59.44 224 PRO A N 1
ATOM 1815 C CA . PRO A 1 224 ? -2.000 4.075 -32.459 1.00 59.44 224 PRO A CA 1
ATOM 1816 C C . PRO A 1 224 ? -0.794 4.984 -32.250 1.00 59.44 224 PRO A C 1
ATOM 1818 O O . PRO A 1 224 ? 0.275 4.778 -32.829 1.00 59.44 224 PRO A O 1
ATOM 1821 N N . ASN A 1 225 ? -0.958 5.981 -31.378 1.00 61.03 225 ASN A N 1
ATOM 1822 C CA . ASN A 1 225 ? 0.006 7.057 -31.172 1.00 61.03 225 ASN A CA 1
ATOM 1823 C C . ASN A 1 225 ? 1.373 6.566 -30.674 1.00 61.03 225 ASN A C 1
ATOM 1825 O O . ASN A 1 225 ? 2.371 7.255 -30.871 1.00 61.03 225 ASN A O 1
ATOM 1829 N N . TYR A 1 226 ? 1.435 5.399 -30.029 1.00 64.94 226 TYR A N 1
ATOM 1830 C CA . TYR A 1 226 ? 2.694 4.840 -29.538 1.00 64.94 226 TYR A CA 1
ATOM 1831 C C . TYR A 1 226 ? 3.399 3.942 -30.554 1.00 64.94 226 TYR A C 1
ATOM 1833 O O . TYR A 1 226 ? 4.618 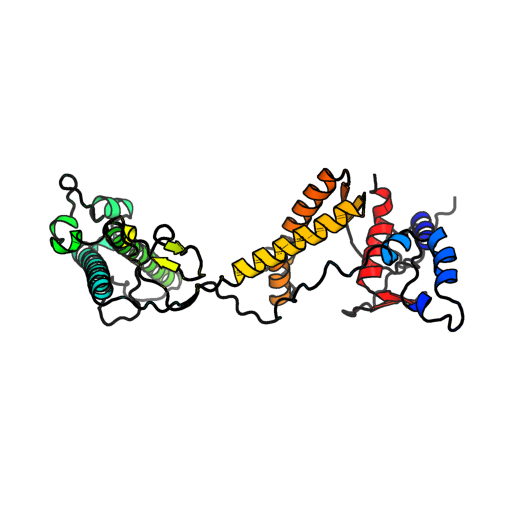3.821 -30.499 1.00 64.94 226 TYR A O 1
ATOM 1841 N N . PHE A 1 227 ? 2.653 3.353 -31.492 1.00 64.25 227 PHE A N 1
ATOM 1842 C CA . PHE A 1 227 ? 3.174 2.465 -32.537 1.00 64.25 227 PHE A CA 1
ATOM 1843 C C . PHE A 1 227 ? 3.376 3.179 -33.881 1.00 64.25 227 PHE A C 1
ATOM 1845 O O . PHE A 1 227 ? 3.903 2.584 -34.816 1.00 64.25 227 PHE A O 1
ATOM 1852 N N . GLY A 1 228 ? 3.002 4.462 -33.972 1.00 58.53 228 GLY A N 1
ATOM 1853 C CA . GLY A 1 228 ? 3.118 5.260 -35.194 1.00 58.53 228 GLY A CA 1
ATOM 1854 C C . GLY A 1 228 ? 2.016 4.983 -36.221 1.00 58.53 228 GLY A C 1
ATOM 1855 O O . GLY A 1 228 ? 2.210 5.267 -37.400 1.00 58.53 228 GLY A O 1
ATOM 1856 N N . TRP A 1 229 ? 0.875 4.422 -35.803 1.00 64.00 229 TRP A N 1
ATOM 1857 C CA . TRP A 1 229 ? -0.260 4.177 -36.700 1.00 64.00 229 TRP A CA 1
ATOM 1858 C C . TRP A 1 229 ? -0.991 5.487 -37.038 1.00 64.00 229 TRP A C 1
ATOM 1860 O O . TRP A 1 229 ? -0.896 6.478 -36.304 1.00 64.00 229 TRP A O 1
ATOM 1870 N N . ARG A 1 230 ? -1.696 5.526 -38.178 1.00 52.94 230 ARG A N 1
ATOM 1871 C CA . ARG A 1 230 ? -2.418 6.731 -38.623 1.00 52.94 230 ARG A CA 1
ATOM 1872 C C . ARG A 1 230 ? -3.499 7.104 -37.599 1.00 52.94 230 ARG A C 1
ATOM 1874 O O . ARG A 1 230 ? -4.173 6.244 -37.046 1.00 52.94 230 ARG A O 1
ATOM 1881 N N . ARG A 1 231 ? -3.685 8.407 -37.352 1.00 42.53 231 ARG A N 1
ATOM 1882 C CA . ARG A 1 231 ? -4.806 8.904 -36.535 1.00 42.53 231 ARG A CA 1
ATOM 1883 C C . ARG A 1 231 ? -6.125 8.584 -37.243 1.00 42.53 231 ARG A C 1
ATOM 1885 O O . ARG A 1 231 ? -6.310 9.029 -38.372 1.00 42.53 231 ARG A O 1
ATOM 1892 N N . GLY A 1 232 ? -7.038 7.899 -36.556 1.00 47.66 232 GLY A N 1
ATOM 1893 C CA . GLY A 1 232 ? -8.438 7.759 -36.977 1.00 47.66 232 GLY A CA 1
ATOM 1894 C C . GLY A 1 232 ? -8.911 6.344 -37.310 1.00 47.66 232 GLY A C 1
ATOM 1895 O O . GLY A 1 232 ? -10.076 6.190 -37.654 1.00 47.66 232 GLY A O 1
ATOM 1896 N N . SER A 1 233 ? -8.062 5.325 -37.198 1.00 49.91 233 SER A N 1
ATOM 1897 C CA . SER A 1 233 ? -8.471 3.929 -37.331 1.00 49.91 233 SER A CA 1
ATOM 1898 C C . SER A 1 233 ? -8.736 3.303 -35.956 1.00 49.91 233 SER A C 1
ATOM 1900 O O . SER A 1 233 ? -8.037 3.594 -34.985 1.00 49.91 233 SER A O 1
ATOM 1902 N N . ASP A 1 234 ? -9.707 2.389 -35.875 1.00 55.22 234 ASP A N 1
ATOM 1903 C CA . ASP A 1 234 ? -9.919 1.468 -34.739 1.00 55.22 234 ASP A CA 1
ATOM 1904 C C . ASP A 1 234 ? -8.739 0.482 -34.529 1.00 55.22 234 ASP A C 1
ATOM 1906 O O . ASP A 1 234 ? -8.871 -0.533 -33.840 1.00 55.22 234 ASP A O 1
ATOM 1910 N N . GLU A 1 235 ? -7.583 0.766 -35.133 1.00 58.12 235 GLU A N 1
ATOM 1911 C CA . GLU A 1 235 ? -6.381 -0.058 -35.153 1.00 58.12 235 GLU A CA 1
ATOM 1912 C C . GLU A 1 235 ? -5.672 0.012 -33.795 1.00 58.12 235 GLU A C 1
ATOM 1914 O O . GLU A 1 235 ? -5.459 1.070 -33.203 1.00 58.12 235 GLU A O 1
ATOM 1919 N N . GLY A 1 236 ? -5.373 -1.161 -33.253 1.00 63.34 236 GLY A N 1
ATOM 1920 C CA . GLY A 1 236 ? -5.156 -1.386 -31.835 1.00 63.34 236 GLY A CA 1
ATOM 1921 C C . GLY A 1 236 ? -4.735 -2.825 -31.628 1.00 63.34 236 GLY A C 1
ATOM 1922 O O . GLY A 1 236 ? -5.542 -3.708 -31.902 1.00 63.34 236 GLY A O 1
ATOM 1923 N N . ILE A 1 237 ? -3.548 -3.086 -31.069 1.00 70.00 237 ILE A N 1
ATOM 1924 C CA . ILE A 1 237 ? -3.250 -4.447 -30.602 1.00 70.00 237 ILE A CA 1
ATOM 1925 C C . ILE A 1 237 ? -4.135 -4.679 -29.377 1.00 70.00 237 ILE A C 1
ATOM 1927 O O . ILE A 1 237 ? -3.900 -4.102 -28.310 1.00 70.00 237 ILE A O 1
ATOM 1931 N N . ALA A 1 238 ? -5.183 -5.477 -29.554 1.00 69.50 238 ALA A N 1
ATOM 1932 C CA . ALA A 1 238 ? -6.087 -5.862 -28.483 1.00 69.50 238 ALA A CA 1
ATOM 1933 C C . ALA A 1 238 ? -5.478 -6.992 -27.643 1.00 69.50 238 ALA A C 1
ATOM 1935 O O . ALA A 1 238 ? -4.791 -7.884 -28.157 1.00 69.50 238 ALA A O 1
ATOM 1936 N N . THR A 1 239 ? -5.739 -6.964 -26.339 1.00 70.00 239 THR A N 1
ATOM 1937 C CA . THR A 1 239 ? -5.450 -8.101 -25.463 1.00 70.00 239 THR A CA 1
ATOM 1938 C C . THR A 1 239 ? -6.461 -9.218 -25.720 1.00 70.00 239 THR A C 1
ATOM 1940 O O . THR A 1 239 ? -7.647 -8.959 -25.910 1.00 70.00 239 THR A O 1
ATOM 1943 N N . LYS A 1 240 ? -5.994 -10.473 -25.746 1.00 68.75 240 LYS A N 1
ATOM 1944 C CA . LYS A 1 240 ? -6.869 -11.646 -25.931 1.00 68.75 240 LYS A CA 1
ATOM 1945 C C . LYS A 1 240 ? -7.785 -11.860 -24.727 1.00 68.75 240 LYS A C 1
ATOM 1947 O O . LYS A 1 240 ? -8.932 -12.271 -24.869 1.00 68.75 240 LYS A O 1
ATOM 1952 N N . GLU A 1 241 ? -7.242 -11.582 -23.552 1.00 68.94 241 GLU A N 1
ATOM 1953 C CA . GLU A 1 241 ? -7.927 -11.681 -22.276 1.00 68.94 241 GLU A CA 1
ATOM 1954 C C . GLU A 1 241 ? -8.263 -10.285 -21.760 1.00 68.94 241 GLU A C 1
ATOM 1956 O O . GLU A 1 241 ? -7.610 -9.286 -22.096 1.00 68.94 241 GLU A O 1
ATOM 1961 N N . ASP A 1 242 ? -9.290 -10.239 -20.924 1.00 66.12 242 ASP A N 1
ATOM 1962 C CA . ASP A 1 242 ? -9.594 -9.077 -20.112 1.00 66.12 242 ASP A CA 1
ATOM 1963 C C . ASP A 1 242 ? -8.397 -8.745 -19.231 1.00 66.12 242 ASP A C 1
ATOM 1965 O O . ASP A 1 242 ? -7.805 -9.627 -18.608 1.00 66.12 242 ASP A O 1
ATOM 1969 N N . PHE A 1 243 ? -8.037 -7.465 -19.173 1.00 64.31 243 PHE A N 1
ATOM 1970 C CA . PHE A 1 243 ? -6.954 -7.013 -18.321 1.00 64.31 243 PHE A CA 1
ATOM 1971 C C . PHE A 1 243 ? -7.353 -7.297 -16.864 1.00 64.31 243 PHE A C 1
ATOM 1973 O O . PHE A 1 243 ? -8.288 -6.662 -16.359 1.00 64.31 243 PHE A O 1
ATOM 1980 N N . PRO A 1 244 ? -6.691 -8.240 -16.165 1.00 63.25 244 PRO A N 1
ATOM 1981 C CA . PRO A 1 244 ? -7.059 -8.546 -14.797 1.00 63.25 244 PRO A CA 1
ATOM 1982 C C . PRO A 1 244 ? -6.782 -7.315 -13.941 1.00 63.25 244 PRO A C 1
ATOM 1984 O O . PRO A 1 244 ? -5.770 -6.627 -14.105 1.00 63.25 244 PRO A O 1
ATOM 1987 N N . GLU A 1 245 ? -7.666 -7.019 -12.994 1.00 62.44 245 GLU A N 1
ATOM 1988 C CA . GLU A 1 245 ? -7.352 -5.975 -12.032 1.00 62.44 245 GLU A CA 1
ATOM 1989 C C . GLU A 1 245 ? -6.184 -6.441 -11.145 1.00 62.44 245 GLU A C 1
ATOM 1991 O O . GLU A 1 245 ? -6.277 -7.520 -10.554 1.00 62.44 245 GLU A O 1
ATOM 1996 N N . PRO A 1 246 ? -5.126 -5.627 -10.954 1.00 65.25 246 PRO A N 1
ATOM 1997 C CA . PRO A 1 246 ? -4.090 -5.948 -9.986 1.00 65.25 246 PRO A CA 1
ATOM 1998 C C . PRO A 1 246 ? -4.709 -6.197 -8.610 1.00 65.25 246 PRO A C 1
ATOM 2000 O O . PRO A 1 246 ? -5.407 -5.334 -8.065 1.00 65.25 246 PRO A O 1
ATOM 2003 N N . THR A 1 247 ? -4.408 -7.343 -8.003 1.00 69.69 247 THR A N 1
ATOM 2004 C CA . THR A 1 247 ? -4.986 -7.770 -6.721 1.00 69.69 247 THR A CA 1
ATOM 2005 C C . THR A 1 247 ? -4.849 -6.693 -5.637 1.00 69.69 247 THR A C 1
ATOM 2007 O O . THR A 1 247 ? -5.787 -6.415 -4.889 1.00 69.69 247 THR A O 1
ATOM 2010 N N . HIS A 1 248 ? -3.716 -5.983 -5.596 1.00 69.88 248 HIS A N 1
ATOM 2011 C CA . HIS A 1 248 ? -3.509 -4.853 -4.683 1.00 69.88 248 HIS A CA 1
ATOM 2012 C C . HIS A 1 248 ? -4.475 -3.679 -4.902 1.00 69.88 248 HIS A C 1
ATOM 2014 O O . HIS A 1 248 ? -4.872 -3.033 -3.929 1.00 69.88 248 HIS A O 1
ATOM 2020 N N . ALA A 1 249 ? -4.817 -3.356 -6.151 1.00 75.25 249 ALA A N 1
ATOM 2021 C CA . ALA A 1 249 ? -5.770 -2.294 -6.464 1.00 75.25 249 ALA A CA 1
ATOM 2022 C C . ALA A 1 249 ? -7.181 -2.702 -6.026 1.00 75.25 249 ALA A C 1
ATOM 2024 O O . ALA A 1 249 ? -7.857 -1.920 -5.347 1.00 75.25 249 ALA A O 1
ATOM 2025 N N . ARG A 1 250 ? -7.548 -3.965 -6.278 1.00 78.88 250 ARG A N 1
ATOM 2026 C CA . ARG A 1 250 ? -8.836 -4.534 -5.871 1.00 78.88 250 ARG A CA 1
ATOM 2027 C C . ARG A 1 250 ? -9.001 -4.491 -4.357 1.00 78.88 250 ARG A C 1
ATOM 2029 O O . ARG A 1 250 ? -9.978 -3.942 -3.851 1.00 78.88 250 ARG A O 1
ATOM 2036 N N . ILE A 1 251 ? -7.995 -4.966 -3.621 1.00 81.94 251 ILE A N 1
ATOM 2037 C CA . ILE A 1 251 ? -7.971 -4.929 -2.152 1.00 81.94 251 ILE A CA 1
ATOM 2038 C C . ILE A 1 251 ? -8.117 -3.491 -1.639 1.00 81.94 251 ILE A C 1
ATOM 2040 O O . ILE A 1 251 ? -8.920 -3.236 -0.743 1.00 81.94 251 ILE A O 1
ATOM 2044 N N . LYS A 1 252 ? -7.393 -2.521 -2.217 1.00 83.94 252 LYS A N 1
ATOM 2045 C CA . LYS A 1 252 ? -7.509 -1.107 -1.817 1.00 83.94 252 LYS A CA 1
ATOM 2046 C C . LYS A 1 252 ? -8.923 -0.563 -2.025 1.00 83.94 252 LYS A C 1
ATOM 2048 O O . LYS A 1 252 ? -9.388 0.206 -1.184 1.00 83.94 252 LYS A O 1
ATOM 2053 N N . ARG A 1 253 ? -9.599 -0.936 -3.117 1.00 82.81 253 ARG A N 1
ATOM 2054 C CA . ARG A 1 253 ? -10.990 -0.538 -3.380 1.00 82.81 253 ARG A CA 1
ATOM 2055 C C . ARG A 1 253 ? -11.954 -1.152 -2.372 1.00 82.81 253 ARG A C 1
ATOM 2057 O O . ARG A 1 253 ? -12.747 -0.409 -1.805 1.00 82.81 253 ARG A O 1
ATOM 2064 N N . ILE A 1 254 ? -11.821 -2.447 -2.087 1.00 86.19 254 ILE A N 1
ATOM 2065 C CA . ILE A 1 254 ? -12.643 -3.157 -1.094 1.00 86.19 254 ILE A CA 1
ATOM 2066 C C . ILE A 1 254 ? -12.475 -2.535 0.298 1.00 86.19 254 ILE A C 1
ATOM 2068 O O . ILE A 1 254 ? -13.458 -2.187 0.947 1.00 86.19 254 ILE A O 1
ATOM 2072 N N . VAL A 1 255 ? -11.232 -2.312 0.740 1.00 88.25 255 VAL A N 1
ATOM 2073 C CA . VAL A 1 255 ? -10.949 -1.668 2.035 1.00 88.25 255 VAL A CA 1
ATOM 2074 C C . VAL A 1 255 ? -11.523 -0.249 2.076 1.00 88.25 255 VAL A C 1
ATOM 2076 O O . VAL A 1 255 ? -12.126 0.148 3.071 1.00 88.25 255 VAL A O 1
ATOM 2079 N N . LYS A 1 256 ? -11.389 0.523 0.988 1.00 88.00 256 LYS A N 1
ATOM 2080 C CA . LYS A 1 256 ? -11.959 1.875 0.894 1.00 88.00 256 LYS A CA 1
ATOM 2081 C C . LYS A 1 256 ? -13.487 1.856 0.979 1.00 88.00 256 LYS A C 1
ATOM 2083 O O . LYS A 1 256 ? -14.041 2.682 1.697 1.00 88.00 256 LYS A O 1
ATOM 2088 N N . ASP A 1 257 ? -14.148 0.953 0.262 1.00 88.06 257 ASP A N 1
ATOM 2089 C CA . ASP A 1 257 ? -15.606 0.794 0.284 1.00 88.06 257 ASP A CA 1
ATOM 2090 C C . ASP A 1 257 ? -16.104 0.419 1.686 1.00 88.06 257 ASP A C 1
ATOM 2092 O O . ASP A 1 257 ? -16.986 1.080 2.235 1.00 88.06 257 ASP A O 1
ATOM 2096 N N . MET A 1 258 ? -15.452 -0.550 2.331 1.00 90.00 258 MET A N 1
ATOM 2097 C CA . MET A 1 258 ? -15.758 -0.920 3.710 1.00 90.00 258 MET A CA 1
ATOM 2098 C C . MET A 1 258 ? -15.571 0.255 4.677 1.00 90.00 258 MET A C 1
ATOM 2100 O O . MET A 1 258 ? -16.470 0.536 5.466 1.00 90.00 258 MET A O 1
ATOM 2104 N N . HIS A 1 259 ? -14.468 1.005 4.583 1.00 91.62 259 HIS A N 1
ATOM 2105 C CA . HIS A 1 259 ? -14.275 2.205 5.403 1.00 91.62 259 HIS A CA 1
ATOM 2106 C C . HIS A 1 259 ? -15.382 3.240 5.189 1.00 91.62 259 HIS A C 1
ATOM 2108 O O . HIS A 1 259 ? -15.841 3.844 6.152 1.00 91.62 259 HIS A O 1
ATOM 2114 N N . GLN A 1 260 ? -15.820 3.454 3.945 1.00 85.50 260 GLN A N 1
ATOM 2115 C CA . GLN A 1 260 ? -16.898 4.392 3.628 1.00 85.50 260 GLN A CA 1
ATOM 2116 C C . GLN A 1 260 ? -18.224 3.964 4.257 1.00 85.50 260 GLN A C 1
ATOM 2118 O O . GLN A 1 260 ? -18.890 4.797 4.875 1.00 85.50 260 GLN A O 1
ATOM 2123 N N . LYS A 1 261 ? -18.589 2.685 4.108 1.00 84.56 261 LYS A N 1
ATOM 2124 C CA . LYS A 1 261 ? -19.836 2.114 4.629 1.00 84.56 261 LYS A CA 1
ATOM 2125 C C . LYS A 1 261 ? -19.866 2.136 6.154 1.00 84.56 261 LYS A C 1
ATOM 2127 O O . LYS A 1 261 ? -20.796 2.696 6.727 1.00 84.56 261 LYS A O 1
ATOM 2132 N N . VAL A 1 262 ? -18.817 1.626 6.802 1.00 85.31 262 VAL A N 1
ATOM 2133 C CA . VAL A 1 262 ? -18.718 1.588 8.270 1.00 85.31 262 VAL A CA 1
ATOM 2134 C C . VAL A 1 262 ? -18.698 3.000 8.852 1.00 85.31 262 VAL A C 1
ATOM 2136 O O . VAL A 1 262 ? -19.476 3.300 9.750 1.00 85.31 262 VAL A O 1
ATOM 2139 N N . ALA A 1 263 ? -17.879 3.905 8.307 1.00 88.62 263 ALA A N 1
ATOM 2140 C CA . ALA A 1 263 ? -17.822 5.275 8.811 1.00 88.62 263 ALA A CA 1
ATOM 2141 C C . ALA A 1 263 ? -19.143 6.034 8.602 1.00 88.62 263 ALA A C 1
ATOM 2143 O O . ALA A 1 263 ? -19.510 6.858 9.432 1.00 88.62 263 ALA A O 1
ATOM 2144 N N . LYS A 1 264 ? -19.876 5.761 7.510 1.00 84.19 264 LYS A N 1
ATOM 2145 C CA . LYS A 1 264 ? -21.203 6.352 7.283 1.00 84.19 264 LYS A CA 1
ATOM 2146 C C . LYS A 1 264 ? -22.223 5.820 8.281 1.00 84.19 264 LYS A C 1
ATOM 2148 O O . LYS A 1 264 ? -22.990 6.618 8.811 1.00 84.19 264 LYS A O 1
ATOM 2153 N N . TRP A 1 265 ? -22.219 4.514 8.534 1.00 85.38 265 TRP A N 1
ATOM 2154 C CA . TRP A 1 265 ? -23.097 3.909 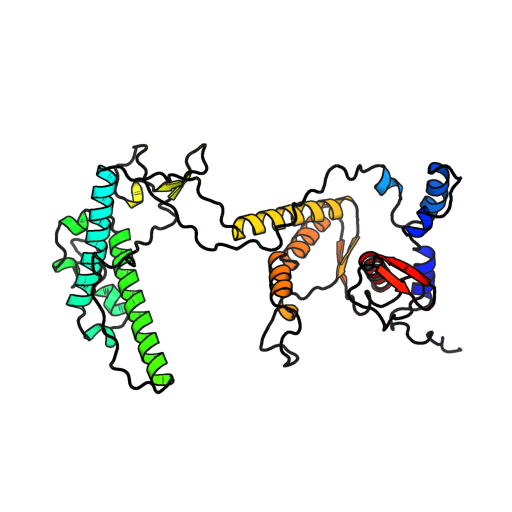9.527 1.00 85.38 265 TRP A CA 1
ATOM 2155 C C . TRP A 1 265 ? -22.833 4.503 10.914 1.00 85.38 265 TRP A C 1
ATOM 2157 O O . TRP A 1 265 ? -23.765 5.005 11.531 1.00 85.38 265 TRP A O 1
ATOM 2167 N N . LEU A 1 266 ? -21.569 4.583 11.342 1.00 83.50 266 LEU A N 1
ATOM 2168 C CA . LEU A 1 266 ? -21.208 5.205 12.619 1.00 83.50 266 LEU A CA 1
ATOM 2169 C C . LEU A 1 266 ? -21.676 6.668 12.703 1.00 83.50 266 LEU A C 1
ATOM 2171 O O . LEU A 1 266 ? -22.343 7.030 13.661 1.00 83.50 266 LEU A O 1
ATOM 2175 N N . SER A 1 267 ? -21.439 7.474 11.661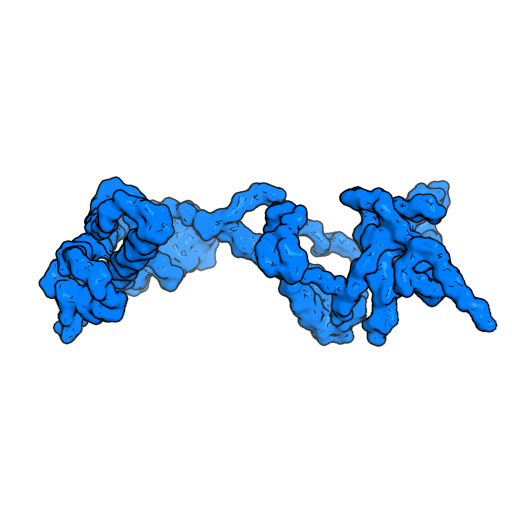 1.00 83.81 267 SER A N 1
ATOM 2176 C CA . SER A 1 267 ? -21.807 8.902 11.664 1.00 83.81 267 SER A CA 1
ATOM 2177 C C . SER A 1 267 ? -23.296 9.210 11.702 1.00 83.81 267 SER A C 1
ATOM 2179 O O . SER A 1 267 ? -23.673 10.332 12.013 1.00 83.81 267 SER A O 1
ATOM 2181 N N . VAL A 1 268 ? -24.137 8.260 11.296 1.00 79.44 268 VAL A N 1
ATOM 2182 C CA . VAL A 1 268 ? -25.593 8.454 11.263 1.00 79.44 268 VAL A CA 1
ATOM 2183 C C . VAL A 1 268 ? -26.245 7.975 12.554 1.00 79.44 268 VAL A C 1
ATOM 2185 O O . VAL A 1 268 ? -27.298 8.484 12.910 1.00 79.44 268 VAL A O 1
ATOM 2188 N N . ASN A 1 269 ? -25.645 6.991 13.228 1.00 78.94 269 ASN A N 1
ATOM 2189 C CA . ASN A 1 269 ? -26.252 6.344 14.389 1.00 78.94 269 ASN A CA 1
ATOM 2190 C C . ASN A 1 269 ? -25.718 6.862 15.729 1.00 78.94 269 ASN A C 1
ATOM 2192 O O . ASN A 1 269 ? -26.361 6.618 16.745 1.00 78.94 269 ASN A O 1
ATOM 2196 N N . PHE A 1 270 ? -24.556 7.523 15.747 1.00 82.56 270 PHE A N 1
ATOM 2197 C CA . PHE A 1 270 ? -23.903 7.962 16.978 1.00 82.56 270 PHE A CA 1
ATOM 2198 C C . PHE A 1 270 ? -23.420 9.406 16.866 1.00 82.56 270 PHE A C 1
ATOM 2200 O O . PHE A 1 270 ? -22.817 9.785 15.860 1.00 82.56 270 PHE A O 1
ATOM 2207 N N . ASP A 1 271 ? -23.622 10.171 17.937 1.00 84.75 271 ASP A N 1
ATOM 2208 C CA . ASP A 1 271 ? -23.133 11.547 18.057 1.00 84.75 271 ASP A CA 1
ATOM 2209 C C . ASP A 1 271 ? -21.644 11.582 18.420 1.00 84.75 271 ASP A C 1
ATOM 2211 O O . ASP A 1 271 ? -20.884 12.406 17.914 1.00 84.75 271 ASP A O 1
ATOM 2215 N N . VAL A 1 272 ? -21.190 10.637 19.247 1.00 87.00 272 VAL A N 1
ATOM 2216 C CA . VAL A 1 272 ? -19.800 10.553 19.709 1.00 87.00 272 VAL A CA 1
ATOM 2217 C C . VAL A 1 272 ? -19.259 9.148 19.475 1.00 87.00 272 VAL A C 1
ATOM 2219 O O . VAL A 1 272 ? -19.892 8.154 19.823 1.00 87.00 272 VAL A O 1
ATOM 2222 N N . VAL A 1 273 ? -18.066 9.056 18.881 1.00 89.25 273 VAL A N 1
ATOM 2223 C CA . VAL A 1 273 ? -17.358 7.785 18.672 1.00 89.25 273 VAL A CA 1
ATOM 2224 C C . VAL A 1 273 ? -15.986 7.840 19.335 1.00 89.25 273 VAL A C 1
ATOM 2226 O O . VAL A 1 273 ? -15.104 8.590 18.909 1.00 89.25 273 VAL A O 1
ATOM 2229 N N . LEU A 1 274 ? -15.793 6.993 20.346 1.00 91.56 274 LEU A N 1
ATOM 2230 C CA . LEU A 1 274 ? -14.497 6.760 20.979 1.00 91.56 274 LEU A CA 1
ATOM 2231 C C . LEU A 1 274 ? -13.671 5.806 20.106 1.00 91.56 274 LEU A C 1
ATOM 2233 O O . LEU A 1 274 ? -14.107 4.695 19.800 1.00 91.56 274 LEU A O 1
ATOM 2237 N N . LEU A 1 275 ? -12.478 6.230 19.689 1.00 93.12 275 LEU A N 1
ATOM 2238 C CA . LEU A 1 275 ? -11.586 5.428 18.858 1.00 93.12 275 LEU A CA 1
ATOM 2239 C C . LEU A 1 275 ? -10.198 5.311 19.497 1.00 93.12 275 LEU A C 1
ATOM 2241 O O . LEU A 1 275 ? -9.455 6.297 19.538 1.00 93.12 275 LEU A O 1
ATOM 2245 N N . PRO A 1 276 ? -9.783 4.107 19.913 1.00 91.88 276 PRO A N 1
ATOM 2246 C CA . PRO A 1 276 ? -8.471 3.926 20.499 1.00 91.88 276 PRO A CA 1
ATOM 2247 C C . PRO A 1 276 ? -7.314 4.261 19.560 1.00 91.88 276 PRO A C 1
ATOM 2249 O O . PRO A 1 276 ? -7.349 4.037 18.342 1.00 91.88 276 PRO A O 1
ATOM 2252 N N . LYS A 1 277 ? -6.230 4.773 20.140 1.00 89.56 277 LYS A N 1
ATOM 2253 C CA . LYS A 1 277 ? -4.996 5.046 19.408 1.00 89.56 277 LYS A CA 1
ATOM 2254 C C . LYS A 1 277 ? -4.319 3.742 18.985 1.00 89.56 277 LYS A C 1
ATOM 2256 O O . LYS A 1 277 ? -3.728 3.038 19.794 1.00 89.56 277 LYS A O 1
ATOM 2261 N N . PHE A 1 278 ? -4.286 3.492 17.676 1.00 88.69 278 PHE A N 1
ATOM 2262 C CA . PHE A 1 278 ? -3.655 2.300 17.102 1.00 88.69 278 PHE A CA 1
ATOM 2263 C C . PHE A 1 278 ? -2.402 2.640 16.259 1.00 88.69 278 PHE A C 1
ATOM 2265 O O . PHE A 1 278 ? -2.506 2.890 15.051 1.00 88.69 278 PHE A O 1
ATOM 2272 N N . PRO A 1 279 ? -1.187 2.691 16.853 1.00 87.00 279 PRO A N 1
ATOM 2273 C CA . PRO A 1 279 ? 0.037 3.136 16.177 1.00 87.00 279 PRO A CA 1
ATOM 2274 C C . PRO A 1 279 ? 0.656 2.046 15.277 1.00 87.00 279 PRO A C 1
ATOM 2276 O O . PRO A 1 279 ? 1.738 1.517 15.542 1.00 87.00 279 PRO A O 1
ATOM 2279 N N . VAL A 1 280 ? -0.006 1.734 14.156 1.00 87.69 280 VAL A N 1
ATOM 2280 C CA . VAL A 1 280 ? 0.398 0.667 13.211 1.00 87.69 280 VAL A CA 1
ATOM 2281 C C . VAL A 1 280 ? 1.850 0.802 12.738 1.00 87.69 280 VAL A C 1
ATOM 2283 O O . VAL A 1 280 ? 2.568 -0.196 12.652 1.00 87.69 280 VAL A O 1
ATOM 2286 N N . SER A 1 281 ? 2.319 2.024 12.461 1.00 85.88 281 SER A N 1
ATOM 2287 C CA . SER A 1 281 ? 3.690 2.266 11.987 1.00 85.88 281 SER A CA 1
ATOM 2288 C C . SER A 1 281 ? 4.745 1.780 12.984 1.00 85.88 281 SER A C 1
ATOM 2290 O O . SER A 1 281 ? 5.759 1.213 12.579 1.00 85.88 281 SER A O 1
ATOM 2292 N N . GLN A 1 282 ? 4.487 1.935 14.284 1.00 86.62 282 GLN A N 1
ATOM 2293 C CA . GLN A 1 282 ? 5.374 1.475 15.350 1.00 86.62 282 GLN A CA 1
ATOM 2294 C C . GLN A 1 282 ? 5.274 -0.046 15.532 1.00 86.62 282 GLN A C 1
ATOM 2296 O O . GLN A 1 282 ? 6.297 -0.727 15.644 1.00 86.62 282 GLN A O 1
ATOM 2301 N N . LEU A 1 283 ? 4.057 -0.599 15.477 1.00 86.12 283 LEU A N 1
ATOM 2302 C CA . LEU A 1 283 ? 3.800 -2.035 15.645 1.00 86.12 283 LEU A CA 1
ATOM 2303 C C . LEU A 1 283 ? 4.452 -2.881 14.539 1.00 86.12 283 LEU A C 1
ATOM 2305 O O . LEU A 1 283 ? 5.053 -3.928 14.809 1.00 86.12 283 LEU A O 1
ATOM 2309 N N . VAL A 1 284 ? 4.383 -2.411 13.292 1.00 87.69 284 VAL A N 1
ATOM 2310 C CA . VAL A 1 284 ? 4.856 -3.146 12.110 1.00 87.69 284 VAL A CA 1
ATOM 2311 C C . VAL A 1 284 ? 6.372 -3.019 11.904 1.00 87.69 284 VAL A C 1
ATOM 2313 O O . VAL A 1 284 ? 6.979 -3.897 11.277 1.00 87.69 284 VAL A O 1
ATOM 2316 N N . ARG A 1 285 ? 7.014 -1.993 12.482 1.00 86.06 285 ARG A N 1
ATOM 2317 C CA . ARG A 1 285 ? 8.452 -1.720 12.338 1.00 86.06 285 ARG A CA 1
ATOM 2318 C C . ARG A 1 285 ? 9.307 -2.886 12.851 1.00 86.06 285 ARG A C 1
ATOM 2320 O O . ARG A 1 285 ? 9.215 -3.282 14.015 1.00 86.06 285 ARG A O 1
ATOM 2327 N N . ARG A 1 286 ? 10.146 -3.444 11.964 1.00 81.88 286 ARG A N 1
ATOM 2328 C CA . ARG A 1 286 ? 10.981 -4.635 12.234 1.00 81.88 286 ARG A CA 1
ATOM 2329 C C . ARG A 1 286 ? 12.302 -4.314 12.944 1.00 81.88 286 ARG A C 1
ATOM 2331 O O . ARG A 1 286 ? 12.724 -5.107 13.781 1.00 81.88 286 ARG A O 1
ATOM 2338 N N . ARG A 1 287 ? 12.952 -3.201 12.579 1.00 78.69 287 ARG A N 1
ATOM 2339 C CA . ARG A 1 287 ? 14.275 -2.751 13.062 1.00 78.69 287 ARG A CA 1
ATOM 2340 C C . ARG A 1 287 ? 14.225 -1.281 13.495 1.00 78.69 287 ARG A C 1
ATOM 2342 O O . ARG A 1 287 ? 13.339 -0.549 13.052 1.00 78.69 287 ARG A O 1
ATOM 2349 N N . ASN A 1 288 ? 15.192 -0.854 14.309 1.00 77.94 288 ASN A N 1
ATOM 2350 C CA . ASN A 1 288 ? 15.335 0.525 14.802 1.00 77.94 288 ASN A CA 1
ATOM 2351 C C . ASN A 1 288 ? 14.072 1.022 15.510 1.00 77.94 288 ASN A C 1
ATOM 2353 O O . ASN A 1 288 ? 13.588 2.123 15.250 1.00 77.94 288 ASN A O 1
ATOM 2357 N N . ARG A 1 289 ? 13.465 0.162 16.329 1.00 75.88 289 ARG A N 1
ATOM 2358 C CA . ARG A 1 289 ? 12.379 0.602 17.194 1.00 75.88 289 ARG A CA 1
ATOM 2359 C C . ARG A 1 289 ? 12.931 1.473 18.324 1.00 75.88 289 ARG A C 1
ATOM 2361 O O . ARG A 1 289 ? 14.072 1.250 18.724 1.00 75.88 289 ARG A O 1
ATOM 2368 N N . PRO A 1 290 ? 12.115 2.387 18.873 1.00 76.00 290 PRO A N 1
ATOM 2369 C CA . PRO A 1 290 ? 12.504 3.192 20.031 1.00 76.00 290 PRO A CA 1
ATOM 2370 C C . PRO A 1 290 ? 12.943 2.349 21.238 1.00 76.00 290 PRO A C 1
ATOM 2372 O O . PRO A 1 290 ? 13.800 2.768 21.998 1.00 76.00 290 PRO A O 1
ATOM 2375 N N . ASP A 1 291 ? 12.393 1.140 21.382 1.00 76.69 291 ASP A N 1
ATOM 2376 C CA . ASP A 1 291 ? 12.697 0.203 22.470 1.00 76.69 291 ASP A CA 1
ATOM 2377 C C . ASP A 1 291 ? 13.959 -0.654 22.234 1.00 76.69 291 ASP A C 1
ATOM 2379 O O . ASP A 1 291 ? 14.260 -1.533 23.040 1.00 76.69 291 ASP A O 1
ATOM 2383 N N . GLY A 1 292 ? 14.664 -0.474 21.109 1.00 79.94 292 GLY A N 1
ATOM 2384 C CA . GLY A 1 292 ? 15.831 -1.276 20.715 1.00 79.94 292 GLY A CA 1
ATOM 2385 C C . GLY A 1 292 ? 15.524 -2.744 20.377 1.00 79.94 292 GLY A C 1
ATOM 2386 O O . GLY A 1 292 ? 16.412 -3.487 19.954 1.00 79.94 292 GLY A O 1
ATOM 2387 N N . ARG A 1 293 ? 14.270 -3.192 20.514 1.00 79.81 293 ARG A N 1
ATOM 2388 C CA . ARG A 1 293 ? 13.877 -4.595 20.344 1.00 79.81 293 ARG A CA 1
ATOM 2389 C C . ARG A 1 293 ? 13.416 -4.871 18.915 1.00 79.81 293 ARG A C 1
ATOM 2391 O O . ARG A 1 293 ? 12.989 -3.996 18.159 1.00 79.81 293 ARG A O 1
ATOM 2398 N N . ARG A 1 294 ? 13.482 -6.145 18.519 1.00 80.31 294 ARG A N 1
ATOM 2399 C CA . ARG A 1 294 ? 12.888 -6.621 17.260 1.00 80.31 294 ARG A CA 1
ATOM 2400 C C . ARG A 1 294 ? 11.379 -6.809 17.414 1.00 80.31 294 ARG A C 1
ATOM 2402 O O . ARG A 1 294 ? 10.864 -7.043 18.507 1.00 80.31 294 ARG A O 1
ATOM 2409 N N . ARG A 1 295 ? 10.663 -6.761 16.288 1.00 82.94 295 ARG A N 1
ATOM 2410 C CA . ARG A 1 295 ? 9.222 -7.041 16.256 1.00 82.94 295 ARG A CA 1
ATOM 2411 C C . ARG A 1 295 ? 8.902 -8.465 16.708 1.00 82.94 295 ARG A C 1
ATOM 2413 O O . ARG A 1 295 ? 9.369 -9.411 16.087 1.00 82.94 295 ARG A O 1
ATOM 2420 N N . ARG A 1 296 ? 8.036 -8.579 17.725 1.00 83.25 296 ARG A N 1
ATOM 2421 C CA . ARG A 1 296 ? 7.466 -9.848 18.222 1.00 83.25 296 ARG A CA 1
ATOM 2422 C C . ARG A 1 296 ? 6.286 -10.365 17.386 1.00 83.25 296 ARG A C 1
ATOM 2424 O O . ARG A 1 296 ? 6.035 -11.558 17.347 1.00 83.25 296 ARG A O 1
ATOM 2431 N N . ILE A 1 297 ? 5.568 -9.468 16.710 1.00 84.69 297 ILE A N 1
ATOM 2432 C CA . ILE A 1 297 ? 4.395 -9.794 15.886 1.00 84.69 297 ILE A CA 1
ATOM 2433 C C . ILE A 1 297 ? 4.820 -10.513 14.596 1.00 84.69 297 ILE A C 1
ATOM 2435 O O . ILE A 1 297 ? 5.773 -10.093 13.922 1.00 84.69 297 ILE A O 1
ATOM 2439 N N . ASN A 1 298 ? 4.070 -11.554 14.221 1.00 87.81 298 ASN A N 1
ATOM 2440 C CA . ASN A 1 298 ? 4.282 -12.295 12.980 1.00 87.81 298 ASN A CA 1
ATOM 2441 C C . ASN A 1 298 ? 4.187 -11.367 11.750 1.00 87.81 298 ASN A C 1
ATOM 2443 O O . ASN A 1 298 ? 3.404 -10.416 11.697 1.00 87.81 298 ASN A O 1
ATOM 2447 N N . SER A 1 299 ? 5.009 -11.653 10.741 1.00 83.56 299 SER A N 1
ATOM 2448 C CA . SER A 1 299 ? 4.985 -11.013 9.426 1.00 83.56 299 SER A CA 1
ATOM 2449 C C . SER A 1 299 ? 3.612 -11.016 8.757 1.00 83.56 299 SER A C 1
ATOM 2451 O O . SER A 1 299 ? 3.235 -9.987 8.198 1.00 83.56 299 SER A O 1
ATOM 2453 N N . VAL A 1 300 ? 2.846 -12.104 8.883 1.00 85.44 300 VAL A N 1
ATOM 2454 C CA . VAL A 1 300 ? 1.493 -12.211 8.317 1.00 85.44 300 VAL A CA 1
ATOM 2455 C C . VAL A 1 300 ? 0.560 -11.192 8.966 1.00 85.44 300 VAL A C 1
ATOM 2457 O O . VAL A 1 300 ? -0.043 -10.376 8.272 1.00 85.44 300 VAL A O 1
ATOM 2460 N N . THR A 1 301 ? 0.507 -11.155 10.298 1.00 84.75 301 THR A N 1
ATOM 2461 C CA . THR A 1 301 ? -0.317 -10.197 11.050 1.00 84.75 301 THR A CA 1
ATOM 2462 C C . THR A 1 301 ? 0.096 -8.757 10.753 1.00 84.75 301 THR A C 1
ATOM 2464 O O . THR A 1 301 ? -0.752 -7.900 10.525 1.00 84.75 301 THR A O 1
ATOM 2467 N N . ALA A 1 302 ? 1.401 -8.486 10.686 1.00 86.31 302 ALA A N 1
ATOM 2468 C CA . ALA A 1 302 ? 1.912 -7.159 10.366 1.00 86.31 302 ALA A CA 1
ATOM 2469 C C . ALA A 1 302 ? 1.515 -6.705 8.948 1.00 86.31 302 ALA A C 1
ATOM 2471 O O . ALA A 1 302 ? 1.170 -5.542 8.748 1.00 86.31 302 ALA A O 1
ATOM 2472 N N . ARG A 1 303 ? 1.520 -7.621 7.970 1.00 84.75 303 ARG A N 1
ATOM 2473 C CA . ARG A 1 303 ? 1.034 -7.352 6.611 1.00 84.75 303 ARG A CA 1
ATOM 2474 C C . ARG A 1 303 ? -0.470 -7.085 6.611 1.00 84.75 303 ARG A C 1
ATOM 2476 O O . ARG A 1 303 ? -0.886 -6.085 6.038 1.00 84.75 303 ARG A O 1
ATOM 2483 N N . ARG A 1 304 ? -1.261 -7.911 7.311 1.00 85.19 304 ARG A N 1
ATOM 2484 C CA . ARG A 1 304 ? -2.713 -7.711 7.470 1.00 85.19 304 ARG A CA 1
ATOM 2485 C C . ARG A 1 304 ? -3.017 -6.314 8.037 1.00 85.19 304 ARG A C 1
ATOM 2487 O O . ARG A 1 304 ? -3.804 -5.594 7.435 1.00 85.19 304 ARG A O 1
ATOM 2494 N N . MET A 1 305 ? -2.329 -5.867 9.095 1.00 86.12 305 MET A N 1
ATOM 2495 C CA . MET A 1 305 ? -2.510 -4.508 9.648 1.00 86.12 305 MET A CA 1
ATOM 2496 C C . MET A 1 305 ? -2.243 -3.389 8.629 1.00 86.12 305 MET A C 1
ATOM 2498 O O . MET A 1 305 ? -2.940 -2.375 8.622 1.00 86.12 305 MET A O 1
ATOM 2502 N N . LEU A 1 306 ? -1.231 -3.551 7.768 1.00 87.38 306 LEU A N 1
ATOM 2503 C CA . LEU A 1 306 ? -0.943 -2.574 6.714 1.00 87.38 306 LEU A CA 1
ATOM 2504 C C . LEU A 1 306 ? -2.036 -2.560 5.641 1.00 87.38 306 LEU A C 1
ATOM 2506 O O . LEU A 1 306 ? -2.414 -1.482 5.180 1.00 87.38 306 LEU A O 1
ATOM 2510 N N . THR A 1 307 ? -2.568 -3.729 5.275 1.00 88.19 307 THR A N 1
ATOM 2511 C CA . THR A 1 307 ? -3.661 -3.857 4.300 1.00 88.19 307 THR A CA 1
ATOM 2512 C C . THR A 1 307 ? -4.885 -3.044 4.721 1.00 88.19 307 THR A C 1
ATOM 2514 O O . THR A 1 307 ? -5.412 -2.271 3.921 1.00 88.19 307 THR A O 1
ATOM 2517 N N . TRP A 1 308 ? -5.278 -3.142 5.993 1.00 88.31 308 TRP A N 1
ATOM 2518 C CA . TRP A 1 308 ? -6.448 -2.455 6.546 1.00 88.31 308 TRP A CA 1
ATOM 2519 C C . TRP A 1 308 ? -6.316 -0.934 6.623 1.00 88.31 308 TRP A C 1
ATOM 2521 O O . TRP A 1 308 ? -7.321 -0.246 6.713 1.00 88.31 308 TRP A O 1
ATOM 2531 N N . SER A 1 309 ? -5.109 -0.362 6.543 1.00 90.31 309 SER A N 1
ATOM 2532 C CA . SER A 1 309 ? -4.921 1.098 6.493 1.00 90.31 309 SER A CA 1
ATOM 2533 C C . SER A 1 309 ? -5.682 1.870 7.596 1.00 90.31 309 SER A C 1
ATOM 2535 O O . SER A 1 309 ? -6.292 2.901 7.311 1.00 90.31 309 SER A O 1
ATOM 2537 N N . HIS A 1 310 ? -5.633 1.408 8.854 1.00 90.69 310 HIS A N 1
ATOM 2538 C CA . HIS A 1 310 ? -6.417 1.944 9.987 1.00 90.69 310 HIS A CA 1
ATOM 2539 C C . HIS A 1 310 ? -6.392 3.478 10.133 1.00 90.69 310 HIS A C 1
ATOM 2541 O O . HIS A 1 310 ? -7.403 4.100 10.450 1.00 90.69 310 HIS A O 1
ATOM 2547 N N . TYR A 1 311 ? -5.259 4.125 9.844 1.00 92.12 311 TYR A N 1
ATOM 2548 C CA . TYR A 1 311 ? -5.173 5.588 9.885 1.00 92.12 311 TYR A CA 1
ATOM 2549 C C . TYR A 1 311 ? -6.100 6.268 8.861 1.00 92.12 311 TYR A C 1
ATOM 2551 O O . TYR A 1 311 ? -6.735 7.272 9.178 1.00 92.12 311 TYR A O 1
ATOM 2559 N N . LYS A 1 312 ? -6.238 5.691 7.658 1.00 92.50 312 LYS A N 1
ATOM 2560 C CA . LYS A 1 312 ? -7.181 6.175 6.637 1.00 92.50 312 LYS A CA 1
ATOM 2561 C C . LYS A 1 312 ? -8.630 5.984 7.074 1.00 92.50 312 LYS A C 1
ATOM 2563 O O . LYS A 1 312 ? -9.462 6.824 6.748 1.00 92.50 312 LYS A O 1
ATOM 2568 N N . PHE A 1 313 ? -8.933 4.903 7.798 1.00 94.50 313 PHE A N 1
ATOM 2569 C CA . PHE A 1 313 ? -10.259 4.712 8.386 1.00 94.50 313 PHE A CA 1
ATOM 2570 C C . PHE A 1 313 ? -10.583 5.830 9.381 1.00 94.50 313 PHE A C 1
ATOM 2572 O O . PHE A 1 313 ? -11.606 6.486 9.226 1.00 94.50 313 PHE A O 1
ATOM 2579 N N . ARG A 1 314 ? -9.671 6.129 10.318 1.00 94.69 314 ARG A N 1
ATOM 2580 C CA . ARG A 1 314 ? -9.835 7.240 11.271 1.00 94.69 314 ARG A CA 1
ATOM 2581 C C . ARG A 1 314 ? -10.085 8.576 10.568 1.00 94.69 314 ARG A C 1
ATOM 2583 O O . ARG A 1 314 ? -10.992 9.297 10.957 1.00 94.69 314 ARG A O 1
ATOM 2590 N N . GLN A 1 315 ? -9.306 8.899 9.531 1.00 94.88 315 GLN A N 1
ATOM 2591 C CA . GLN A 1 315 ? -9.502 10.128 8.746 1.00 94.88 315 GLN A CA 1
ATOM 2592 C C . GLN A 1 315 ? -10.884 10.176 8.078 1.00 94.88 315 GLN A C 1
ATOM 2594 O O . GLN A 1 315 ? -11.530 11.219 8.064 1.00 94.88 315 GLN A O 1
ATOM 2599 N N . MET A 1 316 ? -11.342 9.047 7.528 1.00 94.31 316 MET A N 1
ATOM 2600 C CA . MET A 1 316 ? -12.664 8.937 6.909 1.00 94.31 316 MET A CA 1
ATOM 2601 C C . MET A 1 316 ? -13.794 9.111 7.926 1.00 94.31 316 MET A C 1
ATOM 2603 O O . MET A 1 316 ? -14.787 9.774 7.633 1.00 94.31 316 MET A O 1
ATOM 2607 N N . LEU A 1 317 ? -13.640 8.500 9.101 1.00 94.38 317 LEU A N 1
ATOM 2608 C CA . LEU A 1 317 ? -14.592 8.591 10.198 1.00 94.38 317 LEU A CA 1
ATOM 2609 C C . LEU A 1 317 ? -14.696 10.028 10.710 1.00 94.38 317 LEU A C 1
ATOM 2611 O O . LEU A 1 317 ? -15.794 10.566 10.729 1.00 94.38 317 LEU A O 1
ATOM 2615 N N . ASP A 1 318 ? -13.566 10.675 11.002 1.00 94.44 318 ASP A N 1
ATOM 2616 C CA . ASP A 1 318 ? -13.517 12.079 11.435 1.00 94.44 318 ASP A CA 1
ATOM 2617 C C . ASP A 1 318 ? -14.210 13.013 10.430 1.00 94.44 318 ASP A C 1
ATOM 2619 O O . ASP A 1 318 ? -15.052 13.827 10.802 1.00 94.44 318 ASP A O 1
ATOM 2623 N N . TYR A 1 319 ? -13.941 12.830 9.133 1.00 95.44 319 TYR A N 1
ATOM 2624 C CA . TYR A 1 319 ? -14.607 13.590 8.074 1.00 95.44 319 TYR A CA 1
ATOM 2625 C C . TYR A 1 319 ? -16.135 13.415 8.081 1.00 95.44 319 TYR A C 1
ATOM 2627 O O . TYR A 1 319 ? -16.872 14.392 7.935 1.00 95.44 319 TYR A O 1
ATOM 2635 N N . LYS A 1 320 ? -16.631 12.179 8.220 1.00 91.56 320 LYS A N 1
ATOM 2636 C CA . LYS A 1 320 ? -18.075 11.908 8.179 1.00 91.56 320 LYS A CA 1
ATOM 2637 C C . LYS A 1 320 ? -18.793 12.346 9.451 1.00 91.56 320 LYS A C 1
ATOM 2639 O O . LYS A 1 320 ? -19.874 12.906 9.323 1.00 91.56 320 LYS A O 1
ATOM 2644 N N . MET A 1 321 ? -18.189 12.134 10.619 1.00 90.44 321 MET A N 1
ATOM 2645 C CA . MET A 1 321 ? -18.723 12.584 11.909 1.00 90.44 321 MET A CA 1
ATOM 2646 C C . MET A 1 321 ? -18.877 14.107 11.925 1.00 90.44 321 MET A C 1
ATOM 2648 O O . MET A 1 321 ? -19.972 14.608 12.150 1.00 90.44 321 MET A O 1
ATOM 2652 N N . LYS A 1 322 ? -17.841 14.851 11.510 1.00 92.25 322 LYS A N 1
ATOM 2653 C CA . LYS A 1 322 ? -17.912 16.320 11.386 1.00 92.25 322 LYS A CA 1
ATOM 2654 C C . LYS A 1 322 ? -19.038 16.798 10.473 1.00 92.25 322 LYS A C 1
ATOM 2656 O O . LYS A 1 322 ? -19.606 17.860 10.697 1.00 92.25 322 LYS A O 1
ATOM 2661 N N . ARG A 1 323 ? -19.372 16.028 9.433 1.00 91.06 323 ARG A N 1
ATOM 2662 C CA . ARG A 1 323 ? -20.453 16.364 8.497 1.00 91.06 323 ARG A CA 1
ATOM 2663 C C . ARG A 1 323 ? -21.848 16.134 9.086 1.00 91.06 323 ARG A C 1
ATOM 2665 O O . ARG A 1 323 ? -22.783 16.793 8.645 1.00 91.06 323 ARG A O 1
ATOM 2672 N N . THR A 1 324 ? -22.001 15.193 10.013 1.00 85.56 324 THR A N 1
ATOM 2673 C CA . THR A 1 324 ? -23.270 14.928 10.710 1.00 85.56 324 THR A CA 1
ATOM 2674 C C . THR A 1 324 ? -23.398 15.693 12.027 1.00 85.56 324 THR A C 1
ATOM 2676 O O . THR A 1 324 ? -24.448 15.622 12.648 1.00 85.56 324 THR A O 1
ATOM 2679 N N . GLY A 1 325 ? -22.372 16.457 12.419 1.00 85.50 325 GLY A N 1
ATOM 2680 C CA . GLY A 1 325 ? -22.329 17.194 13.684 1.00 85.50 325 GLY A CA 1
ATOM 2681 C C . GLY A 1 325 ? -21.780 16.382 14.860 1.00 85.50 325 GLY A C 1
ATOM 2682 O O . GLY A 1 325 ? -21.716 16.903 15.965 1.00 85.50 325 GLY A O 1
ATOM 2683 N N . GLY A 1 326 ? -21.353 15.140 14.625 1.00 87.56 326 GLY A N 1
ATOM 2684 C CA . GLY A 1 326 ? -20.763 14.285 15.647 1.00 87.56 326 GLY A CA 1
ATOM 2685 C C . GLY A 1 326 ? -19.244 14.442 15.797 1.00 87.56 326 GLY A C 1
ATOM 2686 O O . GLY A 1 326 ? -18.565 15.064 14.973 1.00 87.56 326 GLY A O 1
ATOM 2687 N N . VAL A 1 327 ? -18.687 13.817 16.836 1.00 90.75 327 VAL A N 1
ATOM 2688 C CA . VAL A 1 327 ? -17.278 13.951 17.241 1.00 90.75 327 VAL A CA 1
ATOM 2689 C C . VAL A 1 327 ? -16.580 12.589 17.310 1.00 90.75 327 VAL A C 1
ATOM 2691 O O . VAL A 1 327 ? -17.121 11.613 17.826 1.00 90.75 327 VAL A O 1
ATOM 2694 N N . VAL A 1 328 ? -15.344 12.517 16.800 1.00 93.44 328 VAL A N 1
ATOM 2695 C CA . VAL A 1 328 ? -14.441 11.376 17.033 1.00 93.44 328 VAL A CA 1
ATOM 2696 C C . VAL A 1 328 ? -13.438 11.750 18.110 1.00 93.44 328 VAL A C 1
ATOM 2698 O O . VAL A 1 328 ? -12.629 12.658 17.913 1.00 93.44 328 VAL A O 1
ATOM 2701 N N . VAL A 1 329 ? -13.430 11.000 19.205 1.00 93.12 329 VAL A N 1
ATOM 2702 C CA . VAL A 1 329 ? -12.483 11.189 20.305 1.00 93.12 329 VAL A CA 1
ATOM 2703 C C . VAL A 1 329 ? -11.431 10.091 20.237 1.00 93.12 329 VAL A C 1
ATOM 2705 O O . VAL A 1 329 ? -11.751 8.904 20.274 1.00 93.12 329 VAL A O 1
ATOM 2708 N N . VAL A 1 330 ? -10.159 10.474 20.108 1.00 93.31 330 VAL A N 1
ATOM 2709 C CA . VAL A 1 330 ? -9.053 9.509 20.138 1.00 93.31 330 VAL A CA 1
ATOM 2710 C C . VAL A 1 330 ? -8.657 9.256 21.585 1.00 93.31 330 VAL A C 1
ATOM 2712 O O . VAL A 1 330 ? -8.236 10.187 22.264 1.00 93.31 330 VAL A O 1
ATOM 2715 N N . CYS A 1 331 ? -8.755 8.006 22.031 1.00 91.06 331 CYS A N 1
ATOM 2716 C CA . CYS A 1 331 ? -8.556 7.634 23.430 1.00 91.06 331 CYS A CA 1
ATOM 2717 C C . CYS A 1 331 ? -7.433 6.602 23.628 1.00 91.06 331 CYS A C 1
ATOM 2719 O O . CYS A 1 331 ? -6.996 5.931 22.687 1.00 91.06 331 CYS A O 1
ATOM 2721 N N . ASP A 1 332 ? -6.970 6.462 24.870 1.00 86.19 332 ASP A N 1
ATOM 2722 C CA . ASP A 1 332 ? -5.949 5.482 25.245 1.00 86.19 332 ASP A CA 1
ATOM 2723 C C . ASP A 1 332 ? -6.581 4.220 25.850 1.00 86.19 332 ASP A C 1
ATOM 2725 O O . ASP A 1 332 ? -7.374 4.286 26.793 1.00 86.19 332 ASP A O 1
ATOM 2729 N N . GLU A 1 333 ? -6.150 3.044 25.382 1.00 84.69 333 GLU A N 1
ATOM 2730 C CA . GLU A 1 333 ? -6.721 1.732 25.747 1.00 84.69 333 GLU A CA 1
ATOM 2731 C C . GLU A 1 333 ? -5.796 0.745 26.514 1.00 84.69 333 GLU A C 1
ATOM 2733 O O . GLU A 1 333 ? -5.902 -0.468 26.313 1.00 84.69 333 GLU A O 1
ATOM 2738 N N . PRO A 1 334 ? -4.864 1.159 27.398 1.00 83.81 334 PRO A N 1
ATOM 2739 C CA . PRO A 1 334 ? -4.115 0.193 28.195 1.00 83.81 334 PRO A CA 1
ATOM 2740 C C . PRO A 1 334 ? -5.051 -0.647 29.079 1.00 83.81 334 PRO A C 1
ATOM 2742 O O . PRO A 1 334 ? -5.958 -0.123 29.722 1.00 83.81 334 PRO A O 1
ATOM 2745 N N . TRP A 1 335 ? -4.783 -1.957 29.117 1.00 83.31 335 TRP A N 1
ATOM 2746 C CA . TRP A 1 335 ? -5.450 -2.967 29.957 1.00 83.31 335 TRP A CA 1
ATOM 2747 C C . TRP A 1 335 ? -6.926 -3.272 29.643 1.00 83.31 335 TRP A C 1
ATOM 2749 O O . TRP A 1 335 ? -7.475 -4.206 30.219 1.00 83.31 335 TRP A O 1
ATOM 2759 N N . THR A 1 336 ? -7.539 -2.624 28.648 1.00 87.38 336 THR A N 1
ATOM 2760 C CA . THR A 1 336 ? -8.973 -2.780 28.307 1.00 87.38 336 THR A CA 1
ATOM 2761 C C . THR A 1 336 ? -9.374 -4.206 27.920 1.00 87.38 336 THR A C 1
ATOM 2763 O O . THR A 1 336 ? -10.474 -4.649 28.227 1.00 87.38 336 THR A O 1
ATOM 2766 N N . THR A 1 337 ? -8.478 -4.975 27.300 1.00 86.62 337 THR A N 1
ATOM 2767 C CA . THR A 1 337 ? -8.735 -6.387 26.948 1.00 86.62 337 THR A CA 1
ATOM 2768 C C . THR A 1 337 ? -8.488 -7.367 28.098 1.00 86.62 337 THR A C 1
ATOM 2770 O O . THR A 1 337 ? -8.698 -8.567 27.907 1.00 86.62 337 THR A O 1
ATOM 2773 N N . LYS A 1 338 ? -7.986 -6.884 29.247 1.00 89.25 338 LYS A N 1
ATOM 2774 C CA . LYS A 1 338 ? -7.632 -7.692 30.425 1.00 89.25 338 LYS A CA 1
ATOM 2775 C C . LYS A 1 338 ? -8.490 -7.438 31.652 1.00 89.25 338 LYS A C 1
ATOM 2777 O O . LYS A 1 338 ? -8.696 -8.359 32.438 1.00 89.25 338 LYS A O 1
ATOM 2782 N N . THR A 1 339 ? -8.966 -6.216 31.805 1.00 90.69 339 THR A N 1
ATOM 2783 C CA . THR A 1 339 ? -9.858 -5.817 32.888 1.00 90.69 339 THR A CA 1
ATOM 2784 C C . THR A 1 339 ? -11.251 -6.401 32.673 1.00 90.69 339 THR A C 1
ATOM 2786 O O . THR A 1 339 ? -11.746 -6.422 31.547 1.00 90.69 339 THR A O 1
ATOM 2789 N N . CYS A 1 340 ? -11.892 -6.894 33.726 1.00 88.75 340 CYS A N 1
ATOM 2790 C CA . CYS A 1 340 ? -13.298 -7.278 33.678 1.00 88.75 340 CYS A CA 1
ATOM 2791 C C . CYS A 1 340 ? -14.182 -6.030 33.615 1.00 88.75 340 CYS A C 1
ATOM 2793 O O . CYS A 1 340 ? -14.131 -5.215 34.528 1.00 88.75 340 CYS A O 1
ATOM 2795 N N . SER A 1 341 ? -15.036 -5.904 32.596 1.00 86.38 341 SER A N 1
ATOM 2796 C CA . SER A 1 341 ? -15.965 -4.768 32.479 1.00 86.38 341 SER A CA 1
ATOM 2797 C C . SER A 1 341 ? -17.157 -4.815 33.447 1.00 86.38 341 SER A C 1
ATOM 2799 O O . SER A 1 341 ? -18.087 -4.028 33.289 1.00 86.38 341 SER A O 1
ATOM 2801 N N . HIS A 1 342 ? -17.183 -5.789 34.363 1.00 84.06 342 HIS A N 1
ATOM 2802 C CA . HIS A 1 342 ? -18.201 -5.917 35.407 1.00 84.06 342 HIS A CA 1
ATOM 2803 C C . HIS A 1 342 ? -17.662 -5.536 36.786 1.00 84.06 342 HIS A C 1
ATOM 2805 O O . HIS A 1 342 ? -18.278 -4.733 37.463 1.00 84.06 342 HIS A O 1
ATOM 2811 N N . CYS A 1 343 ? -16.524 -6.111 37.189 1.00 84.31 343 CYS A N 1
ATOM 2812 C CA . CYS A 1 343 ? -15.980 -5.960 38.544 1.00 84.31 343 CYS A CA 1
ATOM 2813 C C . CYS A 1 343 ? -14.612 -5.264 38.601 1.00 84.31 343 CYS A C 1
ATOM 2815 O O . CYS A 1 343 ? -13.988 -5.228 39.654 1.00 84.31 343 CYS A O 1
ATOM 2817 N N . GLY A 1 344 ? -14.060 -4.830 37.465 1.00 87.25 344 GLY A N 1
ATOM 2818 C CA . GLY A 1 344 ? -12.786 -4.106 37.423 1.00 87.25 344 GLY A CA 1
ATOM 2819 C C . GLY A 1 344 ? -11.522 -4.930 37.633 1.00 87.25 344 GLY A C 1
ATOM 2820 O O . GLY A 1 344 ? -10.425 -4.438 37.367 1.00 87.25 344 GLY A O 1
ATOM 2821 N N . ARG A 1 345 ? -11.623 -6.204 38.032 1.00 88.88 345 ARG A N 1
ATOM 2822 C CA . ARG A 1 345 ? -10.429 -7.026 38.271 1.00 88.88 345 ARG A CA 1
ATOM 2823 C C . ARG A 1 345 ? -9.658 -7.307 36.983 1.00 88.88 345 ARG A C 1
ATOM 2825 O O . ARG A 1 345 ? -10.233 -7.705 35.962 1.00 88.88 345 ARG A O 1
ATOM 2832 N N . ILE A 1 346 ? -8.334 -7.182 37.043 1.00 90.25 346 ILE A N 1
ATOM 2833 C CA . ILE A 1 346 ? -7.437 -7.586 35.960 1.00 90.25 346 ILE A CA 1
ATOM 2834 C C . ILE A 1 346 ? -7.316 -9.114 35.921 1.00 90.25 346 ILE A C 1
ATOM 2836 O O . ILE A 1 346 ? -6.794 -9.749 36.836 1.00 90.25 346 ILE A O 1
ATOM 2840 N N . ASN A 1 347 ? -7.726 -9.729 34.809 1.00 88.50 347 ASN A N 1
ATOM 2841 C CA . ASN A 1 347 ? -7.483 -11.149 34.581 1.00 88.50 347 ASN A CA 1
ATOM 2842 C C . ASN A 1 347 ? -6.091 -11.367 33.954 1.00 88.50 347 ASN A C 1
ATOM 2844 O O . ASN A 1 347 ? -5.862 -11.167 32.755 1.00 88.50 347 ASN A O 1
ATOM 2848 N N . HIS A 1 348 ? -5.145 -11.830 34.773 1.00 85.88 348 HIS A N 1
ATOM 2849 C CA . HIS A 1 348 ? -3.777 -12.150 34.350 1.00 85.88 348 HIS A CA 1
ATOM 2850 C C . HIS A 1 348 ? -3.656 -13.453 33.539 1.00 85.88 348 HIS A C 1
ATOM 2852 O O . HIS A 1 348 ? -2.632 -13.666 32.889 1.00 85.88 348 HIS A O 1
ATOM 2858 N N . ARG A 1 349 ? -4.687 -14.309 33.534 1.00 81.06 349 ARG A N 1
ATOM 2859 C CA . ARG A 1 349 ? -4.701 -15.625 32.865 1.00 81.06 349 ARG A CA 1
ATOM 2860 C C . ARG A 1 349 ? -5.239 -15.579 31.432 1.00 81.06 349 ARG A C 1
ATOM 2862 O O . ARG A 1 349 ? -5.480 -16.622 30.828 1.00 81.06 349 ARG A O 1
ATOM 2869 N N . ILE A 1 350 ? -5.440 -14.388 30.869 1.00 77.44 350 ILE A N 1
ATOM 2870 C CA . ILE A 1 350 ? -6.025 -14.248 29.534 1.00 77.44 350 ILE A CA 1
ATOM 2871 C C . ILE A 1 350 ? -5.114 -14.802 28.440 1.00 77.44 350 ILE A C 1
ATOM 2873 O O . ILE A 1 350 ? -3.945 -14.435 28.311 1.00 77.44 350 ILE A O 1
ATOM 2877 N N . THR A 1 351 ? -5.720 -15.624 27.587 1.00 76.62 351 THR A N 1
ATOM 2878 C CA . THR A 1 351 ? -5.110 -16.228 26.399 1.00 76.62 351 THR A CA 1
ATOM 2879 C C . THR A 1 351 ? -5.580 -15.528 25.113 1.00 76.62 351 THR A C 1
ATOM 2881 O O . THR A 1 351 ? -6.075 -14.403 25.146 1.00 76.62 351 THR A O 1
ATOM 2884 N N . VAL A 1 352 ? -5.404 -16.155 23.943 1.00 78.25 352 VAL A N 1
ATOM 2885 C CA . VAL A 1 352 ? -5.844 -15.645 22.622 1.00 78.25 352 VAL A CA 1
ATOM 2886 C C . VAL A 1 352 ? -7.323 -15.987 22.337 1.00 78.25 352 VAL A C 1
ATOM 2888 O O . VAL A 1 352 ? -7.806 -15.815 21.224 1.00 78.25 352 VAL A O 1
ATOM 2891 N N . GLN A 1 353 ? -8.059 -16.491 23.331 1.00 83.44 353 GLN A N 1
ATOM 2892 C CA . GLN A 1 353 ? -9.468 -16.861 23.183 1.00 83.44 353 GLN A CA 1
ATOM 2893 C C . GLN A 1 353 ? -10.359 -15.642 22.888 1.00 83.44 353 GLN A C 1
ATOM 2895 O O . GLN A 1 353 ? -10.083 -14.526 23.341 1.00 83.44 353 GLN A O 1
ATOM 2900 N N . LYS A 1 354 ? -11.424 -15.883 22.110 1.00 83.38 354 LYS A N 1
ATOM 2901 C CA . LYS A 1 354 ? -12.456 -14.888 21.769 1.00 83.38 354 LYS A CA 1
ATOM 2902 C C . LYS A 1 354 ? -13.409 -14.609 22.927 1.00 83.38 354 LYS A C 1
ATOM 2904 O O . LYS A 1 354 ? -13.957 -13.523 23.014 1.00 83.38 354 LYS A O 1
ATOM 2909 N N . THR A 1 355 ? -13.591 -15.575 23.818 1.00 84.94 355 THR A N 1
ATOM 2910 C CA . THR A 1 355 ? -14.436 -15.429 25.002 1.00 84.94 355 THR A CA 1
ATOM 2911 C C . THR A 1 355 ? -13.599 -14.911 26.165 1.00 84.94 355 THR A C 1
ATOM 2913 O O . THR A 1 355 ? -12.510 -15.420 26.433 1.00 84.94 355 THR A O 1
ATOM 2916 N N . PHE A 1 356 ? -14.108 -13.894 26.850 1.00 83.62 356 PHE A N 1
ATOM 2917 C CA . PHE A 1 356 ? -13.598 -13.417 28.123 1.00 83.62 356 PHE A CA 1
ATOM 2918 C C . PHE A 1 356 ? -14.353 -14.118 29.255 1.00 83.62 356 PHE A C 1
ATOM 2920 O O . PHE A 1 356 ? -15.578 -14.180 29.230 1.00 83.62 356 PHE A O 1
ATOM 2927 N N . TRP A 1 357 ? -13.621 -14.626 30.245 1.00 87.38 357 TRP A N 1
ATOM 2928 C CA . TRP A 1 357 ? -14.170 -15.156 31.493 1.00 87.38 357 TRP A CA 1
ATOM 2929 C C . TRP A 1 357 ? -13.446 -14.499 32.666 1.00 87.38 357 TRP A C 1
ATOM 2931 O O . TRP A 1 357 ? -12.211 -14.453 32.688 1.00 87.38 357 TRP A O 1
ATOM 2941 N N . CYS A 1 358 ? -14.202 -13.973 33.625 1.00 86.06 358 CYS A N 1
ATOM 2942 C CA . CYS A 1 358 ? -13.668 -13.416 34.857 1.00 86.06 358 CYS A CA 1
ATOM 2943 C C . CYS A 1 358 ? -13.632 -14.490 35.957 1.00 86.06 358 CYS A C 1
ATOM 2945 O O . CYS A 1 358 ? -14.686 -15.029 36.283 1.00 86.06 358 CYS A O 1
ATOM 2947 N N . PRO A 1 359 ? -12.469 -14.771 36.572 1.00 86.38 359 PRO A N 1
ATOM 2948 C CA . PRO A 1 359 ? -12.380 -15.736 37.667 1.00 86.38 359 PRO A CA 1
ATOM 2949 C C . PRO A 1 359 ? -12.978 -15.230 38.989 1.00 86.38 359 PRO A C 1
ATOM 2951 O O . PRO A 1 359 ? -13.301 -16.050 39.837 1.00 86.38 359 PRO A O 1
ATOM 2954 N N . GLU A 1 360 ? -13.127 -13.911 39.167 1.00 86.25 360 GLU A N 1
ATOM 2955 C CA . GLU A 1 360 ? -13.631 -13.323 40.418 1.00 86.25 360 GLU A CA 1
ATOM 2956 C C . GLU A 1 360 ? -15.162 -13.257 40.451 1.00 86.25 360 GLU A C 1
ATOM 2958 O O . GLU A 1 360 ? -15.791 -13.761 41.373 1.00 86.25 360 GLU A O 1
ATOM 2963 N N . CYS A 1 361 ? -15.781 -12.653 39.430 1.00 84.00 361 CYS A N 1
ATOM 2964 C CA . CYS A 1 361 ? -17.236 -12.462 39.383 1.00 84.00 361 CYS A CA 1
ATOM 2965 C C . CYS A 1 361 ? -17.959 -13.443 38.449 1.00 84.00 361 CYS A C 1
ATOM 2967 O O . CYS A 1 361 ? -19.153 -13.295 38.210 1.00 84.00 361 CYS A O 1
ATOM 2969 N N . ASN A 1 362 ? -17.247 -14.419 37.873 1.00 84.06 362 ASN A N 1
ATOM 2970 C CA . ASN A 1 362 ? -17.772 -15.391 36.903 1.00 84.06 362 ASN A CA 1
ATOM 2971 C C . ASN A 1 362 ? -18.415 -14.788 35.640 1.00 84.06 362 ASN A C 1
ATOM 2973 O O . ASN A 1 362 ? -19.060 -15.506 34.877 1.00 84.06 362 ASN A O 1
ATOM 2977 N N . TYR A 1 363 ? -18.200 -13.497 35.372 1.00 82.06 363 TYR A N 1
ATOM 2978 C CA . TYR A 1 363 ? -18.694 -12.828 34.171 1.00 82.06 363 TYR A CA 1
ATOM 2979 C C . TYR A 1 363 ? -18.100 -13.439 32.898 1.00 82.06 363 TYR A C 1
ATOM 2981 O O . TYR A 1 363 ? -16.881 -13.613 32.795 1.00 82.06 363 TYR A O 1
ATOM 2989 N N . VAL A 1 364 ? -18.957 -13.731 31.916 1.00 82.56 364 VAL A N 1
ATOM 2990 C CA . VAL A 1 364 ? -18.571 -14.280 30.612 1.00 82.56 364 VAL A CA 1
ATOM 2991 C C . VAL A 1 364 ? -19.160 -13.437 29.489 1.00 82.56 364 VAL A C 1
ATOM 2993 O O . VAL A 1 364 ? -20.367 -13.215 29.429 1.00 82.56 364 VAL A O 1
ATOM 2996 N N . CYS A 1 365 ? -18.323 -13.013 28.546 1.00 79.38 365 CYS A N 1
ATOM 2997 C CA . CYS A 1 365 ? -18.779 -12.317 27.344 1.00 79.38 365 CYS A CA 1
ATOM 2998 C C . CYS A 1 365 ? -17.779 -12.453 26.189 1.00 79.38 365 CYS A C 1
ATOM 3000 O O . CYS A 1 365 ? -16.720 -13.071 26.323 1.00 79.38 365 CYS A O 1
ATOM 3002 N N . ASP A 1 366 ? -18.117 -11.901 25.024 1.00 82.88 366 ASP A N 1
ATOM 3003 C CA . ASP A 1 366 ? -17.144 -11.757 23.944 1.00 82.88 366 ASP A CA 1
ATOM 3004 C C . ASP A 1 366 ? -16.057 -10.745 24.345 1.00 82.88 366 ASP A C 1
ATOM 3006 O O . ASP A 1 366 ? -16.328 -9.694 24.930 1.00 82.88 366 ASP A O 1
ATOM 3010 N N . ARG A 1 367 ? -14.799 -11.071 24.053 1.00 84.25 367 ARG A N 1
ATOM 3011 C CA . ARG A 1 367 ? -13.647 -10.285 24.487 1.00 84.25 367 ARG A CA 1
ATOM 3012 C C . ARG A 1 367 ? -13.599 -8.904 23.844 1.00 84.25 367 ARG A C 1
ATOM 3014 O O . ARG A 1 367 ? -13.155 -7.966 24.510 1.00 84.25 367 ARG A O 1
ATOM 3021 N N . ASP A 1 368 ? -14.047 -8.768 22.598 1.00 84.12 368 ASP A N 1
ATOM 3022 C CA . ASP A 1 368 ? -14.094 -7.470 21.927 1.00 84.12 368 ASP A CA 1
ATOM 3023 C C . ASP A 1 368 ? -15.201 -6.601 22.542 1.00 84.12 368 ASP A C 1
ATOM 3025 O O . ASP A 1 368 ? -15.010 -5.398 22.717 1.00 84.12 368 ASP A O 1
ATOM 3029 N N . VAL A 1 369 ? -16.309 -7.210 22.989 1.00 83.25 369 VAL A N 1
ATOM 3030 C CA . VAL A 1 369 ? -17.369 -6.521 23.751 1.00 83.25 369 VAL A CA 1
ATOM 3031 C C . VAL A 1 369 ? -16.862 -6.054 25.119 1.00 83.25 369 VAL A C 1
ATOM 3033 O O . VAL A 1 369 ? -17.062 -4.892 25.472 1.00 83.25 369 VAL A O 1
ATOM 3036 N N . ASN A 1 370 ? -16.154 -6.909 25.869 1.00 86.12 370 ASN A N 1
ATOM 3037 C CA . ASN A 1 370 ? -15.515 -6.520 27.135 1.00 86.12 370 ASN A CA 1
ATOM 3038 C C . ASN A 1 370 ? -14.551 -5.340 26.936 1.00 86.12 370 ASN A C 1
ATOM 3040 O O . ASN A 1 370 ? -14.575 -4.366 27.687 1.00 86.12 370 ASN A O 1
ATOM 3044 N N . ALA A 1 371 ? -13.715 -5.412 25.895 1.00 88.12 371 ALA A N 1
ATOM 3045 C CA . ALA A 1 371 ? -12.760 -4.360 25.577 1.00 88.12 371 ALA A CA 1
ATOM 3046 C C . ALA A 1 371 ? -13.456 -3.045 25.201 1.00 88.12 371 ALA A C 1
ATOM 3048 O O . ALA A 1 371 ? -13.063 -1.996 25.708 1.00 88.12 371 ALA A O 1
ATOM 3049 N N . ALA A 1 372 ? -14.507 -3.096 24.377 1.00 86.62 372 ALA A N 1
ATOM 3050 C CA . ALA A 1 372 ? -15.295 -1.926 23.998 1.00 86.62 372 ALA A CA 1
ATOM 3051 C C . ALA A 1 372 ? -15.954 -1.254 25.214 1.00 86.62 372 ALA A C 1
ATOM 3053 O O . ALA A 1 372 ? -15.883 -0.033 25.345 1.00 86.62 372 ALA A O 1
ATOM 3054 N N . ARG A 1 373 ? -16.521 -2.042 26.141 1.00 86.94 373 ARG A N 1
ATOM 3055 C CA . ARG A 1 373 ? -17.076 -1.529 27.405 1.00 86.94 373 ARG A CA 1
ATOM 3056 C C . ARG A 1 373 ? -16.008 -0.843 28.250 1.00 86.94 373 ARG A C 1
ATOM 3058 O O . ARG A 1 373 ? -16.215 0.280 28.684 1.00 86.94 373 ARG A O 1
ATOM 3065 N N . ASN A 1 374 ? -14.845 -1.466 28.427 1.00 90.06 374 ASN A N 1
ATOM 3066 C CA . ASN A 1 374 ? -13.750 -0.858 29.185 1.00 90.06 374 ASN A CA 1
ATOM 3067 C C . ASN A 1 374 ? -13.206 0.418 28.532 1.00 90.06 374 ASN A C 1
ATOM 3069 O O . ASN A 1 374 ? -12.818 1.342 29.239 1.00 90.06 374 ASN A O 1
ATOM 3073 N N . ILE A 1 375 ? -13.169 0.488 27.196 1.00 90.50 375 ILE A N 1
ATOM 3074 C CA . ILE A 1 375 ? -12.806 1.722 26.486 1.00 90.50 375 ILE A CA 1
ATOM 3075 C C . ILE A 1 375 ? -13.803 2.831 26.823 1.00 90.50 375 ILE A C 1
ATOM 3077 O O . ILE A 1 375 ? -13.366 3.946 27.092 1.00 90.50 375 ILE A O 1
ATOM 3081 N N . PHE A 1 376 ? -15.103 2.533 26.832 1.00 88.31 376 PHE A N 1
ATOM 3082 C CA . PHE A 1 376 ? -16.129 3.494 27.227 1.00 88.31 376 PHE A CA 1
ATOM 3083 C C . PHE A 1 376 ? -15.974 3.919 28.688 1.00 88.31 376 PHE A C 1
ATOM 3085 O O . PHE A 1 376 ? -15.729 5.092 28.932 1.00 88.31 376 PHE A O 1
ATOM 3092 N N . LEU A 1 377 ? -16.013 2.972 29.631 1.00 87.25 377 LEU A N 1
ATOM 3093 C CA . LEU A 1 377 ? -15.945 3.242 31.073 1.00 87.25 377 LEU A CA 1
ATOM 3094 C C . LEU A 1 377 ? -14.739 4.108 31.443 1.00 87.25 377 LEU A C 1
ATOM 3096 O O . LEU A 1 377 ? -14.853 5.080 32.176 1.00 87.25 377 LEU A O 1
ATOM 3100 N N . LYS A 1 378 ? -13.579 3.799 30.864 1.00 88.44 378 LYS A N 1
ATOM 3101 C CA . LYS A 1 378 ? -12.352 4.548 31.113 1.00 88.44 378 LYS A CA 1
ATOM 3102 C C . LYS A 1 378 ? -12.379 5.981 30.562 1.00 88.44 378 LYS A C 1
ATOM 3104 O O . LYS A 1 378 ? -11.686 6.852 31.082 1.00 88.44 378 LYS A O 1
ATOM 3109 N N . ASN A 1 379 ? -13.062 6.201 29.441 1.00 89.38 379 ASN A N 1
ATOM 3110 C CA . ASN A 1 379 ? -12.973 7.437 28.661 1.00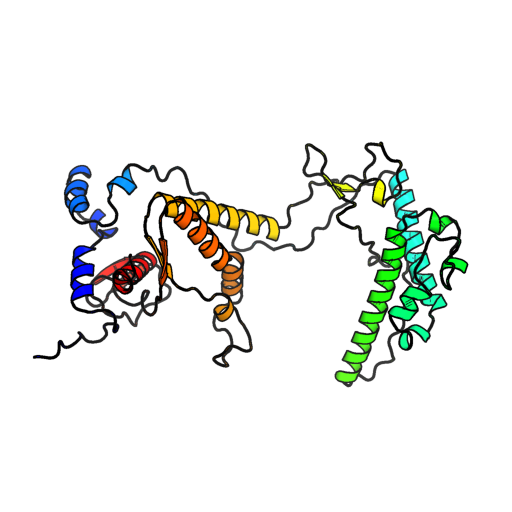 89.38 379 ASN A CA 1
ATOM 3111 C C . ASN A 1 379 ? -14.304 8.200 28.605 1.00 89.38 379 ASN A C 1
ATOM 3113 O O . ASN A 1 379 ? -14.449 9.087 27.768 1.00 89.38 379 ASN A O 1
ATOM 3117 N N . GLU A 1 380 ? -15.253 7.865 29.477 1.00 85.62 380 GLU A N 1
ATOM 3118 C CA . GLU A 1 380 ? -16.570 8.500 29.574 1.00 85.62 380 GLU A CA 1
ATOM 3119 C C . GLU A 1 380 ? -16.428 10.017 29.768 1.00 85.62 380 GLU A C 1
ATOM 3121 O O . GLU A 1 380 ? -16.989 10.788 28.996 1.00 85.62 380 GLU A O 1
ATOM 3126 N N . ARG A 1 381 ? -15.499 10.437 30.633 1.00 86.31 381 ARG A N 1
ATOM 3127 C CA . ARG A 1 381 ? -15.153 11.847 30.877 1.00 86.31 381 ARG A CA 1
ATOM 3128 C C . ARG A 1 381 ? -14.630 12.614 29.647 1.00 86.31 381 ARG A C 1
ATOM 3130 O O . ARG A 1 381 ? -14.456 13.826 29.719 1.00 86.31 381 ARG A O 1
ATOM 3137 N N . LEU A 1 382 ? -14.297 11.936 28.541 1.00 85.00 382 LEU A N 1
ATOM 3138 C CA . LEU A 1 382 ? -13.868 12.577 27.286 1.00 85.00 382 LEU A CA 1
ATOM 3139 C C . LEU A 1 382 ? -15.034 12.865 26.328 1.00 85.00 382 LEU A C 1
ATOM 3141 O O . LEU A 1 382 ? -14.807 13.421 25.250 1.00 85.00 382 LEU A O 1
ATOM 3145 N N . ILE A 1 383 ? -16.247 12.432 26.670 1.00 83.75 383 ILE A N 1
ATOM 3146 C CA . ILE A 1 383 ? -17.451 12.669 25.878 1.00 83.75 383 ILE A CA 1
ATOM 3147 C C . ILE A 1 383 ? -17.886 14.132 26.109 1.00 83.75 383 ILE A C 1
ATOM 3149 O O . ILE A 1 383 ? -18.009 14.537 27.263 1.00 83.75 383 ILE A O 1
ATOM 3153 N N . PRO A 1 384 ? -18.025 14.938 25.038 1.00 71.00 384 PRO A N 1
ATOM 3154 C CA . PRO A 1 384 ? -18.316 16.371 25.125 1.00 71.00 384 PRO A CA 1
ATOM 3155 C C . PRO A 1 384 ? -19.757 16.709 25.512 1.00 71.00 384 PRO A C 1
ATOM 3157 O O . PRO A 1 384 ? -20.658 15.875 25.260 1.00 71.00 384 PRO A O 1
#